Protein AF-A0A950Q347-F1 (afdb_monomer_lite)

Radius of gyration: 24.87 Å; chains: 1; bounding box: 64×51×67 Å

Foldseek 3Di:
DEDDAEAEFDQDDPQQKTDDFKYKYFDFFHKYKDFAQAQWKWWFWKAEQQAAWKWKAWPPDDIDIFTSHDPHIDGRHTRDIPFGHDDDGGIMMIGGHDHPDPDPTHMTMTGIMGRGNQWDKDFQEFDFLVVQQEFFFAEAWDDDPQKTKGKHQAGHDAPPDDRFFIFIKIAHPNNDIDTLEGPPPDAQLAGGFNAYWDDDPQKIKGKHQFGHDDPVDPRFFIFIWITHPNNDIDTLEGFPPDAQTAGRANYYWDDDPQKTWGKHQAGGNVRFIFTKIAGPNRDIDGLDDFPPDQQTAGRFHEYWDDDPQKIWGKHQAGGPVRFIFTWIARRVVSDIDTLDDADPAQGAGRQNYGWDDDDQKTWGKHCAGHPQGFIFIWIAGPRNRIDTLEDPDPDQAAGRQQEYWDWDDDPWTKTWGKHQAGHDPGFIFIWIAGPNSDIHTSDDDPQQSAGRWRYYWDDDPQKTKGKHSGHHPYQDDDPRGHGRITIMIIRD

Secondary structure (DSSP, 8-state):
-B--SEEEEPB--TTSBBSSS-EEE-STT-EEEEE-SSS--EEEEEEBTTB-EEEEE-TTS--EEEE-B-SS-EEEEEEEE--S--S---EEEEEEPPPSTT-S--BEEEEEEE-PPP-EEEEEEE--GGGT--EEE-SPPEEETTEEEEEEEEBSS-SSSTT-B-EEEEE-TT--EEEEEES-SSTTS-B---SPPEEETTEEEEEESB-SS-SSSTT---EEEEE-TT--EEEEEES-SSTT-EE---SPPEEETTEEEEEESEESTTSS-EEEEEETTS-EEEEEETTSSTT-EE---SPPEEETTEEEEEESEETTTTS-EEEEEETTTTEEEEEEE--STTSEE---S--EEETTEEEEEESEESTTSB-EEEEEETT--EEEEEES-SSSSEE---SPPEEPPSSS-EEEEEESEESGGGS-EEEEEETTS-EEEEEE--BTTBEEE-SPPEEETTEEEEEEEE-SSS--EETTEESS-EEEEEE-

Sequence (492 aa):
MLFRGHWEYVKNRADGRYEGGSARSFHAGDSMTILIAGNRFKIYGVLGKNGGPGALIMPDRPETTISFYAPQKETHRLVFDSGTLAGNIQSASLVVMPPGNGRKNGYVNIDEIYVPANPQKRLFYSFNKAHGDGIAPSGDLIAFRGRFYGSTNSGGQSSACVGGCGTVFSLSPSGVERVLYSFGSYAGDGTRPIGGLSEAGGMLYGTTTYGGSSATCRLGCGTVFSVTQDGKEKVLYSFGTYEGDGAAPQAGLIVVGRALYGTTQLGGTHDHGTIFSVTTDGVEKTLYSFGSYKTDGAYPVAALIDVFGTVYGTTLKGGVNDRGTLFLFDLPNGKELTLHDFGAGIDGSYPDSGVALSGSKLYGTTRSGGKYGTGVIYVSSLSGAEKTLYDFGASKDGAQPDSSLTRTNGSLIAFYGVTAAGGENGRGTLYEINSAGVETVLNSFGGSDGAYPYGRPLSFNGKFYGTTLAGGSGSCSGPQGKGCGTAFELAP

Structure (mmCIF, N/CA/C/O backbone):
data_AF-A0A950Q347-F1
#
_entry.id   AF-A0A950Q347-F1
#
loop_
_atom_site.group_PDB
_atom_site.id
_atom_site.type_symbol
_atom_site.label_atom_id
_atom_site.label_alt_id
_atom_site.label_comp_id
_atom_site.label_asym_id
_atom_site.label_entity_id
_atom_site.label_seq_id
_atom_site.pdbx_PDB_ins_code
_atom_site.Cartn_x
_atom_site.Cartn_y
_atom_site.Cartn_z
_atom_site.occupancy
_atom_site.B_iso_or_equiv
_atom_site.auth_seq_id
_atom_site.auth_comp_id
_atom_site.auth_asym_id
_atom_site.auth_atom_id
_atom_site.pdbx_PDB_model_num
ATOM 1 N N . MET A 1 1 ? -39.557 9.652 22.433 1.00 54.41 1 MET A N 1
ATOM 2 C CA . MET A 1 1 ? -40.620 9.372 23.430 1.00 54.41 1 MET A CA 1
ATOM 3 C C . MET A 1 1 ? -40.034 9.598 24.830 1.00 54.41 1 MET A C 1
ATOM 5 O O . MET A 1 1 ? -38.814 9.549 24.958 1.00 54.41 1 MET A O 1
ATOM 9 N N . LEU A 1 2 ? -40.839 9.975 25.831 1.00 61.03 2 LEU A N 1
ATOM 10 C CA . LEU A 1 2 ? -40.373 10.235 27.206 1.00 61.03 2 LEU A CA 1
ATOM 11 C C . LEU A 1 2 ? -40.504 8.956 28.038 1.00 61.03 2 LEU A C 1
ATOM 13 O O . LEU A 1 2 ? -41.599 8.436 28.216 1.00 61.03 2 LEU A O 1
ATOM 17 N N . PHE A 1 3 ? -39.355 8.463 28.467 1.00 62.25 3 PHE A N 1
ATOM 18 C CA . PHE A 1 3 ? -39.109 7.276 29.269 1.00 62.25 3 PHE A CA 1
ATOM 19 C C . PHE A 1 3 ? -39.221 7.435 30.793 1.00 62.25 3 PHE A C 1
ATOM 21 O O . PHE A 1 3 ? -38.754 8.460 31.291 1.00 62.25 3 PHE A O 1
ATOM 28 N N . ARG A 1 4 ? -39.713 6.434 31.538 1.00 67.50 4 ARG A N 1
ATOM 29 C CA . ARG A 1 4 ? -39.479 6.259 32.990 1.00 67.50 4 ARG A CA 1
ATOM 30 C C . ARG A 1 4 ? -39.277 4.775 33.319 1.00 67.50 4 ARG A C 1
ATOM 32 O O . ARG A 1 4 ? -40.045 3.961 32.813 1.00 67.50 4 ARG A O 1
ATOM 39 N N . GLY A 1 5 ? -38.330 4.433 34.197 1.00 71.69 5 GLY A N 1
ATOM 40 C CA . GLY A 1 5 ? -38.132 3.066 34.710 1.00 71.69 5 GLY A CA 1
ATOM 41 C C . GLY A 1 5 ? -36.950 2.298 34.102 1.00 71.69 5 GLY A C 1
ATOM 42 O O . GLY A 1 5 ? -35.888 2.880 33.885 1.00 71.69 5 GLY A O 1
ATOM 43 N N . HIS A 1 6 ? -37.132 0.986 33.886 1.00 72.19 6 HIS A N 1
ATOM 44 C CA . HIS A 1 6 ? -36.182 0.089 33.210 1.00 72.19 6 HIS A CA 1
ATOM 45 C C . HIS A 1 6 ? -36.595 -0.130 31.747 1.00 72.19 6 HIS A C 1
ATOM 47 O O . HIS A 1 6 ? -37.780 -0.280 31.449 1.00 72.19 6 HIS A O 1
ATOM 53 N N . TRP A 1 7 ? -35.622 -0.147 30.838 1.00 70.19 7 TRP A N 1
ATOM 54 C CA . TRP A 1 7 ? -35.841 -0.070 29.398 1.00 70.19 7 TRP A CA 1
ATOM 55 C C . TRP A 1 7 ? -35.010 -1.180 28.779 1.00 70.19 7 TRP A C 1
ATOM 57 O O . TRP A 1 7 ? -33.778 -1.126 28.788 1.00 70.19 7 TRP A O 1
ATOM 67 N N . GLU A 1 8 ? -35.687 -2.204 28.277 1.00 59.66 8 GLU A N 1
ATOM 68 C CA . GLU A 1 8 ? -35.047 -3.305 27.567 1.00 59.66 8 GLU A CA 1
ATOM 69 C C . GLU A 1 8 ? -35.259 -3.114 26.081 1.00 59.66 8 GLU A C 1
ATOM 71 O O . GLU A 1 8 ? -36.391 -3.058 25.602 1.00 59.66 8 GLU A O 1
ATOM 76 N N . TYR A 1 9 ? -34.157 -3.031 25.350 1.00 61.28 9 TYR A N 1
ATOM 77 C CA . TYR A 1 9 ? -34.180 -3.163 23.908 1.00 61.28 9 TYR A CA 1
ATOM 78 C C . TYR A 1 9 ? -33.667 -4.558 23.564 1.00 61.28 9 TYR A C 1
ATOM 80 O O . TYR A 1 9 ? -32.582 -4.957 23.983 1.00 61.28 9 TYR A O 1
ATOM 88 N N . VAL A 1 10 ? -34.458 -5.312 22.802 1.00 52.31 10 VAL A N 1
ATOM 89 C CA . VAL A 1 10 ? -34.078 -6.631 22.285 1.00 52.31 10 VAL A CA 1
ATOM 90 C C . VAL A 1 10 ? -33.541 -6.438 20.866 1.00 52.31 10 VAL A C 1
ATOM 92 O O . VAL A 1 10 ? -34.174 -5.770 20.048 1.00 52.31 10 VAL A O 1
ATOM 95 N N . LYS A 1 11 ? -32.355 -6.986 20.569 1.00 54.03 11 LYS A N 1
ATOM 96 C CA . LYS A 1 11 ? -31.739 -6.952 19.230 1.00 54.03 11 LYS A CA 1
ATOM 97 C C . LYS A 1 11 ? -32.708 -7.584 18.229 1.00 54.03 11 LYS A C 1
ATOM 99 O O . LYS A 1 11 ? -32.977 -8.775 18.346 1.00 54.03 11 LYS A O 1
ATOM 104 N N . ASN A 1 12 ? -33.226 -6.818 17.265 1.00 47.75 12 ASN A N 1
ATOM 105 C CA . ASN A 1 12 ? -34.236 -7.351 16.337 1.00 47.75 12 ASN A CA 1
ATOM 106 C C . ASN A 1 12 ? -34.081 -6.919 14.872 1.00 47.75 12 ASN A C 1
ATOM 108 O O . ASN A 1 12 ? -35.025 -6.991 14.091 1.00 47.75 12 ASN A O 1
ATOM 112 N N . ARG A 1 13 ? -32.872 -6.519 14.462 1.00 53.00 13 ARG A N 1
ATOM 113 C CA . ARG A 1 13 ? -32.522 -6.408 13.044 1.00 53.00 13 ARG A CA 1
ATOM 114 C C . ARG A 1 13 ? -31.311 -7.254 12.693 1.00 53.00 13 ARG A C 1
ATOM 116 O O . ARG A 1 13 ? -30.369 -7.384 13.475 1.00 53.00 13 ARG A O 1
ATOM 123 N N . ALA A 1 14 ? -31.318 -7.761 11.462 1.00 53.06 14 ALA A N 1
ATOM 124 C CA . ALA A 1 14 ? -30.164 -8.410 10.847 1.00 53.06 14 ALA A CA 1
ATOM 125 C C . ALA A 1 14 ? -28.953 -7.461 10.690 1.00 53.06 14 ALA A C 1
ATOM 127 O O . ALA A 1 14 ? -27.840 -7.938 10.503 1.00 53.06 14 ALA A O 1
ATOM 128 N N . ASP A 1 15 ? -29.160 -6.140 10.797 1.00 54.84 15 ASP A N 1
ATOM 129 C CA . ASP A 1 15 ? -28.134 -5.092 10.675 1.00 54.84 15 ASP A CA 1
ATOM 130 C C . ASP A 1 15 ? -27.457 -4.699 12.010 1.00 54.84 15 ASP A C 1
ATOM 132 O O . ASP A 1 15 ? -26.605 -3.814 12.020 1.00 54.84 15 ASP A O 1
ATOM 136 N N . GLY A 1 16 ? -27.825 -5.323 13.139 1.00 58.94 16 GLY A N 1
ATOM 137 C CA . GLY A 1 16 ? -27.220 -5.047 14.451 1.00 58.94 16 GLY A CA 1
ATOM 138 C C . GLY A 1 16 ? -27.751 -3.809 15.191 1.00 58.94 16 GLY A C 1
ATOM 139 O O . GLY A 1 16 ? -27.224 -3.471 16.255 1.00 58.94 16 GLY A O 1
ATOM 140 N N . ARG A 1 17 ? -28.790 -3.133 14.681 1.00 63.78 17 ARG A N 1
ATOM 141 C CA . ARG A 1 17 ? -2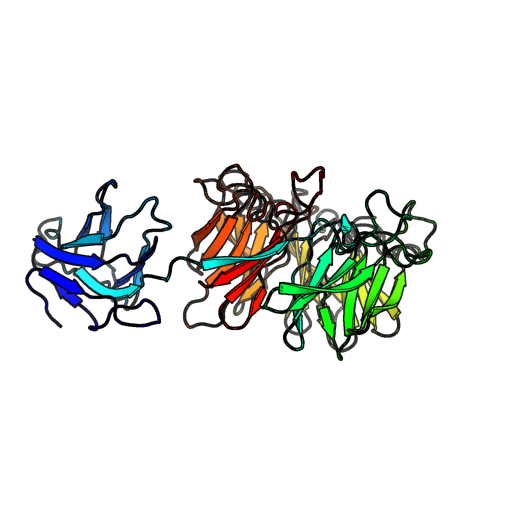9.429 -1.982 15.350 1.00 63.78 17 ARG A CA 1
ATOM 142 C C . ARG A 1 17 ? -30.604 -2.394 16.240 1.00 63.78 17 ARG A C 1
ATOM 144 O O . ARG A 1 17 ? -31.264 -3.409 16.014 1.00 63.78 17 ARG A O 1
ATOM 151 N N . TYR A 1 18 ? -30.888 -1.564 17.240 1.00 65.12 18 TYR A N 1
ATOM 152 C CA . TYR A 1 18 ? -32.056 -1.702 18.115 1.00 65.12 18 TYR A CA 1
ATOM 153 C C . TYR A 1 18 ? -33.251 -0.867 17.632 1.00 65.12 18 TYR A C 1
ATOM 155 O O . TYR A 1 18 ? -33.078 0.270 17.195 1.00 65.12 18 TYR A O 1
ATOM 163 N N . GLU A 1 19 ? -34.470 -1.415 17.720 1.00 53.34 19 GLU A N 1
ATOM 164 C CA . GLU A 1 19 ? -35.703 -0.733 17.293 1.00 53.34 19 GLU A CA 1
ATOM 165 C C . GLU A 1 19 ? -36.371 0.049 18.430 1.00 53.34 19 GLU A C 1
ATOM 167 O O . GLU A 1 19 ? -36.714 -0.544 19.446 1.00 53.34 19 GLU A O 1
ATOM 172 N N . GLY A 1 20 ? -36.635 1.351 18.229 1.00 52.59 20 GLY A N 1
ATOM 173 C CA . GLY A 1 20 ? -37.579 2.126 19.064 1.00 52.59 20 GLY A CA 1
ATOM 174 C C . GLY A 1 20 ? -37.447 3.658 19.055 1.00 52.59 20 GLY A C 1
ATOM 175 O O . GLY A 1 20 ? -38.121 4.333 19.832 1.00 52.59 20 GLY A O 1
ATOM 176 N N . GLY A 1 21 ? -36.649 4.235 18.149 1.00 62.03 21 GLY A N 1
ATOM 177 C CA . GLY A 1 21 ? -36.506 5.692 18.024 1.00 62.03 21 GLY A CA 1
ATOM 178 C C . GLY A 1 21 ? -35.855 6.346 19.250 1.00 62.03 21 GLY A C 1
ATOM 179 O O . GLY A 1 21 ? -35.425 5.670 20.178 1.00 62.03 21 GLY A O 1
ATOM 180 N N . SER A 1 22 ? -35.761 7.681 19.261 1.00 71.50 22 SER A N 1
ATOM 181 C CA . SER A 1 22 ? -35.055 8.379 20.341 1.00 71.50 22 SER A CA 1
ATOM 182 C C . SER A 1 22 ? -35.699 8.152 21.720 1.00 71.50 22 SER A C 1
ATOM 184 O O . SER A 1 22 ? -36.867 8.514 21.959 1.00 71.50 22 SER A O 1
ATOM 186 N N . ALA A 1 23 ? -34.899 7.629 22.645 1.00 78.75 23 ALA A N 1
ATOM 187 C CA . ALA A 1 23 ? -35.224 7.339 24.033 1.00 78.75 23 ALA A CA 1
ATOM 188 C C . ALA A 1 23 ? -34.624 8.396 24.964 1.00 78.75 23 ALA A C 1
ATOM 190 O O . ALA A 1 23 ? -33.408 8.535 25.044 1.00 78.75 23 ALA A O 1
ATOM 191 N N . ARG A 1 24 ? -35.474 9.148 25.682 1.00 86.94 24 ARG A N 1
ATOM 192 C CA . ARG A 1 24 ? -35.042 10.246 26.564 1.00 86.94 24 ARG A CA 1
ATOM 193 C C . ARG A 1 24 ? -35.627 10.137 27.967 1.00 86.94 24 ARG A C 1
ATOM 195 O O . ARG A 1 24 ? -36.845 10.004 28.098 1.00 86.94 24 ARG A O 1
ATOM 202 N N . SER A 1 25 ? -34.788 10.308 28.990 1.00 88.38 25 SER A N 1
ATOM 203 C CA . SER A 1 25 ? -35.211 10.485 30.389 1.00 88.38 25 SER A CA 1
ATOM 204 C C . SER A 1 25 ? -34.481 11.620 31.093 1.00 88.38 25 SER A C 1
ATOM 206 O O . SER A 1 25 ? -33.388 12.008 30.694 1.00 88.38 25 SER A O 1
ATOM 208 N N . PHE A 1 26 ? -35.141 12.154 32.121 1.00 88.25 26 PHE A N 1
ATOM 209 C CA . PHE A 1 26 ? -34.699 13.221 33.016 1.00 88.25 26 PHE A CA 1
ATOM 210 C C . PHE A 1 26 ? -34.583 12.755 34.477 1.00 88.25 26 PHE A C 1
ATOM 212 O O . PHE A 1 26 ? -34.283 13.568 35.351 1.00 88.25 26 PHE A O 1
ATOM 219 N N . HIS A 1 27 ? -34.895 11.491 34.771 1.00 87.00 27 HIS A N 1
ATOM 220 C CA . HIS A 1 27 ? -35.039 11.001 36.137 1.00 87.00 27 HIS A CA 1
ATOM 221 C C . HIS A 1 27 ? -33.830 10.174 36.544 1.00 87.00 27 HIS A C 1
ATOM 223 O O . HIS A 1 27 ? -33.533 9.156 35.929 1.00 87.00 27 HIS A O 1
ATOM 229 N N . ALA A 1 28 ? -33.146 10.620 37.597 1.00 88.44 28 ALA A N 1
ATOM 230 C CA . ALA A 1 28 ? -32.021 9.888 38.153 1.00 88.44 28 ALA A CA 1
ATOM 231 C C . ALA A 1 28 ? -32.456 8.482 38.596 1.00 88.44 28 ALA A C 1
ATOM 233 O O . ALA A 1 28 ? -33.494 8.329 39.241 1.00 88.44 28 ALA A O 1
ATOM 234 N N . GLY A 1 29 ? -31.653 7.478 38.254 1.00 85.81 29 GLY A N 1
ATOM 235 C CA . GLY A 1 29 ? -31.924 6.069 38.534 1.00 85.81 29 GLY A CA 1
ATOM 236 C C . GLY A 1 29 ? -32.669 5.324 37.425 1.00 85.81 29 GLY A C 1
ATOM 237 O O . GLY A 1 29 ? -32.615 4.097 37.416 1.00 85.81 29 GLY A O 1
ATOM 238 N N . ASP A 1 30 ? -33.294 6.021 36.466 1.00 89.12 30 ASP A N 1
ATOM 239 C CA . ASP A 1 30 ? -33.794 5.360 35.255 1.00 89.12 30 ASP A CA 1
ATOM 240 C C . ASP A 1 30 ? -32.626 4.681 34.534 1.00 89.12 30 ASP A C 1
ATOM 242 O O . ASP A 1 30 ? -31.547 5.266 34.411 1.00 89.12 30 ASP A O 1
ATOM 246 N N . SER A 1 31 ? -32.822 3.454 34.055 1.00 87.94 31 SER A N 1
ATOM 247 C CA . SER A 1 31 ? -31.720 2.651 33.530 1.00 87.94 31 SER A CA 1
ATOM 248 C C . SER A 1 31 ? -32.107 1.811 32.328 1.00 87.94 31 SER A C 1
ATOM 250 O O . SER A 1 31 ? -33.171 1.213 32.268 1.00 87.94 31 SER A O 1
ATOM 252 N N . MET A 1 32 ? -31.213 1.728 31.359 1.00 84.19 32 MET A N 1
ATOM 253 C CA . MET A 1 32 ? -31.403 0.924 30.164 1.00 84.19 32 MET A CA 1
ATOM 254 C C . MET A 1 32 ? -30.400 -0.217 30.147 1.00 84.19 32 MET A C 1
ATOM 256 O O . MET A 1 32 ? -29.210 0.023 30.349 1.00 84.19 32 MET A O 1
ATOM 260 N N . THR A 1 33 ? -30.868 -1.421 29.831 1.00 84.69 33 THR A N 1
ATOM 261 C CA . THR A 1 33 ? -30.004 -2.585 29.619 1.00 84.69 33 THR A CA 1
ATOM 262 C C . THR A 1 33 ? -29.793 -2.816 28.126 1.00 84.69 33 THR A C 1
ATOM 264 O O . THR A 1 33 ? -30.733 -2.837 27.334 1.00 84.69 33 THR A O 1
ATOM 267 N N . ILE A 1 34 ? -28.530 -2.975 27.747 1.00 81.31 34 ILE A N 1
ATOM 268 C CA . ILE A 1 34 ? -28.047 -3.189 26.386 1.00 81.31 34 ILE A CA 1
ATOM 269 C C . ILE A 1 34 ? -27.597 -4.643 26.289 1.00 81.31 34 ILE A C 1
ATOM 271 O O . ILE A 1 34 ? -26.673 -5.024 27.001 1.00 81.31 34 ILE A O 1
ATOM 275 N N . LEU A 1 35 ? -28.209 -5.443 25.415 1.00 77.31 35 LEU A N 1
ATOM 276 C CA . LEU A 1 35 ? -27.848 -6.849 25.194 1.00 77.31 35 LEU A CA 1
ATOM 277 C C . LEU A 1 35 ? -26.745 -6.996 24.131 1.00 77.31 35 LEU A C 1
ATOM 279 O O . LEU A 1 35 ? -26.927 -6.795 22.931 1.00 77.31 35 LEU A O 1
ATOM 283 N N . ILE A 1 36 ? -25.552 -7.383 24.540 1.00 75.62 36 ILE A N 1
ATOM 284 C CA . ILE A 1 36 ? -24.392 -7.390 23.654 1.00 75.62 36 ILE A CA 1
ATOM 285 C C . ILE A 1 36 ? -24.273 -8.775 23.013 1.00 75.62 36 ILE A C 1
ATOM 287 O O . ILE A 1 36 ? -23.681 -9.701 23.553 1.00 75.62 36 ILE A O 1
ATOM 291 N N . ALA A 1 37 ? -24.859 -8.922 21.825 1.00 65.88 37 ALA A N 1
ATOM 292 C CA . ALA A 1 37 ? -24.714 -10.110 20.984 1.00 65.88 37 ALA A CA 1
ATOM 293 C C . ALA A 1 37 ? -23.477 -9.989 20.071 1.00 65.88 37 ALA A C 1
ATOM 295 O O . ALA A 1 37 ? -23.603 -9.985 18.841 1.00 65.88 37 ALA A O 1
ATOM 296 N N . GLY A 1 38 ? -22.307 -9.822 20.694 1.00 67.88 38 GLY A N 1
ATOM 297 C CA . GLY A 1 38 ? -21.010 -9.568 20.066 1.00 67.88 38 GLY A CA 1
ATOM 298 C C . GLY A 1 38 ? -19.957 -9.189 21.114 1.00 67.88 38 GLY A C 1
ATOM 299 O O . GLY A 1 38 ? -20.109 -9.501 22.290 1.00 67.88 38 GLY A O 1
ATOM 300 N N . ASN A 1 39 ? -18.902 -8.501 20.696 1.00 72.69 39 ASN A N 1
ATOM 301 C CA . ASN A 1 39 ? -17.828 -8.006 21.553 1.00 72.69 39 ASN A CA 1
ATOM 302 C C . ASN A 1 39 ? -17.694 -6.481 21.468 1.00 72.69 39 ASN A C 1
ATOM 304 O O . ASN A 1 39 ? -16.684 -5.936 21.891 1.00 72.69 39 ASN A O 1
ATOM 308 N N . ARG A 1 40 ? -18.680 -5.773 20.909 1.00 78.69 40 ARG A N 1
ATOM 309 C CA . ARG A 1 40 ? -18.661 -4.312 20.795 1.00 78.69 40 ARG A CA 1
ATOM 310 C C . ARG A 1 40 ? -20.071 -3.745 20.726 1.00 78.69 40 ARG A C 1
ATOM 312 O O . ARG A 1 40 ? -20.983 -4.397 20.223 1.00 78.69 40 ARG A O 1
ATOM 319 N N . PHE A 1 41 ? -20.234 -2.511 21.188 1.00 82.00 41 PHE A N 1
ATOM 320 C CA . PHE A 1 41 ? -21.405 -1.690 20.923 1.00 82.00 41 PHE A CA 1
ATOM 321 C C . PHE A 1 41 ? -21.048 -0.198 20.900 1.00 82.00 41 PHE A C 1
ATOM 323 O O . PHE A 1 41 ? -20.103 0.253 21.548 1.00 82.00 41 PHE A O 1
ATOM 330 N N . LYS A 1 42 ? -21.829 0.578 20.152 1.00 86.31 42 LYS A N 1
ATOM 331 C CA . LYS A 1 42 ? -21.766 2.042 20.094 1.00 86.31 42 LYS A CA 1
ATOM 332 C C . LYS A 1 42 ? -23.093 2.619 20.571 1.00 86.31 42 LYS A C 1
ATOM 334 O O . LYS A 1 42 ? -24.152 2.077 20.252 1.00 86.31 42 LYS A O 1
ATOM 339 N N . ILE A 1 43 ? -23.035 3.731 21.298 1.00 89.19 43 ILE A N 1
ATOM 340 C CA . ILE A 1 43 ? -24.209 4.509 21.703 1.00 89.19 43 ILE A CA 1
ATOM 341 C C . ILE A 1 43 ? -24.166 5.845 20.967 1.00 89.19 43 ILE A C 1
ATOM 343 O O . ILE A 1 43 ? -23.202 6.607 21.089 1.00 89.19 43 ILE A O 1
ATOM 347 N N . TYR A 1 44 ? -25.233 6.142 20.236 1.00 88.50 44 TYR A N 1
ATOM 348 C CA . TYR A 1 44 ? -25.481 7.433 19.614 1.00 88.50 44 TYR A CA 1
ATOM 349 C C . TYR A 1 44 ? -26.614 8.139 20.346 1.00 88.50 44 TYR A C 1
ATOM 351 O O . TYR A 1 44 ? -27.624 7.527 20.691 1.00 88.50 44 TYR A O 1
ATOM 359 N N . GLY A 1 45 ? -26.466 9.438 20.569 1.00 89.69 45 GLY A N 1
ATOM 360 C CA . GLY A 1 45 ? -27.432 10.229 21.315 1.00 89.69 45 GLY A CA 1
ATOM 361 C C . GLY A 1 45 ? -27.648 11.625 20.760 1.00 89.69 45 GLY A C 1
ATOM 362 O O . GLY A 1 45 ? -26.924 12.094 19.878 1.00 89.69 45 GLY A O 1
ATOM 363 N N . VAL A 1 46 ? -28.635 12.307 21.341 1.00 90.62 46 VAL A N 1
ATOM 364 C CA . VAL A 1 46 ? -28.808 13.752 21.160 1.00 90.62 46 VAL A CA 1
ATOM 365 C C . VAL A 1 46 ? -28.134 14.455 22.320 1.00 90.62 46 VAL A C 1
ATOM 367 O O . VAL A 1 46 ? -28.503 14.214 23.471 1.00 90.62 46 VAL A O 1
ATOM 370 N N . LEU A 1 47 ? -27.224 15.372 22.020 1.00 92.81 47 LEU A N 1
ATOM 371 C CA . LEU A 1 47 ? -26.622 16.240 23.020 1.00 92.81 47 LEU A CA 1
ATOM 372 C C . LEU A 1 47 ? -27.285 17.615 23.001 1.00 92.81 47 LEU A C 1
ATOM 374 O O . LEU A 1 47 ? -27.848 18.059 21.996 1.00 92.81 47 LEU A O 1
ATOM 378 N N . GLY A 1 48 ? -27.205 18.323 24.122 1.00 92.12 48 GLY A N 1
ATOM 379 C CA . GLY A 1 48 ? -27.615 19.720 24.185 1.00 92.12 48 GLY A CA 1
ATOM 380 C C . GLY A 1 48 ? -27.426 20.344 25.560 1.00 92.12 48 GLY A C 1
ATOM 381 O O . GLY A 1 48 ? -26.940 19.707 26.490 1.00 92.12 48 GLY A O 1
ATOM 382 N N . LYS A 1 49 ? -27.851 21.603 25.703 1.00 90.75 49 LYS A N 1
ATOM 383 C CA . LYS A 1 49 ? -27.563 22.434 26.889 1.00 90.75 49 LYS A CA 1
ATOM 384 C C . LYS A 1 49 ? -28.069 21.840 28.211 1.00 90.75 49 LYS A C 1
ATOM 386 O O . LYS A 1 49 ? -27.476 22.078 29.258 1.00 90.75 49 LYS A O 1
ATOM 391 N N . ASN A 1 50 ? -29.142 21.051 28.139 1.00 90.06 50 ASN A N 1
ATOM 392 C CA . ASN A 1 50 ? -29.760 20.369 29.280 1.00 90.06 50 ASN A CA 1
ATOM 393 C C . ASN A 1 50 ? -29.399 18.875 29.352 1.00 90.06 50 ASN A C 1
ATOM 395 O O . ASN A 1 50 ? -30.042 18.132 30.090 1.00 90.06 50 ASN A O 1
ATOM 399 N N . GLY A 1 51 ? -28.428 18.416 28.561 1.00 90.94 51 GLY A N 1
ATOM 400 C CA . GLY A 1 51 ? -27.916 17.058 28.660 1.00 90.94 51 GLY A CA 1
ATOM 401 C C . GLY A 1 51 ? -27.217 16.849 30.000 1.00 90.94 51 GLY A C 1
ATOM 402 O O . GLY A 1 51 ? -26.455 17.705 30.457 1.00 90.94 51 GLY A O 1
ATOM 403 N N . GLY A 1 52 ? -27.548 15.741 30.649 1.00 91.69 52 GLY A N 1
ATOM 404 C CA . GLY A 1 52 ? -27.012 15.316 31.931 1.00 91.69 52 GLY A CA 1
ATOM 405 C C . GLY A 1 52 ? -25.999 14.180 31.781 1.00 91.69 52 GLY A C 1
ATOM 406 O O . GLY A 1 52 ? -25.751 13.702 30.670 1.00 91.69 52 GLY A O 1
ATOM 407 N N . PRO A 1 53 ? -25.389 13.765 32.896 1.00 93.44 53 PRO A N 1
ATOM 408 C CA . PRO A 1 53 ? -24.491 12.625 32.913 1.00 93.44 53 PRO A CA 1
ATOM 409 C C . PRO A 1 53 ? -25.277 11.300 32.952 1.00 93.44 53 PRO A C 1
ATOM 411 O O . PRO A 1 53 ? -26.335 11.205 33.576 1.00 93.44 53 PRO A O 1
ATOM 414 N N . GLY A 1 54 ? -24.753 10.271 32.290 1.00 93.75 54 GLY A N 1
ATOM 415 C CA . GLY A 1 54 ? -25.210 8.884 32.407 1.00 93.75 54 GLY A CA 1
ATOM 416 C C . GLY A 1 54 ? -24.062 7.976 32.847 1.00 93.75 54 GLY A C 1
ATOM 417 O O . GLY A 1 54 ? -22.956 8.104 32.329 1.00 93.75 54 GLY A O 1
ATOM 418 N N . ALA A 1 55 ? -24.308 7.089 33.806 1.00 94.50 55 ALA A N 1
ATOM 419 C CA . ALA A 1 55 ? -23.358 6.088 34.281 1.00 94.50 55 ALA A CA 1
ATOM 420 C C . ALA A 1 55 ? -23.503 4.811 33.455 1.00 94.50 55 ALA A C 1
ATOM 422 O O . ALA A 1 55 ? -24.545 4.160 33.490 1.00 94.50 55 ALA A O 1
ATOM 423 N N . LEU A 1 56 ? -22.473 4.460 32.695 1.00 94.50 56 LEU A N 1
ATOM 424 C CA . LEU A 1 56 ? -22.391 3.198 31.982 1.00 94.50 56 LEU A CA 1
ATOM 425 C C . LEU A 1 56 ? -21.684 2.164 32.859 1.00 94.50 56 LEU A C 1
ATOM 427 O O . LEU A 1 56 ? -20.505 2.307 33.190 1.00 94.50 56 LEU A O 1
ATOM 431 N N . ILE A 1 57 ? -22.414 1.108 33.185 1.00 92.69 57 ILE A N 1
ATOM 432 C CA . ILE A 1 57 ? -21.991 0.001 34.030 1.00 92.69 57 ILE A CA 1
ATOM 433 C C . ILE A 1 57 ? -21.829 -1.233 33.142 1.00 92.69 57 ILE A C 1
ATOM 435 O O . ILE A 1 57 ? -22.740 -1.611 32.403 1.00 92.69 57 ILE A O 1
ATOM 439 N N . MET A 1 58 ? -20.661 -1.865 33.212 1.00 88.44 58 MET A N 1
ATOM 440 C CA . MET A 1 58 ? -20.340 -3.099 32.496 1.00 88.44 58 MET A CA 1
ATOM 441 C C . MET A 1 58 ? -19.723 -4.108 33.475 1.00 88.44 58 MET A C 1
ATOM 443 O O . MET A 1 58 ? -18.959 -3.691 34.348 1.00 88.44 58 MET A O 1
ATOM 447 N N . PRO A 1 59 ? -20.008 -5.415 33.336 1.00 83.12 59 PRO A N 1
ATOM 448 C CA . PRO A 1 59 ? -19.325 -6.458 34.097 1.00 83.12 59 PRO A CA 1
ATOM 449 C C . PRO A 1 59 ? -17.801 -6.341 33.978 1.00 83.12 59 PRO A C 1
ATOM 451 O O . PRO A 1 59 ? -17.280 -6.087 32.890 1.00 83.12 59 PRO A O 1
ATOM 454 N N . ASP A 1 60 ? -17.099 -6.517 35.100 1.00 77.25 60 ASP A N 1
ATOM 455 C CA . ASP A 1 60 ? -15.631 -6.554 35.190 1.00 77.25 60 ASP A CA 1
ATOM 456 C C . ASP A 1 60 ? -14.901 -5.319 34.621 1.00 77.25 60 ASP A C 1
ATOM 458 O O . ASP A 1 60 ? -13.727 -5.377 34.243 1.00 77.25 60 ASP A O 1
ATOM 462 N N . ARG A 1 61 ? -15.585 -4.170 34.558 1.00 80.31 61 ARG A N 1
ATOM 463 C CA . ARG A 1 61 ? -15.037 -2.891 34.089 1.00 80.31 61 ARG A CA 1
ATOM 464 C C . ARG A 1 61 ? -15.363 -1.768 35.078 1.00 80.31 61 ARG A C 1
ATOM 466 O O . ARG A 1 61 ? -16.417 -1.800 35.711 1.00 80.31 61 ARG A O 1
ATOM 473 N N . PRO A 1 62 ? -14.503 -0.741 35.184 1.00 86.19 62 PRO A N 1
ATOM 474 C CA . PRO A 1 62 ? -14.849 0.478 35.904 1.00 86.19 62 PRO A CA 1
ATOM 475 C C . PRO A 1 62 ? -16.076 1.162 35.288 1.00 86.19 62 PRO A C 1
ATOM 477 O O . PRO A 1 62 ? -16.220 1.212 34.063 1.00 86.19 62 PRO A O 1
ATOM 480 N N . GLU A 1 63 ? -16.928 1.730 36.139 1.00 92.25 63 GLU A N 1
ATOM 481 C CA . GLU A 1 63 ? -18.044 2.569 35.702 1.00 92.25 63 GLU A CA 1
ATOM 482 C C . GLU A 1 63 ? -17.533 3.755 34.872 1.00 92.25 63 GLU A C 1
ATOM 484 O O . GLU A 1 63 ? -16.557 4.417 35.233 1.00 92.25 63 GLU A O 1
ATOM 489 N N . THR A 1 64 ? -18.194 4.029 33.748 1.00 92.88 64 THR A N 1
ATOM 490 C CA . THR A 1 64 ? -17.833 5.128 32.846 1.00 92.88 64 THR A CA 1
ATOM 491 C C . THR A 1 64 ? -18.944 6.166 32.793 1.00 92.88 64 THR A C 1
ATOM 493 O O . THR A 1 64 ? -20.082 5.854 32.460 1.00 92.88 64 THR A O 1
ATOM 496 N N . THR A 1 65 ? -18.620 7.431 33.061 1.00 94.00 65 THR A N 1
ATOM 497 C CA . THR A 1 65 ? -19.574 8.537 32.906 1.00 94.00 65 THR A CA 1
ATOM 498 C C . THR A 1 65 ? -19.602 9.043 31.464 1.00 94.00 65 THR A C 1
ATOM 500 O O . THR A 1 65 ? -18.584 9.485 30.935 1.00 94.00 65 THR A O 1
ATOM 503 N N . ILE A 1 66 ? -20.783 9.052 30.849 1.00 93.75 66 ILE A N 1
ATOM 504 C CA . ILE A 1 66 ? -21.050 9.620 29.523 1.00 93.75 66 ILE A CA 1
ATOM 505 C C . ILE A 1 66 ? -21.760 10.966 29.694 1.00 93.75 66 ILE A C 1
ATOM 507 O O . ILE A 1 66 ? -22.788 11.058 30.365 1.00 93.75 66 ILE A O 1
ATOM 511 N N . SER A 1 67 ? -21.233 12.020 29.067 1.00 92.00 67 SER A N 1
ATOM 512 C CA . SER A 1 67 ? -21.865 13.343 29.060 1.00 92.00 67 SER A CA 1
ATOM 513 C C . SER A 1 67 ? -22.753 13.522 27.831 1.00 92.00 67 SER A C 1
ATOM 515 O O . SER A 1 67 ? -22.277 13.413 26.703 1.00 92.00 67 SER A O 1
ATOM 517 N N . PHE A 1 68 ? -24.021 13.883 28.042 1.00 92.94 68 PHE A N 1
ATOM 518 C CA . PHE A 1 68 ? -24.935 14.284 26.965 1.00 92.94 68 PHE A CA 1
ATOM 519 C C . PHE A 1 68 ? -24.992 15.811 26.775 1.00 92.94 68 PHE A C 1
ATOM 521 O O . PHE A 1 68 ? -25.849 16.336 26.061 1.00 92.94 68 PHE A O 1
ATOM 528 N N . TYR A 1 69 ? -24.107 16.564 27.431 1.00 92.19 69 TYR A N 1
ATOM 529 C CA . TYR A 1 69 ? -24.072 18.019 27.318 1.00 92.19 69 TYR A CA 1
ATOM 530 C C . TYR A 1 69 ? -23.380 18.476 26.029 1.00 92.19 69 TYR A C 1
ATOM 532 O O . TYR A 1 69 ? -22.259 18.067 25.741 1.00 92.19 69 TYR A O 1
ATOM 540 N N . ALA A 1 70 ? -24.008 19.414 25.321 1.00 90.19 70 ALA A N 1
ATOM 541 C CA . ALA A 1 70 ? -23.376 20.191 24.256 1.00 90.19 70 ALA A CA 1
ATOM 542 C C . ALA A 1 70 ? -23.911 21.636 24.250 1.00 90.19 70 ALA A C 1
ATOM 544 O O . ALA A 1 70 ? -25.077 21.868 24.591 1.00 90.19 70 ALA A O 1
ATOM 545 N N . PRO A 1 71 ? -23.095 22.635 23.861 1.00 88.38 71 PRO A N 1
ATOM 546 C CA . PRO A 1 71 ? -23.526 24.034 23.802 1.00 88.38 71 PRO A CA 1
ATOM 547 C C . PRO A 1 71 ? -24.612 24.273 22.744 1.00 88.38 71 PRO A C 1
ATOM 549 O O . PRO A 1 71 ? -25.406 25.203 22.881 1.00 88.38 71 PRO A O 1
ATOM 552 N N . GLN A 1 72 ? -24.679 23.431 21.714 1.00 91.25 72 GLN A N 1
ATOM 553 C CA . GLN A 1 72 ? -25.729 23.417 20.699 1.00 91.25 72 GLN A CA 1
ATOM 554 C C . GLN A 1 72 ? -26.352 22.026 20.620 1.00 91.25 72 GLN A C 1
ATOM 556 O O . GLN A 1 72 ? -25.778 21.053 21.102 1.00 91.25 72 GLN A O 1
ATOM 561 N N . LYS A 1 73 ? -27.565 21.938 20.066 1.00 91.25 73 LYS A N 1
ATOM 562 C CA . LYS A 1 73 ? -28.225 20.645 19.886 1.00 91.25 73 LYS A CA 1
ATOM 563 C C . LYS A 1 73 ? -27.509 19.870 18.780 1.00 91.25 73 LYS A C 1
ATOM 565 O O . LYS A 1 73 ? -27.477 20.331 17.644 1.00 91.25 73 LYS A O 1
ATOM 570 N N . GLU A 1 74 ? -27.021 18.684 19.106 1.00 88.69 74 GLU A N 1
ATOM 571 C CA . GLU A 1 74 ? -26.425 17.743 18.156 1.00 88.69 74 GLU A CA 1
ATOM 572 C C . GLU A 1 74 ? -27.262 16.467 18.168 1.00 88.69 74 GLU A C 1
ATOM 574 O O . GLU A 1 74 ? -27.587 15.969 19.241 1.00 88.69 74 GLU A O 1
ATOM 579 N N . THR A 1 75 ? -27.657 15.957 17.005 1.00 87.00 75 THR A N 1
ATOM 580 C CA . THR A 1 75 ? -28.448 14.721 16.875 1.00 87.00 75 THR A CA 1
ATOM 581 C C . THR A 1 75 ? -27.594 13.600 16.313 1.00 87.00 75 THR A C 1
ATOM 583 O O . THR A 1 75 ? -26.727 13.867 15.482 1.00 87.00 75 THR A O 1
ATOM 586 N N . HIS A 1 76 ? -27.877 12.358 16.708 1.00 84.31 76 HIS A N 1
ATOM 587 C CA . HIS A 1 76 ? -27.185 11.163 16.229 1.00 84.31 76 HIS A CA 1
ATOM 588 C C . HIS A 1 76 ? -25.655 11.253 16.382 1.00 84.31 76 HIS A C 1
ATOM 590 O O . HIS A 1 76 ? -24.877 10.896 15.497 1.00 84.31 76 HIS A O 1
ATOM 596 N N . ARG A 1 77 ? -25.204 11.778 17.521 1.00 88.69 77 ARG A N 1
ATOM 597 C CA . ARG A 1 77 ? -23.785 11.930 17.846 1.00 88.69 77 ARG A CA 1
ATOM 598 C C . ARG A 1 77 ? -23.296 10.685 18.574 1.00 88.69 77 ARG A C 1
ATOM 600 O O . ARG A 1 77 ? -23.944 10.253 19.521 1.00 88.69 77 ARG A O 1
ATOM 607 N N . LEU A 1 78 ? -22.147 10.138 18.174 1.00 87.38 78 LEU A N 1
ATOM 608 C CA . LEU A 1 78 ? -21.480 9.071 18.927 1.00 87.38 78 LEU A CA 1
ATOM 609 C C . LEU A 1 78 ? -21.096 9.610 20.312 1.00 87.38 78 LEU A C 1
ATOM 611 O O . LEU A 1 78 ? -20.255 10.504 20.408 1.00 87.38 78 LEU A O 1
ATOM 615 N N . VAL A 1 79 ? -21.733 9.089 21.360 1.00 91.00 79 VAL A N 1
ATOM 616 C CA . VAL A 1 79 ? -21.474 9.482 22.756 1.00 91.00 79 VAL A CA 1
ATOM 617 C C . VAL A 1 79 ? -20.608 8.469 23.488 1.00 91.00 79 VAL A C 1
ATOM 619 O O . VAL A 1 79 ? -19.949 8.824 24.461 1.00 91.00 79 VAL A O 1
ATOM 622 N N . PHE A 1 80 ? -20.596 7.219 23.024 1.00 90.25 80 PHE A N 1
ATOM 623 C CA . PHE A 1 80 ? -19.768 6.170 23.596 1.00 90.25 80 PHE A CA 1
ATOM 624 C C . PHE A 1 80 ? -19.484 5.062 22.583 1.00 90.25 80 PHE A C 1
ATOM 626 O O . PHE A 1 80 ? -20.365 4.664 21.820 1.00 90.25 80 PHE A O 1
ATOM 633 N N . ASP A 1 81 ? -18.264 4.542 22.629 1.00 86.12 81 ASP A N 1
ATOM 634 C CA . ASP A 1 81 ? -17.820 3.358 21.906 1.00 86.12 81 ASP A CA 1
ATOM 635 C C . ASP A 1 81 ? -17.155 2.427 22.913 1.00 86.12 81 ASP A C 1
ATOM 637 O O . ASP A 1 81 ? -16.224 2.838 23.607 1.00 86.12 81 ASP A O 1
ATOM 641 N N . SER A 1 82 ? -17.634 1.188 23.019 1.00 82.81 82 SER A N 1
ATOM 642 C CA . SER A 1 82 ? -17.052 0.226 23.956 1.00 82.81 82 SER A CA 1
ATOM 643 C C . SER A 1 82 ? -15.632 -0.194 23.577 1.00 82.81 82 SER A C 1
ATOM 645 O O . SER A 1 82 ? -14.947 -0.817 24.389 1.00 82.81 82 SER A O 1
ATOM 647 N N . GLY A 1 83 ? -15.219 0.064 22.329 1.00 73.25 83 GLY A N 1
ATOM 648 C CA . GLY A 1 83 ? -14.120 -0.657 21.703 1.00 73.25 83 GLY A CA 1
ATOM 649 C C . GLY A 1 83 ? -14.404 -2.161 21.684 1.00 73.25 83 GLY A C 1
ATOM 650 O O . GLY A 1 83 ? -15.553 -2.598 21.813 1.00 73.25 83 GLY A O 1
ATOM 651 N N . THR A 1 84 ? -13.351 -2.960 21.557 1.00 72.31 84 THR A N 1
ATOM 652 C CA . THR A 1 84 ? -13.449 -4.419 21.647 1.00 72.31 84 THR A CA 1
ATOM 653 C C . THR A 1 84 ? -13.466 -4.858 23.113 1.00 72.31 84 THR A C 1
ATOM 655 O O . THR A 1 84 ? -12.502 -4.695 23.865 1.00 72.31 84 THR A O 1
ATOM 658 N N . LEU A 1 85 ? -14.591 -5.421 23.532 1.00 73.88 85 LEU A N 1
ATOM 659 C CA . LEU A 1 85 ? -14.811 -6.024 24.836 1.00 73.88 85 LEU A CA 1
ATOM 660 C C . LEU A 1 85 ? -14.083 -7.372 24.898 1.00 73.88 85 LEU A C 1
ATOM 662 O O . LEU A 1 85 ? -14.259 -8.240 24.046 1.00 73.88 85 LEU A O 1
ATOM 666 N N . ALA A 1 86 ? -13.252 -7.542 25.924 1.00 60.47 86 ALA A N 1
ATOM 667 C CA . ALA A 1 86 ? -12.636 -8.822 26.251 1.00 60.47 86 ALA A CA 1
ATOM 668 C C . ALA A 1 86 ? -13.604 -9.659 27.103 1.00 60.47 86 ALA A C 1
ATOM 670 O O . ALA A 1 86 ? -14.186 -9.135 28.052 1.00 60.47 86 ALA A O 1
ATOM 671 N N . GLY A 1 87 ? -13.736 -10.950 26.787 1.00 61.47 87 GLY A N 1
ATOM 672 C CA . GLY A 1 87 ? -14.629 -11.874 27.494 1.00 61.47 87 GLY A CA 1
ATOM 673 C C . GLY A 1 87 ? -16.073 -11.873 26.979 1.00 61.47 87 GLY A C 1
ATOM 674 O O . GLY A 1 87 ? -16.426 -11.158 26.045 1.00 61.47 87 GLY A O 1
ATOM 675 N N . ASN A 1 88 ? -16.918 -12.700 27.597 1.00 63.16 88 ASN A N 1
ATOM 676 C CA . ASN A 1 88 ? -18.326 -12.868 27.225 1.00 63.16 88 ASN A CA 1
ATOM 677 C C . ASN A 1 88 ? -19.218 -11.849 27.952 1.00 63.16 88 ASN A C 1
ATOM 679 O O . ASN A 1 88 ? -20.118 -12.233 28.698 1.00 63.16 88 ASN A O 1
ATOM 683 N N . ILE A 1 89 ? -18.962 -10.550 27.777 1.00 72.62 89 ILE A N 1
ATOM 684 C CA . ILE A 1 89 ? -19.857 -9.519 28.315 1.00 72.62 89 ILE A CA 1
ATOM 685 C C . ILE A 1 89 ? -21.145 -9.535 27.491 1.00 72.62 89 ILE A C 1
ATOM 687 O O . ILE A 1 89 ? -21.163 -9.089 26.348 1.00 72.62 89 ILE A O 1
ATOM 691 N N . GLN A 1 90 ? -22.219 -10.058 28.080 1.00 78.50 90 GLN A N 1
ATOM 692 C CA . GLN A 1 90 ? -23.514 -10.197 27.408 1.00 78.50 90 GLN A CA 1
ATOM 693 C C . GLN A 1 90 ? -24.425 -8.982 27.599 1.00 78.50 90 GLN A C 1
ATOM 695 O O . GLN A 1 90 ? -25.434 -8.864 26.905 1.00 78.50 90 GLN A O 1
ATOM 700 N N . SER A 1 91 ? -24.086 -8.068 28.513 1.00 85.06 91 SER A N 1
ATOM 701 C CA . SER A 1 91 ? -24.894 -6.877 28.758 1.00 85.06 91 SER A CA 1
ATOM 702 C C . SER A 1 91 ? -24.120 -5.701 29.351 1.00 85.06 91 SER A C 1
ATOM 704 O O . SER A 1 91 ? -23.144 -5.888 30.077 1.00 85.06 91 SER A O 1
ATOM 706 N N . ALA A 1 92 ? -24.610 -4.489 29.094 1.00 88.56 92 ALA A N 1
ATOM 707 C CA . ALA A 1 92 ? -24.214 -3.252 29.768 1.00 88.56 92 ALA A CA 1
ATOM 708 C C . ALA A 1 92 ? -25.461 -2.487 30.230 1.00 88.56 92 ALA A C 1
ATOM 710 O O . ALA A 1 92 ? -26.510 -2.595 29.596 1.00 88.56 92 ALA A O 1
ATOM 711 N N . SER A 1 93 ? -25.351 -1.684 31.286 1.00 91.00 93 SER A N 1
ATOM 712 C CA . SER A 1 93 ? -26.455 -0.862 31.788 1.00 91.00 93 SER A CA 1
ATOM 713 C C . SER A 1 93 ? -26.079 0.615 31.771 1.00 91.00 93 SER A C 1
ATOM 715 O O . SER A 1 93 ? -25.060 0.998 32.335 1.00 91.00 93 SER A O 1
ATOM 717 N N . LEU A 1 94 ? -26.895 1.460 31.142 1.00 91.38 94 LEU A N 1
ATOM 718 C CA . LEU A 1 94 ? -26.748 2.915 31.195 1.00 91.38 94 LEU A CA 1
ATOM 719 C C . LEU A 1 94 ? -27.782 3.496 32.157 1.00 91.38 94 LEU A C 1
ATOM 721 O O . LEU A 1 94 ? -28.978 3.406 31.897 1.00 91.38 94 LEU A O 1
ATOM 725 N N . VAL A 1 95 ? -27.321 4.115 33.238 1.00 92.38 95 VAL A N 1
ATOM 726 C CA . VAL A 1 95 ? -28.149 4.694 34.300 1.00 92.38 95 VAL A CA 1
ATOM 727 C C . VAL A 1 95 ? -28.109 6.216 34.220 1.00 92.38 95 VAL A C 1
ATOM 729 O O . VAL A 1 95 ? -27.041 6.820 34.149 1.00 92.38 95 VAL A O 1
ATOM 732 N N . VAL A 1 96 ? -29.266 6.871 34.246 1.00 91.75 96 VAL A N 1
ATOM 733 C CA . VAL A 1 96 ? -29.360 8.332 34.317 1.00 91.75 96 VAL A CA 1
ATOM 734 C C . VAL A 1 96 ? -28.864 8.791 35.683 1.00 91.75 96 VAL A C 1
ATOM 736 O O . VAL A 1 96 ? -29.402 8.389 36.716 1.00 91.75 96 VAL A O 1
ATOM 739 N N . MET A 1 97 ? -27.850 9.653 35.701 1.00 90.75 97 MET A N 1
ATOM 740 C CA . MET A 1 97 ? -27.312 10.198 36.942 1.00 90.75 97 MET A CA 1
ATOM 741 C C . MET A 1 97 ? -27.984 11.523 37.321 1.00 90.75 97 MET A C 1
ATOM 743 O O . MET A 1 97 ? -28.508 12.234 36.455 1.00 90.75 97 MET A O 1
ATOM 747 N N . PRO A 1 98 ? -27.946 11.906 38.611 1.00 87.31 98 PRO A N 1
ATOM 748 C CA . PRO A 1 98 ? -28.357 13.233 39.030 1.00 87.31 98 PRO A CA 1
ATOM 749 C C . PRO A 1 98 ? -27.570 14.311 38.267 1.00 87.31 98 PRO A C 1
ATOM 751 O O . PRO A 1 98 ? -26.351 14.196 38.108 1.00 87.31 98 PRO A O 1
ATOM 754 N N . PRO A 1 99 ? -28.224 15.383 37.800 1.00 78.69 99 PRO A N 1
ATOM 755 C CA . PRO A 1 99 ? -27.517 16.498 37.190 1.00 78.69 99 PRO A CA 1
ATOM 756 C C . PRO A 1 99 ? -26.559 17.152 38.202 1.00 78.69 99 PRO A C 1
ATOM 758 O O . PRO A 1 99 ? -26.967 17.583 39.279 1.00 78.69 99 PRO A O 1
ATOM 761 N N . GLY A 1 100 ? -25.273 17.242 37.852 1.00 70.44 100 GLY A N 1
ATOM 762 C CA . GLY A 1 100 ? -24.263 17.903 38.684 1.00 70.44 100 GLY A CA 1
ATOM 763 C C . GLY A 1 100 ? -24.505 19.412 38.857 1.00 70.44 100 GLY A C 1
ATOM 764 O O . GLY A 1 100 ? -25.214 20.044 38.067 1.00 70.44 100 GLY A O 1
ATOM 765 N N . ASN A 1 101 ? -23.871 20.008 39.874 1.00 63.12 101 ASN A N 1
ATOM 766 C CA . ASN A 1 101 ? -23.842 21.458 40.137 1.00 63.12 101 ASN A CA 1
ATOM 767 C C . ASN A 1 101 ? -25.221 22.132 40.308 1.00 63.12 101 ASN A C 1
ATOM 769 O O . ASN A 1 101 ? -25.452 23.218 39.779 1.00 63.12 101 ASN A O 1
ATOM 773 N N . GLY A 1 102 ? -26.160 21.499 41.022 1.00 60.22 102 GLY A N 1
ATOM 774 C CA . GLY A 1 102 ? -27.441 22.127 41.393 1.00 60.22 102 GLY A CA 1
ATOM 775 C C . GLY A 1 102 ? -28.392 22.414 40.222 1.00 60.22 102 GLY A C 1
ATOM 776 O O . GLY A 1 102 ? -29.367 23.152 40.374 1.00 60.22 102 GLY A O 1
ATOM 777 N N . ARG A 1 103 ? -28.129 21.847 39.038 1.00 66.31 103 ARG A N 1
ATOM 778 C CA . ARG A 1 103 ? -29.034 21.934 37.887 1.00 66.31 103 ARG A CA 1
ATOM 779 C C . ARG A 1 103 ? -30.322 21.164 38.186 1.00 66.31 103 ARG A C 1
ATOM 781 O O . ARG A 1 103 ? -30.277 20.042 38.666 1.00 66.31 103 ARG A O 1
ATOM 788 N N . LYS A 1 104 ? -31.479 21.753 37.858 1.00 65.25 104 LYS A N 1
ATOM 789 C CA . LYS A 1 104 ? -32.790 21.129 38.127 1.00 65.25 104 LYS A CA 1
ATOM 790 C C . LYS A 1 104 ? -33.110 19.950 37.203 1.00 65.25 104 LYS A C 1
ATOM 792 O O . LYS A 1 104 ? -33.802 19.043 37.636 1.00 65.25 104 LYS A O 1
ATOM 797 N N . ASN A 1 105 ? -32.604 19.962 35.964 1.00 69.75 105 ASN A N 1
ATOM 798 C CA . ASN A 1 105 ? -32.909 18.963 34.936 1.00 69.75 105 ASN A CA 1
ATOM 799 C C . ASN A 1 105 ? -31.640 18.591 34.151 1.00 69.75 105 ASN A C 1
ATOM 801 O O . ASN A 1 105 ? -30.955 19.479 33.640 1.00 69.75 105 ASN A O 1
ATOM 805 N N . GLY A 1 106 ? -31.364 17.294 34.015 1.00 83.19 106 GLY A N 1
ATOM 806 C CA . GLY A 1 106 ? -30.338 16.746 33.128 1.00 83.19 106 GLY A CA 1
ATOM 807 C C . GLY A 1 106 ? -30.898 15.518 32.429 1.00 83.19 106 GLY A C 1
ATOM 808 O O . GLY A 1 106 ? -31.386 14.623 33.110 1.00 83.19 106 GLY A O 1
ATOM 809 N N . TYR A 1 107 ? -30.881 15.496 31.096 1.00 89.38 107 TYR A N 1
ATOM 810 C CA . TYR A 1 107 ? -31.391 14.348 30.349 1.00 89.38 107 TYR A CA 1
ATOM 811 C C . TYR A 1 107 ? -30.287 13.456 29.796 1.00 89.38 107 TYR A C 1
ATOM 813 O O . TYR A 1 107 ? -29.246 13.939 29.356 1.00 89.38 107 TYR A O 1
ATOM 821 N N . VAL A 1 108 ? -30.584 12.167 29.707 1.00 90.88 108 VAL A N 1
ATOM 822 C CA . VAL A 1 108 ? -29.890 11.217 28.834 1.00 90.88 108 VAL A CA 1
ATOM 823 C C . VAL A 1 108 ? -30.812 10.952 27.650 1.00 90.88 108 VAL A C 1
ATOM 825 O O . VAL A 1 108 ? -32.011 10.731 27.841 1.00 90.88 108 VAL A O 1
ATOM 828 N N . ASN A 1 109 ? -30.293 11.060 26.424 1.00 90.00 109 ASN A N 1
ATOM 829 C CA . ASN A 1 109 ? -31.072 10.816 25.210 1.00 90.00 109 ASN A CA 1
ATOM 830 C C . ASN A 1 109 ? -30.285 9.989 24.202 1.00 90.00 109 ASN A C 1
ATOM 832 O O . ASN A 1 109 ? -29.253 10.443 23.713 1.00 90.00 109 ASN A O 1
ATOM 836 N N . ILE A 1 110 ? -30.820 8.828 23.857 1.00 88.44 110 ILE A N 1
ATOM 837 C CA . ILE A 1 110 ? -30.206 7.848 22.970 1.00 88.44 110 ILE A CA 1
ATOM 838 C C . ILE A 1 110 ? -31.034 7.787 21.697 1.00 88.44 110 ILE A C 1
ATOM 840 O O . ILE A 1 110 ? -32.238 7.567 21.757 1.00 88.44 110 ILE A O 1
ATOM 844 N N . ASP A 1 111 ? -30.387 7.999 20.560 1.00 84.44 111 ASP A N 1
ATOM 845 C CA . ASP A 1 111 ? -31.001 7.897 19.238 1.00 84.44 111 ASP A CA 1
ATOM 846 C C . ASP A 1 111 ? -30.856 6.492 18.661 1.00 84.44 111 ASP A C 1
ATOM 848 O O . ASP A 1 111 ? -31.775 5.987 18.025 1.00 84.44 111 ASP A O 1
ATOM 852 N N . GLU A 1 112 ? -29.693 5.874 18.868 1.00 83.12 112 GLU A N 1
ATOM 853 C CA . GLU A 1 112 ? -29.371 4.562 18.326 1.00 83.12 112 GLU A CA 1
ATOM 854 C C . GLU A 1 112 ? -28.361 3.852 19.222 1.00 83.12 112 GLU A C 1
ATOM 856 O O . GLU A 1 112 ? -27.419 4.455 19.739 1.00 83.12 112 GLU A O 1
ATOM 861 N N . ILE A 1 113 ? -28.540 2.544 19.352 1.00 83.81 113 ILE A N 1
ATOM 862 C CA . ILE A 1 113 ? -27.498 1.647 19.828 1.00 83.81 113 ILE A CA 1
ATOM 863 C C . ILE A 1 113 ? -27.161 0.726 18.666 1.00 83.81 113 ILE A C 1
ATOM 865 O O . ILE A 1 113 ? -28.050 0.127 18.056 1.00 83.81 113 ILE A O 1
ATOM 869 N N . TYR A 1 114 ? -25.875 0.632 18.366 1.00 78.00 114 TYR A N 1
ATOM 870 C CA . TYR A 1 114 ? -25.354 -0.227 17.319 1.00 78.00 114 TYR A CA 1
ATOM 871 C C . TYR A 1 114 ? -24.510 -1.319 17.966 1.00 78.00 114 TYR A C 1
ATOM 873 O O . TYR A 1 114 ? -23.466 -1.026 18.546 1.00 78.00 114 TYR A O 1
ATOM 881 N N . VAL A 1 115 ? -24.969 -2.568 17.896 1.00 73.19 115 VAL A N 1
ATOM 882 C CA . VAL A 1 115 ? -24.193 -3.751 18.290 1.00 73.19 115 VAL A CA 1
ATOM 883 C C . VAL A 1 115 ? -23.782 -4.440 16.995 1.00 73.19 115 VAL A C 1
ATOM 885 O O . VAL A 1 115 ? -24.578 -5.224 16.461 1.00 73.19 115 VAL A O 1
ATOM 888 N N . PRO A 1 116 ? -22.583 -4.138 16.454 1.00 64.38 116 PRO A N 1
ATOM 889 C CA . PRO A 1 116 ? -22.099 -4.844 15.280 1.00 64.38 116 PRO A CA 1
ATOM 890 C C . PRO A 1 116 ? -22.105 -6.346 15.561 1.00 64.38 116 PRO A C 1
ATOM 892 O O . PRO A 1 116 ? -21.891 -6.791 16.697 1.00 64.38 116 PRO A O 1
ATOM 895 N N . ALA A 1 117 ? -22.363 -7.143 14.526 1.00 57.66 117 ALA A N 1
ATOM 896 C CA . ALA A 1 117 ? -22.026 -8.553 14.616 1.00 57.66 117 ALA A CA 1
ATOM 897 C C . ALA A 1 117 ? -20.538 -8.661 14.989 1.00 57.66 117 ALA A C 1
ATOM 899 O O . ALA A 1 117 ? -19.737 -7.826 14.572 1.00 57.66 117 ALA A O 1
ATOM 900 N N . ASN A 1 118 ? -20.161 -9.665 15.790 1.00 55.41 118 ASN A N 1
ATOM 901 C CA . ASN A 1 118 ? -18.740 -9.952 15.992 1.00 55.41 118 ASN A CA 1
ATOM 902 C C . ASN A 1 118 ? -18.083 -10.034 14.618 1.00 55.41 118 ASN A C 1
ATOM 904 O O . ASN A 1 118 ? -18.565 -10.864 13.837 1.00 55.41 118 ASN A O 1
ATOM 908 N N . PRO A 1 119 ? -17.031 -9.242 14.334 1.00 59.97 119 PRO A N 1
ATOM 909 C CA . PRO A 1 119 ? -16.374 -9.306 13.049 1.00 59.97 119 PRO A CA 1
ATOM 910 C C . PRO A 1 119 ? -15.977 -10.754 12.787 1.00 59.97 119 PRO A C 1
ATOM 912 O O . PRO A 1 119 ? -15.140 -11.325 13.491 1.00 59.97 119 PRO A O 1
ATOM 915 N N . GLN A 1 120 ? -16.648 -11.399 11.835 1.00 66.94 120 GLN A N 1
ATOM 916 C CA . GLN A 1 120 ? -16.382 -12.801 11.544 1.00 66.94 120 GLN A CA 1
ATOM 917 C C . GLN A 1 120 ? -15.171 -12.822 10.631 1.00 66.94 120 GLN A C 1
ATOM 919 O O . GLN A 1 120 ? -15.293 -12.721 9.408 1.00 66.94 120 GLN A O 1
ATOM 924 N N . LYS A 1 121 ? -13.987 -12.898 11.242 1.00 80.75 121 LYS A N 1
ATOM 925 C CA . LYS A 1 121 ? -12.769 -13.151 10.489 1.00 80.75 121 LYS A CA 1
ATOM 926 C C . LYS A 1 121 ? -12.792 -14.590 10.002 1.00 80.75 121 LYS A C 1
ATOM 928 O O . LYS A 1 121 ? -12.837 -15.530 10.795 1.00 80.75 121 LYS A O 1
ATOM 933 N N . ARG A 1 122 ? -12.681 -14.758 8.692 1.00 85.31 122 ARG A N 1
ATOM 934 C CA . ARG A 1 122 ? -12.517 -16.053 8.046 1.00 85.31 122 ARG A CA 1
ATOM 935 C C . ARG A 1 122 ? -11.216 -16.050 7.266 1.00 85.31 122 ARG A C 1
ATOM 937 O O . ARG A 1 122 ? -11.069 -15.283 6.319 1.00 85.31 122 ARG A O 1
ATOM 944 N N . LEU A 1 123 ? -10.299 -16.950 7.612 1.00 87.56 123 LEU A N 1
ATOM 945 C CA . LEU A 1 123 ? -9.269 -17.339 6.657 1.00 87.56 123 LEU A CA 1
ATOM 946 C C . LEU A 1 123 ? -9.930 -18.165 5.565 1.00 87.56 123 LEU A C 1
ATOM 948 O O . LEU A 1 123 ? -10.518 -19.208 5.844 1.00 87.56 123 LEU A O 1
ATOM 952 N N . PHE A 1 124 ? -9.862 -17.676 4.336 1.00 88.44 124 PHE A N 1
ATOM 953 C CA . PHE A 1 124 ? -10.436 -18.371 3.188 1.00 88.44 124 PHE A CA 1
ATOM 954 C C . PHE A 1 124 ? -9.352 -18.930 2.260 1.00 88.44 124 PHE A C 1
ATOM 956 O O . PHE A 1 124 ? -9.672 -19.716 1.374 1.00 88.44 124 PHE A O 1
ATOM 963 N N . TYR A 1 125 ? -8.079 -18.579 2.492 1.00 92.12 125 TYR A N 1
ATOM 964 C CA . TYR A 1 125 ? -6.939 -19.198 1.824 1.00 92.12 125 TYR A CA 1
ATOM 965 C C . TYR A 1 125 ? -5.664 -19.168 2.685 1.00 92.12 125 TYR A C 1
ATOM 967 O O . TYR A 1 125 ? -5.426 -18.218 3.432 1.00 92.12 125 TYR A O 1
ATOM 975 N N . SER A 1 126 ? -4.831 -20.204 2.567 1.00 92.19 126 SER A N 1
ATOM 976 C CA . SER A 1 126 ? -3.477 -20.268 3.135 1.00 92.19 126 SER A CA 1
ATOM 977 C C . SER A 1 126 ? -2.504 -20.642 2.028 1.00 92.19 126 SER A C 1
ATOM 979 O O . SER A 1 126 ? -2.668 -21.692 1.411 1.00 92.19 126 SER A O 1
ATOM 981 N N . PHE A 1 127 ? -1.501 -19.795 1.806 1.00 92.00 127 PHE A N 1
ATOM 982 C CA . PHE A 1 127 ? -0.478 -20.037 0.795 1.00 92.00 127 PHE A CA 1
ATOM 983 C C . PHE A 1 127 ? 0.415 -21.205 1.214 1.00 92.00 127 PHE A C 1
ATOM 985 O O . PHE A 1 127 ? 0.656 -21.429 2.407 1.00 92.00 127 PHE A O 1
ATOM 992 N N . ASN A 1 128 ? 0.922 -21.951 0.240 1.00 87.88 128 ASN A N 1
ATOM 993 C CA . ASN A 1 128 ? 1.781 -23.099 0.452 1.00 87.88 128 ASN A CA 1
ATOM 994 C C . ASN A 1 128 ? 2.820 -23.251 -0.665 1.00 87.88 128 ASN A C 1
ATOM 996 O O . ASN A 1 128 ? 2.525 -23.718 -1.766 1.00 87.88 128 ASN A O 1
ATOM 1000 N N . LYS A 1 129 ? 4.094 -23.039 -0.314 1.00 82.06 129 LYS A N 1
ATOM 1001 C CA . LYS A 1 129 ? 5.233 -23.255 -1.218 1.00 82.06 129 LYS A CA 1
ATOM 1002 C C . LYS A 1 129 ? 5.198 -24.608 -1.938 1.00 82.06 129 LYS A C 1
ATOM 1004 O O . LYS A 1 129 ? 5.589 -24.668 -3.098 1.00 82.06 129 LYS A O 1
ATOM 1009 N N . ALA A 1 130 ? 4.735 -25.678 -1.287 1.00 82.31 130 ALA A N 1
ATOM 1010 C CA . ALA A 1 130 ? 4.653 -27.004 -1.904 1.00 82.31 130 ALA A CA 1
ATOM 1011 C C . ALA A 1 130 ? 3.686 -27.058 -3.102 1.00 82.31 130 ALA A C 1
ATOM 1013 O O . ALA A 1 130 ? 3.871 -27.881 -3.993 1.00 82.31 130 ALA A O 1
ATOM 1014 N N . HIS A 1 131 ? 2.680 -26.182 -3.141 1.00 83.81 131 HIS A N 1
ATOM 1015 C CA . HIS A 1 131 ? 1.739 -26.056 -4.255 1.00 83.81 131 HIS A CA 1
ATOM 1016 C C . HIS A 1 131 ? 2.232 -25.087 -5.342 1.00 83.81 131 HIS A C 1
ATOM 1018 O O . HIS A 1 131 ? 1.638 -25.020 -6.413 1.00 83.81 131 HIS A O 1
ATOM 1024 N N . GLY A 1 132 ? 3.322 -24.351 -5.092 1.00 86.19 132 GLY A N 1
ATOM 1025 C CA . GLY A 1 132 ? 3.847 -23.350 -6.021 1.00 86.19 132 GLY A CA 1
ATOM 1026 C C . GLY A 1 132 ? 2.992 -22.082 -6.123 1.00 86.19 132 GLY A C 1
ATOM 1027 O O . GLY A 1 132 ? 3.164 -21.332 -7.077 1.00 86.19 132 GLY A O 1
ATOM 1028 N N . ASP A 1 133 ? 2.104 -21.828 -5.158 1.00 88.75 133 ASP A N 1
ATOM 1029 C CA . ASP A 1 133 ? 1.177 -20.681 -5.139 1.00 88.75 133 ASP A CA 1
ATOM 1030 C C . ASP A 1 133 ? 1.789 -19.375 -4.602 1.00 88.75 133 ASP A C 1
ATOM 1032 O O . ASP A 1 133 ? 1.169 -18.317 -4.656 1.00 88.75 133 ASP A O 1
ATOM 1036 N N . GLY A 1 134 ? 3.023 -19.443 -4.100 1.00 90.81 134 GLY A N 1
ATOM 1037 C CA . GLY A 1 134 ? 3.777 -18.284 -3.645 1.00 90.81 134 GLY A CA 1
ATOM 1038 C C . GLY A 1 134 ? 3.995 -18.228 -2.132 1.00 90.81 134 GLY A C 1
ATOM 1039 O O . GLY A 1 134 ? 3.606 -19.106 -1.365 1.00 90.81 134 GLY A O 1
ATOM 1040 N N . ILE A 1 135 ? 4.725 -17.202 -1.702 1.00 91.44 135 ILE A N 1
ATOM 1041 C CA . ILE A 1 135 ? 5.081 -16.934 -0.306 1.00 91.44 135 ILE A CA 1
ATOM 1042 C C . ILE A 1 135 ? 5.083 -15.421 -0.089 1.00 91.44 135 ILE A C 1
ATOM 1044 O O . ILE A 1 135 ? 5.623 -14.678 -0.916 1.00 91.44 135 ILE A O 1
ATOM 1048 N N . ALA A 1 136 ? 4.564 -14.992 1.061 1.00 91.75 136 ALA A N 1
ATOM 1049 C CA . ALA A 1 136 ? 4.457 -13.600 1.479 1.00 91.75 136 ALA A CA 1
ATOM 1050 C C . ALA A 1 136 ? 3.644 -12.759 0.476 1.00 91.75 136 ALA A C 1
ATOM 1052 O O . ALA A 1 136 ? 4.221 -11.952 -0.260 1.00 91.75 136 ALA A O 1
ATOM 1053 N N . PRO A 1 137 ? 2.314 -12.971 0.416 1.00 93.31 137 PRO A N 1
ATOM 1054 C CA . PRO A 1 137 ? 1.404 -12.138 -0.364 1.00 93.31 137 PRO A CA 1
ATOM 1055 C C . PRO A 1 137 ? 1.386 -10.708 0.194 1.00 93.31 137 PRO A C 1
ATOM 1057 O O . PRO A 1 137 ? 0.874 -10.463 1.288 1.00 93.31 137 PRO A O 1
ATOM 1060 N N . SER A 1 138 ? 1.978 -9.775 -0.544 1.00 84.88 138 SER A N 1
ATOM 1061 C CA . SER A 1 138 ? 2.343 -8.434 -0.068 1.00 84.88 138 SER A CA 1
ATOM 1062 C C . SER A 1 138 ? 1.558 -7.309 -0.730 1.00 84.88 138 SER A C 1
ATOM 1064 O O . SER A 1 138 ? 1.229 -6.336 -0.056 1.00 84.88 138 SER A O 1
ATOM 1066 N N . GLY A 1 139 ? 1.245 -7.446 -2.018 1.00 81.38 139 GLY A N 1
ATOM 1067 C CA . GLY A 1 139 ? 0.526 -6.429 -2.772 1.00 81.38 139 GLY A CA 1
ATOM 1068 C C . GLY A 1 139 ? -0.941 -6.306 -2.360 1.00 81.38 139 GLY A C 1
ATOM 1069 O O . GLY A 1 139 ? -1.574 -7.276 -1.936 1.00 81.38 139 GLY A O 1
ATOM 1070 N N . ASP A 1 140 ? -1.494 -5.105 -2.544 1.00 89.75 140 ASP A N 1
ATOM 1071 C CA . ASP A 1 140 ? -2.935 -4.858 -2.469 1.00 89.75 140 ASP A CA 1
ATOM 1072 C C . ASP A 1 140 ? -3.706 -5.861 -3.340 1.00 89.75 140 ASP A C 1
ATOM 1074 O O . ASP A 1 140 ? -3.347 -6.111 -4.497 1.00 89.75 140 ASP A O 1
ATOM 1078 N N . LEU A 1 141 ? -4.815 -6.381 -2.809 1.00 94.38 141 LEU A N 1
ATOM 1079 C CA . LEU A 1 141 ? -5.768 -7.131 -3.619 1.00 94.38 141 LEU A CA 1
ATOM 1080 C C . LEU A 1 141 ? -6.622 -6.170 -4.448 1.00 94.38 141 LEU A C 1
ATOM 1082 O O . LEU A 1 141 ? -7.172 -5.203 -3.919 1.00 94.38 141 LEU A O 1
ATOM 1086 N N . ILE A 1 142 ? -6.845 -6.505 -5.717 1.00 95.12 142 ILE A N 1
ATOM 1087 C CA . ILE A 1 142 ? -7.870 -5.858 -6.547 1.00 95.12 142 ILE A CA 1
ATOM 1088 C C . ILE A 1 142 ? -8.994 -6.826 -6.894 1.00 95.12 142 ILE A C 1
ATOM 1090 O O . ILE A 1 142 ? -8.758 -8.008 -7.143 1.00 95.12 142 ILE A O 1
ATOM 1094 N N . ALA A 1 143 ? -10.229 -6.325 -6.928 1.00 94.88 143 ALA A N 1
ATOM 1095 C CA . ALA A 1 143 ? -11.377 -7.079 -7.416 1.00 94.88 143 ALA A CA 1
ATOM 1096 C C . ALA A 1 143 ? -11.584 -6.826 -8.910 1.00 94.88 143 ALA A C 1
ATOM 1098 O O . ALA A 1 143 ? -11.791 -5.690 -9.330 1.00 94.88 143 ALA A O 1
ATOM 1099 N N . PHE A 1 144 ? -11.621 -7.892 -9.704 1.00 94.81 144 PHE A N 1
ATOM 1100 C CA . PHE A 1 144 ? -11.955 -7.819 -11.122 1.00 94.81 144 PHE A CA 1
ATOM 1101 C C . PHE A 1 144 ? -12.753 -9.058 -11.541 1.00 94.81 144 PHE A C 1
ATOM 1103 O O . PHE A 1 144 ? -12.422 -10.181 -11.171 1.00 94.81 144 PHE A O 1
ATOM 1110 N N . ARG A 1 145 ? -13.860 -8.876 -12.275 1.00 92.38 145 ARG A N 1
ATOM 1111 C CA . ARG A 1 145 ? -14.725 -9.979 -12.760 1.00 92.38 145 ARG A CA 1
ATOM 1112 C C . ARG A 1 145 ? -15.057 -11.047 -11.692 1.00 92.38 145 ARG A C 1
ATOM 1114 O O . ARG A 1 145 ? -15.065 -12.242 -11.974 1.00 92.38 145 ARG A O 1
ATOM 1121 N N . GLY A 1 146 ? -15.321 -10.613 -10.457 1.00 90.50 146 GLY A N 1
ATOM 1122 C CA . GLY A 1 146 ? -15.729 -11.491 -9.351 1.00 90.50 146 GLY A CA 1
ATOM 1123 C C . GLY A 1 146 ? -14.608 -12.316 -8.705 1.00 90.50 146 GLY A C 1
ATOM 1124 O O . GLY A 1 146 ? -14.902 -13.216 -7.918 1.00 90.50 146 GLY A O 1
ATOM 1125 N N . ARG A 1 147 ? -13.339 -12.030 -9.012 1.00 95.62 147 ARG A N 1
ATOM 1126 C CA . ARG A 1 147 ? -12.164 -12.617 -8.354 1.00 95.62 147 ARG A CA 1
ATOM 1127 C C . ARG A 1 147 ? -11.283 -11.521 -7.763 1.00 95.62 147 ARG A C 1
ATOM 1129 O O . ARG A 1 147 ? -11.349 -10.369 -8.191 1.00 95.62 147 ARG A O 1
ATOM 1136 N N . PHE A 1 148 ? -10.458 -11.903 -6.800 1.00 96.88 148 PHE A N 1
ATOM 1137 C CA . PHE A 1 148 ? -9.393 -11.080 -6.245 1.00 96.88 148 PHE A CA 1
ATOM 1138 C C . PHE A 1 148 ? -8.078 -11.442 -6.913 1.00 96.88 148 PHE A C 1
ATOM 1140 O O . PHE A 1 148 ? -7.823 -12.622 -7.141 1.00 96.88 148 PHE A O 1
ATOM 1147 N N . TYR A 1 149 ? -7.253 -10.450 -7.206 1.00 97.38 149 TYR A N 1
ATOM 1148 C CA . TYR A 1 149 ? -5.933 -10.636 -7.796 1.00 97.38 149 TYR A CA 1
ATOM 1149 C C . TYR A 1 149 ? -4.895 -9.952 -6.931 1.00 97.38 149 TYR A C 1
ATOM 1151 O O . TYR A 1 149 ? -5.151 -8.871 -6.404 1.00 97.38 149 TYR A O 1
ATOM 1159 N N . GLY A 1 150 ? -3.739 -10.587 -6.807 1.00 96.00 150 GLY A N 1
ATOM 1160 C CA . GLY A 1 150 ? -2.610 -10.072 -6.051 1.00 96.00 150 GLY A CA 1
ATOM 1161 C C . GLY A 1 150 ? -1.323 -10.774 -6.452 1.00 96.00 150 GLY A C 1
ATOM 1162 O O . GLY A 1 150 ? -1.304 -11.603 -7.370 1.00 96.00 150 GLY A O 1
ATOM 1163 N N . SER A 1 151 ? -0.250 -10.433 -5.752 1.00 95.62 151 SER A N 1
ATOM 1164 C CA . SER A 1 151 ? 1.084 -10.962 -5.999 1.00 95.62 151 SER A CA 1
ATOM 1165 C C . SER A 1 151 ? 1.753 -11.458 -4.720 1.00 95.62 151 SER A C 1
ATOM 1167 O O . SER A 1 151 ? 1.391 -11.075 -3.604 1.00 95.62 151 SER A O 1
ATOM 1169 N N . THR A 1 152 ? 2.740 -12.335 -4.886 1.00 94.38 152 THR A N 1
ATOM 1170 C CA . THR A 1 152 ? 3.583 -12.826 -3.791 1.00 94.38 152 THR A CA 1
ATOM 1171 C C . THR A 1 152 ? 5.033 -12.414 -3.990 1.00 94.38 152 THR A C 1
ATOM 1173 O O . THR A 1 152 ? 5.570 -12.523 -5.091 1.00 94.38 152 THR A O 1
ATOM 1176 N N . ASN A 1 153 ? 5.712 -12.025 -2.908 1.00 91.62 153 ASN A N 1
ATOM 1177 C CA . ASN A 1 153 ? 7.124 -11.627 -2.950 1.00 91.62 153 ASN A CA 1
ATOM 1178 C C . ASN A 1 153 ? 8.046 -12.738 -3.463 1.00 91.62 153 ASN A C 1
ATOM 1180 O O . ASN A 1 153 ? 9.065 -12.475 -4.093 1.00 91.62 153 ASN A O 1
ATOM 1184 N N . SER A 1 154 ? 7.735 -13.981 -3.111 1.00 91.38 154 SER A N 1
ATOM 1185 C CA . SER A 1 154 ? 8.555 -15.150 -3.429 1.00 91.38 154 SER A CA 1
ATOM 1186 C C . SER A 1 154 ? 7.671 -16.380 -3.632 1.00 91.38 154 SER A C 1
ATOM 1188 O O . SER A 1 154 ? 6.444 -16.262 -3.723 1.00 91.38 154 SER A O 1
ATOM 1190 N N . GLY A 1 155 ? 8.278 -17.559 -3.747 1.00 90.00 155 GLY A N 1
ATOM 1191 C CA . GLY A 1 155 ? 7.599 -18.783 -4.159 1.00 90.00 155 GLY A CA 1
ATOM 1192 C C . GLY A 1 155 ? 7.354 -18.825 -5.668 1.00 90.00 155 GLY A C 1
ATOM 1193 O O . GLY A 1 155 ? 8.067 -18.177 -6.436 1.00 90.00 155 GLY A O 1
ATOM 1194 N N . GLY A 1 156 ? 6.377 -19.617 -6.097 1.00 89.88 156 GLY A N 1
ATOM 1195 C CA . GLY A 1 156 ? 6.249 -20.003 -7.501 1.00 89.88 156 GLY A CA 1
ATOM 1196 C C . GLY A 1 156 ? 7.141 -21.192 -7.856 1.00 89.88 156 GLY A C 1
ATOM 1197 O O . GLY A 1 156 ? 7.824 -21.765 -7.003 1.00 89.88 156 GLY A O 1
ATOM 1198 N N . GLN A 1 157 ? 7.116 -21.574 -9.131 1.00 87.50 157 GLN A N 1
ATOM 1199 C CA . GLN A 1 157 ? 7.786 -22.785 -9.620 1.00 87.50 157 GLN A CA 1
ATOM 1200 C C . GLN A 1 157 ? 9.235 -22.562 -10.084 1.00 87.50 157 GLN A C 1
ATOM 1202 O O . GLN A 1 157 ? 9.956 -23.532 -10.312 1.00 87.50 157 GLN A O 1
ATOM 1207 N N . SER A 1 158 ? 9.681 -21.309 -10.222 1.00 87.31 158 SER A N 1
ATOM 1208 C CA . SER A 1 158 ? 11.027 -21.014 -10.720 1.00 87.31 158 SER A CA 1
ATOM 1209 C C . SER A 1 158 ? 12.120 -21.313 -9.691 1.00 87.31 158 SER A C 1
ATOM 1211 O O . SER A 1 158 ? 12.029 -20.932 -8.521 1.00 87.31 158 SER A O 1
ATOM 1213 N N . SER A 1 159 ? 13.204 -21.931 -10.162 1.00 88.00 159 SER A N 1
ATOM 1214 C CA . SER A 1 159 ? 14.449 -22.134 -9.417 1.00 88.00 159 SER A CA 1
ATOM 1215 C C . SER A 1 159 ? 15.473 -21.010 -9.615 1.00 88.00 159 SER A C 1
ATOM 1217 O O . SER A 1 159 ? 16.569 -21.097 -9.064 1.00 88.00 159 SER A O 1
ATOM 1219 N N . ALA A 1 160 ? 15.156 -19.970 -10.396 1.00 87.62 160 ALA A N 1
ATOM 1220 C CA . ALA A 1 160 ? 16.068 -18.851 -10.653 1.00 87.62 160 ALA A CA 1
ATOM 1221 C C . ALA A 1 160 ? 16.331 -18.004 -9.394 1.00 87.62 160 ALA A C 1
ATOM 1223 O O . ALA A 1 160 ? 17.382 -17.378 -9.271 1.00 87.62 160 ALA A O 1
ATOM 1224 N N . CYS A 1 161 ? 15.401 -18.023 -8.434 1.00 88.31 161 CYS A N 1
ATOM 1225 C CA . CYS A 1 161 ? 15.519 -17.332 -7.156 1.00 88.31 161 CYS A CA 1
ATOM 1226 C C . CYS A 1 161 ? 15.521 -18.335 -6.004 1.00 88.31 161 CYS A C 1
ATOM 1228 O O . CYS A 1 161 ? 14.706 -19.261 -5.958 1.00 88.31 161 CYS A O 1
ATOM 1230 N N . VAL A 1 162 ? 16.385 -18.115 -5.012 1.00 84.12 162 VAL A N 1
ATOM 1231 C CA . VAL A 1 162 ? 16.356 -18.898 -3.771 1.00 84.12 162 VAL A CA 1
ATOM 1232 C C . VAL A 1 162 ? 15.013 -18.666 -3.075 1.00 84.12 162 VAL A C 1
ATOM 1234 O O . VAL A 1 162 ? 14.718 -17.562 -2.631 1.00 84.12 162 VAL A O 1
ATOM 1237 N N . GLY A 1 163 ? 14.193 -19.716 -2.986 1.00 80.00 163 GLY A N 1
ATOM 1238 C CA . GLY A 1 163 ? 12.848 -19.632 -2.407 1.00 80.00 163 GLY A CA 1
ATOM 1239 C C . GLY A 1 163 ? 11.729 -19.285 -3.395 1.00 80.00 163 GLY A C 1
ATOM 1240 O O . GLY A 1 163 ? 10.580 -19.249 -2.963 1.00 80.00 163 GLY A O 1
ATOM 1241 N N . GLY A 1 164 ? 12.038 -19.122 -4.685 1.00 88.56 164 GLY A N 1
ATOM 1242 C CA . GLY A 1 164 ? 11.094 -18.782 -5.754 1.00 88.56 164 GLY A CA 1
ATOM 1243 C C . GLY A 1 164 ? 10.975 -17.272 -5.993 1.00 88.56 164 GLY A C 1
ATOM 1244 O O . GLY A 1 164 ? 11.173 -16.475 -5.076 1.00 88.56 164 GLY A O 1
ATOM 1245 N N . CYS A 1 165 ? 10.699 -16.877 -7.236 1.00 93.25 165 CYS A N 1
ATOM 1246 C CA . CYS A 1 165 ? 10.764 -15.482 -7.691 1.00 93.25 165 CYS A CA 1
ATOM 1247 C C . CYS A 1 165 ? 9.470 -14.675 -7.494 1.00 93.25 165 CYS A C 1
ATOM 1249 O O . CYS A 1 165 ? 9.461 -13.479 -7.787 1.00 93.25 165 CYS A O 1
ATOM 1251 N N . GLY A 1 166 ? 8.402 -15.301 -6.995 1.00 94.69 166 GLY A N 1
ATOM 1252 C CA . GLY A 1 166 ? 7.097 -14.671 -6.804 1.00 94.69 166 GLY A CA 1
ATOM 1253 C C . GLY A 1 166 ? 6.076 -15.076 -7.860 1.00 94.69 166 GLY A C 1
ATOM 1254 O O . GLY A 1 166 ? 6.410 -15.650 -8.899 1.00 94.69 166 GLY A O 1
ATOM 1255 N N . THR A 1 167 ? 4.810 -14.785 -7.578 1.00 95.88 167 THR A N 1
ATOM 1256 C CA . THR A 1 167 ? 3.681 -15.152 -8.439 1.00 95.88 167 THR A CA 1
ATOM 1257 C C . THR A 1 167 ? 2.699 -14.000 -8.600 1.00 95.88 167 THR A C 1
ATOM 1259 O O . THR A 1 167 ? 2.648 -13.095 -7.766 1.00 95.88 167 THR A O 1
ATOM 1262 N N . VAL A 1 168 ? 1.898 -14.066 -9.663 1.00 97.25 168 VAL A N 1
ATOM 1263 C CA . VAL A 1 168 ? 0.595 -13.400 -9.758 1.00 97.25 168 VAL A CA 1
ATOM 1264 C C . VAL A 1 168 ? -0.470 -14.471 -9.573 1.00 97.25 168 VAL A C 1
ATOM 1266 O O . VAL A 1 168 ? -0.479 -15.461 -10.309 1.00 97.25 168 VAL A O 1
ATOM 1269 N N . PHE A 1 169 ? -1.385 -14.272 -8.631 1.00 96.44 169 PHE A N 1
ATOM 1270 C CA . PHE A 1 169 ? -2.442 -15.230 -8.321 1.00 96.44 169 PHE A CA 1
ATOM 1271 C C . PHE A 1 169 ? -3.830 -14.610 -8.470 1.00 96.44 169 PHE A C 1
ATOM 1273 O O . PHE A 1 169 ? -4.010 -13.391 -8.532 1.00 96.44 169 PHE A O 1
ATOM 1280 N N . SER A 1 170 ? -4.840 -15.477 -8.493 1.00 97.06 170 SER A N 1
ATOM 1281 C CA . SER A 1 170 ? -6.234 -15.082 -8.340 1.00 97.06 170 SER A CA 1
ATOM 1282 C C . SER A 1 170 ? -6.952 -15.939 -7.307 1.00 97.06 170 SER A C 1
ATOM 1284 O O . SER A 1 170 ? -6.778 -17.153 -7.276 1.00 97.06 170 SER A O 1
ATOM 1286 N N . LEU A 1 171 ? -7.843 -15.336 -6.530 1.00 95.88 171 LEU A N 1
ATOM 1287 C CA . LEU A 1 171 ? -8.684 -16.007 -5.545 1.00 95.88 171 LEU A CA 1
ATOM 1288 C C . LEU A 1 171 ? -10.157 -15.728 -5.837 1.00 95.88 171 LEU A C 1
ATOM 1290 O O . LEU A 1 171 ? -10.557 -14.594 -6.086 1.00 95.88 171 LEU A O 1
ATOM 1294 N N . SER A 1 172 ? -11.003 -16.752 -5.775 1.00 93.88 172 SER A N 1
ATOM 1295 C CA . SER A 1 172 ? -12.449 -16.522 -5.637 1.00 93.88 172 SER A CA 1
ATOM 1296 C C . SER A 1 172 ? -12.794 -16.111 -4.196 1.00 93.88 172 SER A C 1
ATOM 1298 O O . SER A 1 172 ? -12.090 -16.541 -3.278 1.00 93.88 172 SER A O 1
ATOM 1300 N N . PRO A 1 173 ? -13.935 -15.440 -3.953 1.00 87.75 173 PRO A N 1
ATOM 1301 C CA . PRO A 1 173 ? -14.447 -15.206 -2.597 1.00 87.75 173 PRO A CA 1
ATOM 1302 C C . PRO A 1 173 ? -14.687 -16.484 -1.768 1.00 87.75 173 PRO A C 1
ATOM 1304 O O . PRO A 1 173 ? -14.816 -16.427 -0.546 1.00 87.75 173 PRO A O 1
ATOM 1307 N N . SER A 1 174 ? -14.760 -17.656 -2.409 1.00 87.00 174 SER A N 1
ATOM 1308 C CA . SER A 1 174 ? -14.872 -18.958 -1.742 1.00 87.00 174 SER A CA 1
ATOM 1309 C C . SER A 1 174 ? -13.528 -19.657 -1.495 1.00 87.00 174 SER A C 1
ATOM 1311 O O . SER A 1 174 ? -13.538 -20.783 -1.015 1.00 87.00 174 SER A O 1
ATOM 1313 N N . GLY A 1 175 ? -12.388 -19.035 -1.819 1.00 88.69 175 GLY A N 1
ATOM 1314 C CA . GLY A 1 175 ? -11.055 -19.601 -1.551 1.00 88.69 175 GLY A CA 1
ATOM 1315 C C . GLY A 1 175 ? -10.455 -20.478 -2.646 1.00 88.69 175 GLY A C 1
A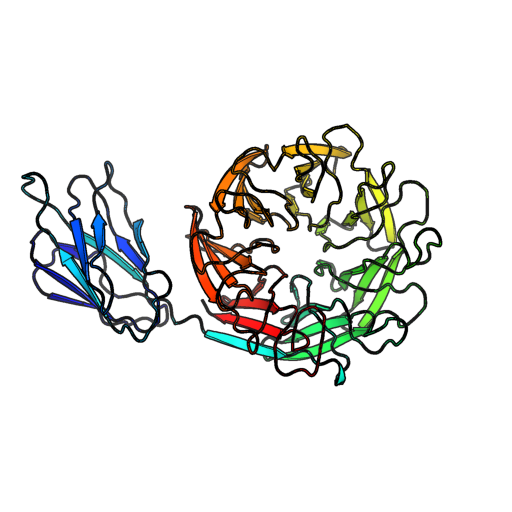TOM 1316 O O . GLY A 1 175 ? -9.398 -21.060 -2.440 1.00 88.69 175 GLY A O 1
ATOM 1317 N N . VAL A 1 176 ? -11.076 -20.560 -3.825 1.00 92.38 176 VAL A N 1
ATOM 1318 C CA . VAL A 1 176 ? -10.468 -21.223 -4.989 1.00 92.38 176 VAL A CA 1
ATOM 1319 C C . VAL A 1 176 ? -9.358 -20.352 -5.573 1.00 92.38 176 VAL A C 1
ATOM 1321 O O . VAL A 1 176 ? -9.638 -19.315 -6.192 1.00 92.38 176 VAL A O 1
ATOM 1324 N N . GLU A 1 177 ? -8.122 -20.796 -5.384 1.00 94.00 177 GLU A N 1
ATOM 1325 C CA . GLU A 1 177 ? -6.902 -20.183 -5.905 1.00 94.00 177 GLU A CA 1
ATOM 1326 C C . GLU A 1 177 ? -6.592 -20.628 -7.334 1.00 94.00 177 GLU A C 1
ATOM 1328 O O . GLU A 1 177 ? -7.020 -21.690 -7.792 1.00 94.00 177 GLU A O 1
ATOM 1333 N N . ARG A 1 178 ? -5.901 -19.748 -8.059 1.00 95.44 178 ARG A N 1
ATOM 1334 C CA . ARG A 1 178 ? -5.204 -20.084 -9.291 1.00 95.44 178 ARG A CA 1
ATOM 1335 C C . ARG A 1 178 ? -3.995 -19.172 -9.476 1.00 95.44 178 ARG A C 1
ATOM 1337 O O . ARG A 1 178 ? -4.185 -17.963 -9.659 1.00 95.44 178 ARG A O 1
ATOM 1344 N N . VAL A 1 179 ? -2.816 -19.774 -9.601 1.00 96.12 179 VAL A N 1
ATOM 1345 C CA . VAL A 1 179 ? -1.604 -19.103 -10.078 1.00 96.12 179 VAL A CA 1
ATOM 1346 C C . VAL A 1 179 ? -1.798 -18.740 -11.545 1.00 96.12 179 VAL A C 1
ATOM 1348 O O . VAL A 1 179 ? -2.061 -19.601 -12.388 1.00 96.12 179 VAL A O 1
ATOM 1351 N N . LEU A 1 180 ? -1.706 -17.451 -11.854 1.00 96.38 180 LEU A N 1
ATOM 1352 C CA . LEU A 1 180 ? -1.748 -16.955 -13.227 1.00 96.38 180 LEU A CA 1
ATOM 1353 C C . LEU A 1 180 ? -0.358 -16.959 -13.845 1.00 96.38 180 LEU A C 1
ATOM 1355 O O . LEU A 1 180 ? -0.219 -17.304 -15.011 1.00 96.38 180 LEU A O 1
ATOM 1359 N N . TYR A 1 181 ? 0.652 -16.577 -13.066 1.00 96.56 181 TYR A N 1
ATOM 1360 C CA . TYR A 1 181 ? 2.021 -16.479 -13.547 1.00 96.56 181 TYR A CA 1
ATOM 1361 C C . TYR A 1 181 ? 3.034 -16.723 -12.427 1.00 96.56 181 TYR A C 1
ATOM 1363 O O . TYR A 1 181 ? 2.820 -16.295 -11.293 1.00 96.56 181 TYR A O 1
ATOM 1371 N N . SER A 1 182 ? 4.138 -17.398 -12.754 1.00 95.94 182 SER A N 1
ATOM 1372 C CA . SER A 1 182 ? 5.313 -17.556 -11.889 1.00 95.94 182 SER A CA 1
ATOM 1373 C C . SER A 1 182 ? 6.497 -16.850 -12.535 1.00 95.94 182 SER A C 1
ATOM 1375 O O . SER A 1 182 ? 6.908 -17.223 -13.631 1.00 95.94 182 SER A O 1
ATOM 1377 N N . PHE A 1 183 ? 7.049 -15.864 -11.835 1.00 96.25 183 PHE A N 1
ATOM 1378 C CA . PHE A 1 183 ? 8.215 -15.107 -12.281 1.00 96.25 183 PHE A CA 1
ATOM 1379 C C . PHE A 1 183 ? 9.489 -15.958 -12.297 1.00 96.25 183 PHE A C 1
ATOM 1381 O O . PHE A 1 183 ? 9.560 -17.004 -11.641 1.00 96.25 183 PHE A O 1
ATOM 1388 N N . GLY A 1 184 ? 10.514 -15.502 -13.015 1.00 93.62 184 GLY A N 1
ATOM 1389 C CA . GLY A 1 184 ? 11.759 -16.235 -13.228 1.00 93.62 184 GLY A CA 1
ATOM 1390 C C . GLY A 1 184 ? 11.601 -17.410 -14.191 1.00 93.62 184 GLY A C 1
ATOM 1391 O O . GLY A 1 184 ? 12.360 -18.377 -14.092 1.00 93.62 184 GLY A O 1
ATOM 1392 N N . SER A 1 185 ? 10.591 -17.385 -15.060 1.00 90.12 185 SER A N 1
ATOM 1393 C CA . SER A 1 185 ? 10.352 -18.438 -16.051 1.00 90.12 185 SER A CA 1
ATOM 1394 C C . SER A 1 185 ? 11.294 -18.320 -17.253 1.00 90.12 185 SER A C 1
ATOM 1396 O O . SER A 1 185 ? 11.643 -19.326 -17.871 1.00 90.12 185 SER A O 1
ATOM 1398 N N . TYR A 1 186 ? 11.771 -17.105 -17.534 1.00 91.62 186 TYR A N 1
ATOM 1399 C CA . TYR A 1 186 ? 12.831 -16.814 -18.494 1.00 91.62 186 TYR A CA 1
ATOM 1400 C C . TYR A 1 186 ? 13.703 -15.647 -18.010 1.00 91.62 186 TYR A C 1
ATOM 1402 O O . TYR A 1 186 ? 13.361 -14.924 -17.079 1.00 91.62 186 TYR A O 1
ATOM 1410 N N . ALA A 1 187 ? 14.879 -15.473 -18.617 1.00 89.25 187 ALA A N 1
ATOM 1411 C CA . ALA A 1 187 ? 15.794 -14.406 -18.224 1.00 89.25 187 ALA A CA 1
ATOM 1412 C C . ALA A 1 187 ? 15.176 -13.023 -18.492 1.00 89.25 187 ALA A C 1
ATOM 1414 O O . ALA A 1 187 ? 14.814 -12.714 -19.625 1.00 89.25 187 ALA A O 1
ATOM 1415 N N . GLY A 1 188 ? 15.106 -12.186 -17.455 1.00 88.62 188 GLY A N 1
ATOM 1416 C CA . GLY A 1 188 ? 14.644 -10.801 -17.563 1.00 88.62 188 GLY A CA 1
ATOM 1417 C C . GLY A 1 188 ? 13.147 -10.582 -17.324 1.00 88.62 188 GLY A C 1
ATOM 1418 O O . GLY A 1 188 ? 12.743 -9.426 -17.284 1.00 88.62 188 GLY A O 1
ATOM 1419 N N . ASP A 1 189 ? 12.348 -11.627 -17.077 1.00 93.50 189 ASP A N 1
ATOM 1420 C CA . ASP A 1 189 ? 10.886 -11.533 -16.877 1.00 93.50 189 ASP A CA 1
ATOM 1421 C C . ASP A 1 189 ? 10.445 -10.917 -15.537 1.00 93.50 189 ASP A C 1
ATOM 1423 O O . ASP A 1 189 ? 9.256 -10.789 -15.266 1.00 93.50 189 ASP A O 1
ATOM 1427 N N . GLY A 1 190 ? 11.403 -10.512 -14.704 1.00 95.19 190 GLY A N 1
ATOM 1428 C CA . GLY A 1 190 ? 11.147 -9.865 -13.424 1.00 95.19 190 GLY A CA 1
ATOM 1429 C C . GLY A 1 190 ? 11.191 -10.830 -12.240 1.00 95.19 190 GLY A C 1
ATOM 1430 O O . GLY A 1 190 ? 11.006 -12.032 -12.377 1.00 95.19 190 GLY A O 1
ATOM 1431 N N . THR A 1 191 ? 11.466 -10.316 -11.039 1.00 95.25 191 THR A N 1
ATOM 1432 C CA . THR A 1 191 ? 11.348 -11.077 -9.784 1.00 95.25 191 THR A CA 1
ATOM 1433 C C . THR A 1 191 ? 10.905 -10.167 -8.637 1.00 95.25 191 THR A C 1
ATOM 1435 O O . THR A 1 191 ? 11.153 -8.956 -8.655 1.00 95.25 191 THR A O 1
ATOM 1438 N N . ARG A 1 192 ? 10.282 -10.758 -7.613 1.00 94.56 192 ARG A N 1
ATOM 1439 C CA . ARG A 1 192 ? 9.784 -10.075 -6.412 1.00 94.56 192 ARG A CA 1
ATOM 1440 C C . ARG A 1 192 ? 8.719 -9.006 -6.735 1.00 94.56 192 ARG A C 1
ATOM 1442 O O . ARG A 1 192 ? 8.986 -7.813 -6.585 1.00 94.56 192 ARG A O 1
ATOM 1449 N N . PRO A 1 193 ? 7.519 -9.410 -7.197 1.00 95.12 193 PRO A N 1
ATOM 1450 C CA . PRO A 1 193 ? 6.395 -8.503 -7.439 1.00 95.12 193 PRO A CA 1
ATOM 1451 C C . PRO A 1 193 ? 5.750 -8.061 -6.111 1.00 95.12 193 PRO A C 1
ATOM 1453 O O . PRO A 1 193 ? 4.803 -8.684 -5.634 1.00 95.12 193 PRO A O 1
ATOM 1456 N N . ILE A 1 194 ? 6.290 -7.013 -5.482 1.00 89.94 194 ILE A N 1
ATOM 1457 C CA . ILE A 1 194 ? 5.803 -6.514 -4.177 1.00 89.94 194 ILE A CA 1
ATOM 1458 C C . ILE A 1 194 ? 4.547 -5.644 -4.330 1.00 89.94 194 ILE A C 1
ATOM 1460 O O . ILE A 1 194 ? 3.659 -5.679 -3.480 1.00 89.94 194 ILE A O 1
ATOM 1464 N N . GLY A 1 195 ? 4.480 -4.852 -5.401 1.00 87.44 195 GLY A N 1
ATOM 1465 C CA . GLY A 1 195 ? 3.417 -3.874 -5.604 1.00 87.44 195 GLY A CA 1
ATOM 1466 C C . GLY A 1 195 ? 2.054 -4.509 -5.872 1.00 87.44 195 GLY A C 1
ATOM 1467 O O . GLY A 1 195 ? 1.957 -5.598 -6.438 1.00 87.44 195 GLY A O 1
ATOM 1468 N N . GLY A 1 196 ? 0.988 -3.793 -5.502 1.00 91.25 196 GLY A N 1
ATOM 1469 C CA . GLY A 1 196 ? -0.374 -4.142 -5.906 1.00 91.25 196 GLY A CA 1
ATOM 1470 C C . GLY A 1 196 ? -0.552 -4.115 -7.427 1.00 91.25 196 GLY A C 1
ATOM 1471 O O . GLY A 1 196 ? 0.202 -3.463 -8.152 1.00 91.25 196 GLY A O 1
ATOM 1472 N N . LEU A 1 197 ? -1.575 -4.817 -7.910 1.00 96.12 197 LEU A N 1
ATOM 1473 C CA . LEU A 1 197 ? -1.914 -4.845 -9.331 1.00 96.12 197 LEU A CA 1
ATOM 1474 C C . LEU A 1 197 ? -2.907 -3.738 -9.684 1.00 96.12 197 LEU A C 1
ATOM 1476 O O . LEU A 1 197 ? -3.721 -3.327 -8.860 1.00 96.12 197 LEU A O 1
ATOM 1480 N N . SER A 1 198 ? -2.900 -3.332 -10.946 1.00 95.62 198 SER A N 1
ATOM 1481 C CA . SER A 1 198 ? -3.875 -2.405 -11.524 1.00 95.62 198 SER A CA 1
ATOM 1482 C C . SER A 1 198 ? -4.583 -3.094 -12.676 1.00 95.62 198 SER A C 1
ATOM 1484 O O . SER A 1 198 ? -3.970 -3.874 -13.401 1.00 95.62 198 SER A O 1
ATOM 1486 N N . GLU A 1 199 ? -5.866 -2.817 -12.872 1.00 95.56 199 GLU A N 1
ATOM 1487 C CA . GLU A 1 199 ? -6.615 -3.361 -14.004 1.00 95.56 199 GLU A CA 1
ATOM 1488 C C . GLU A 1 199 ? -6.930 -2.261 -15.013 1.00 95.56 199 GLU A C 1
ATOM 1490 O O . GLU A 1 199 ? -7.385 -1.179 -14.639 1.00 95.56 199 GLU A O 1
ATOM 1495 N N . ALA A 1 200 ? -6.684 -2.547 -16.292 1.00 94.25 200 ALA A N 1
ATOM 1496 C CA . ALA A 1 200 ? -7.173 -1.735 -17.396 1.00 94.25 200 ALA A CA 1
ATOM 1497 C C . ALA A 1 200 ? -7.439 -2.597 -18.631 1.00 94.25 200 ALA A C 1
ATOM 1499 O O . ALA A 1 200 ? -6.608 -3.408 -19.044 1.00 94.25 200 ALA A O 1
ATOM 1500 N N . GLY A 1 201 ? -8.597 -2.403 -19.262 1.00 90.88 201 GLY A N 1
ATOM 1501 C CA . GLY A 1 201 ? -8.917 -3.060 -20.532 1.00 90.88 201 GLY A CA 1
ATOM 1502 C C . GLY A 1 201 ? -8.943 -4.593 -20.465 1.00 90.88 201 GLY A C 1
ATOM 1503 O O . GLY A 1 201 ? -8.768 -5.250 -21.489 1.00 90.88 201 GLY A O 1
ATOM 1504 N N . GLY A 1 202 ? -9.157 -5.179 -19.286 1.00 91.62 202 GLY A N 1
ATOM 1505 C CA . GLY A 1 202 ? -9.161 -6.621 -19.060 1.00 91.62 202 GLY A CA 1
ATOM 1506 C C . GLY A 1 202 ? -7.793 -7.253 -18.816 1.00 91.62 202 GLY A C 1
ATOM 1507 O O . GLY A 1 202 ? -7.711 -8.483 -18.761 1.00 91.62 202 GLY A O 1
ATOM 1508 N N . MET A 1 203 ? -6.744 -6.446 -18.659 1.00 95.06 203 MET A N 1
ATOM 1509 C CA . MET A 1 203 ? -5.394 -6.897 -18.342 1.00 95.06 203 MET A CA 1
ATOM 1510 C C . MET A 1 203 ? -4.961 -6.382 -16.969 1.00 95.06 203 MET A C 1
ATOM 1512 O O . MET A 1 203 ? -5.353 -5.292 -16.549 1.00 95.06 203 MET A O 1
ATOM 1516 N N . LEU A 1 204 ? -4.171 -7.191 -16.265 1.00 97.44 204 LEU A N 1
ATOM 1517 C CA . LEU A 1 204 ? -3.571 -6.830 -14.986 1.00 97.44 204 LEU A CA 1
ATOM 1518 C C . LEU A 1 204 ? -2.175 -6.280 -15.247 1.00 97.44 204 LEU A C 1
ATOM 1520 O O . LEU A 1 204 ? -1.434 -6.853 -16.041 1.00 97.44 204 LEU A O 1
ATOM 1524 N N . TYR A 1 205 ? -1.811 -5.208 -14.564 1.00 97.81 205 TYR A N 1
ATOM 1525 C CA . TYR A 1 205 ? -0.514 -4.555 -14.670 1.00 97.81 205 TYR A CA 1
ATOM 1526 C C . TYR A 1 205 ? 0.135 -4.488 -13.300 1.00 97.81 205 TYR A C 1
ATOM 1528 O O . TYR A 1 205 ? -0.552 -4.327 -12.291 1.00 97.81 205 TYR A O 1
ATOM 1536 N N . GLY A 1 206 ? 1.454 -4.595 -13.266 1.00 97.38 206 GLY A N 1
ATOM 1537 C CA . GLY A 1 206 ? 2.208 -4.540 -12.025 1.00 97.38 206 GLY A CA 1
ATOM 1538 C C . GLY A 1 206 ? 3.682 -4.277 -12.266 1.00 97.38 206 GLY A C 1
ATOM 1539 O O . GLY A 1 206 ? 4.121 -4.044 -13.396 1.00 97.38 206 GLY A O 1
ATOM 1540 N N . THR A 1 207 ? 4.441 -4.314 -11.178 1.00 97.56 207 THR A N 1
ATOM 1541 C CA . THR A 1 207 ? 5.882 -4.079 -11.185 1.00 97.56 207 THR A CA 1
ATOM 1542 C C . THR A 1 207 ? 6.626 -5.225 -10.513 1.00 97.56 207 THR A C 1
ATOM 1544 O O . THR A 1 207 ? 6.113 -5.878 -9.601 1.00 97.56 207 THR A O 1
ATOM 1547 N N . THR A 1 208 ? 7.856 -5.476 -10.955 1.00 97.19 208 THR A N 1
ATOM 1548 C CA . THR A 1 208 ? 8.803 -6.341 -10.242 1.00 97.19 208 THR A CA 1
ATOM 1549 C C . THR A 1 208 ? 9.982 -5.515 -9.762 1.00 97.19 208 THR A C 1
ATOM 1551 O O . THR A 1 208 ? 10.529 -4.722 -10.527 1.00 97.19 208 THR A O 1
ATOM 1554 N N . THR A 1 209 ? 10.420 -5.714 -8.516 1.00 96.12 209 THR A N 1
ATOM 1555 C CA . THR A 1 209 ? 11.534 -4.920 -7.971 1.00 96.12 209 THR A CA 1
ATOM 1556 C C . THR A 1 209 ? 12.863 -5.224 -8.655 1.00 96.12 209 THR A C 1
ATOM 1558 O O . THR A 1 209 ? 13.713 -4.346 -8.763 1.00 96.12 209 THR A O 1
ATOM 1561 N N . TYR A 1 210 ? 13.049 -6.459 -9.116 1.00 95.62 210 TYR A N 1
ATOM 1562 C CA . TYR A 1 210 ? 14.258 -6.895 -9.811 1.00 95.62 210 TYR A CA 1
ATOM 1563 C C . TYR A 1 210 ? 13.914 -7.589 -11.132 1.00 95.62 210 TYR A C 1
ATOM 1565 O O . TYR A 1 210 ? 12.738 -7.755 -11.467 1.00 95.62 210 TYR A O 1
ATOM 1573 N N . GLY A 1 211 ? 14.942 -8.014 -11.867 1.00 94.56 211 GLY A N 1
ATOM 1574 C CA . GLY A 1 211 ? 14.845 -8.520 -13.238 1.00 94.56 211 GLY A CA 1
ATOM 1575 C C . GLY A 1 211 ? 14.920 -7.405 -14.285 1.00 94.56 211 GLY A C 1
ATOM 1576 O O . GLY A 1 211 ? 15.411 -6.312 -13.999 1.00 94.56 211 GLY A O 1
ATOM 1577 N N . GLY A 1 212 ? 14.462 -7.686 -15.503 1.00 93.75 212 GLY A N 1
ATOM 1578 C CA . GLY A 1 212 ? 14.720 -6.853 -16.676 1.00 93.75 212 GLY A CA 1
ATOM 1579 C C . GLY A 1 212 ? 16.074 -7.141 -17.333 1.00 93.75 212 GLY A C 1
ATOM 1580 O O . GLY A 1 212 ? 16.836 -8.002 -16.891 1.00 93.75 212 GLY A O 1
ATOM 1581 N N . SER A 1 213 ? 16.363 -6.427 -18.419 1.00 89.94 213 SER A N 1
ATOM 1582 C CA . SER A 1 213 ? 17.540 -6.652 -19.273 1.00 89.94 213 SER A CA 1
ATOM 1583 C C . SER A 1 213 ? 18.766 -5.799 -18.926 1.00 89.94 213 SER A C 1
ATOM 1585 O O . SER A 1 213 ? 19.797 -5.930 -19.585 1.00 89.94 213 SER A O 1
ATOM 1587 N N . SER A 1 214 ? 18.668 -4.896 -17.946 1.00 88.56 214 SER A N 1
ATOM 1588 C CA . SER A 1 214 ? 19.763 -3.976 -17.630 1.00 88.56 214 SER A CA 1
ATOM 1589 C C . SER A 1 214 ? 20.936 -4.667 -16.930 1.00 88.56 214 SER A C 1
ATOM 1591 O O . SER A 1 214 ? 20.756 -5.426 -15.978 1.00 88.56 214 SER A O 1
ATOM 1593 N N . ALA A 1 215 ? 22.150 -4.339 -17.377 1.00 85.06 215 ALA A N 1
ATOM 1594 C CA . ALA A 1 215 ? 23.402 -4.786 -16.774 1.00 85.06 215 ALA A CA 1
ATOM 1595 C C . ALA A 1 215 ? 23.909 -3.864 -15.647 1.00 85.06 215 ALA A C 1
ATOM 1597 O O . ALA A 1 215 ? 24.878 -4.213 -14.974 1.00 85.06 215 ALA A O 1
ATOM 1598 N N . THR A 1 216 ? 23.293 -2.693 -15.432 1.00 86.94 216 THR A N 1
ATOM 1599 C CA . THR A 1 216 ? 23.741 -1.732 -14.405 1.00 86.94 216 THR A CA 1
ATOM 1600 C C . THR A 1 216 ? 23.365 -2.186 -12.994 1.00 86.94 216 THR A C 1
ATOM 1602 O O . THR A 1 216 ? 24.106 -1.943 -12.042 1.00 86.94 216 THR A O 1
ATOM 1605 N N . CYS A 1 217 ? 22.258 -2.918 -12.856 1.00 90.00 217 CYS A N 1
ATOM 1606 C CA . CYS A 1 217 ? 21.811 -3.495 -11.595 1.00 90.00 217 CYS A CA 1
ATOM 1607 C C . CYS A 1 217 ? 22.158 -4.985 -11.519 1.00 90.00 217 CYS A C 1
ATOM 1609 O O . CYS A 1 217 ? 21.720 -5.780 -12.345 1.00 90.00 217 CYS A O 1
ATOM 1611 N N . ARG A 1 218 ? 22.861 -5.405 -10.458 1.00 88.44 218 ARG A N 1
ATOM 1612 C CA . ARG A 1 218 ? 23.306 -6.803 -10.270 1.00 88.44 218 ARG A CA 1
ATOM 1613 C C . ARG A 1 218 ? 22.182 -7.849 -10.334 1.00 88.44 218 ARG A C 1
ATOM 1615 O O . ARG A 1 218 ? 22.430 -8.966 -10.772 1.00 88.44 218 ARG A O 1
ATOM 1622 N N . LEU A 1 219 ? 20.987 -7.518 -9.845 1.00 88.69 219 LEU A N 1
ATOM 1623 C CA . LEU A 1 219 ? 19.808 -8.400 -9.871 1.00 88.69 219 LEU A CA 1
ATOM 1624 C C . LEU A 1 219 ? 18.796 -7.992 -10.960 1.00 88.69 219 LEU A C 1
ATOM 1626 O O . LEU A 1 219 ? 17.686 -8.516 -10.993 1.00 88.69 219 LEU A O 1
ATOM 1630 N N . GLY A 1 220 ? 19.164 -7.053 -11.837 1.00 93.81 220 GLY A N 1
ATOM 1631 C CA . GLY A 1 220 ? 18.249 -6.339 -12.722 1.00 93.81 220 GLY A CA 1
ATOM 1632 C C . GLY A 1 220 ? 17.521 -5.193 -12.005 1.00 93.81 220 GLY A C 1
ATOM 1633 O O . GLY A 1 220 ? 17.311 -5.238 -10.791 1.00 93.81 220 GLY A O 1
ATOM 1634 N N . CYS A 1 221 ? 17.189 -4.135 -12.746 1.00 96.44 221 CYS A N 1
ATOM 1635 C CA . CYS A 1 221 ? 16.630 -2.899 -12.187 1.00 96.44 221 CYS A CA 1
ATOM 1636 C C . CYS A 1 221 ? 15.100 -2.930 -12.025 1.00 96.44 221 CYS A C 1
ATOM 1638 O O . CYS A 1 221 ? 14.519 -1.941 -11.584 1.00 96.44 221 CYS A O 1
ATOM 1640 N N . GLY A 1 222 ? 14.447 -4.047 -12.355 1.00 97.25 222 GLY A N 1
ATOM 1641 C CA . GLY A 1 222 ? 13.000 -4.212 -12.249 1.00 97.25 222 GLY A CA 1
ATOM 1642 C C . GLY A 1 222 ? 12.267 -4.028 -13.573 1.00 97.25 222 GLY A C 1
ATOM 1643 O O . GLY A 1 222 ? 12.844 -3.610 -14.580 1.00 97.25 222 GLY A O 1
ATOM 1644 N N . THR A 1 223 ? 10.980 -4.368 -13.573 1.00 97.88 223 THR A N 1
ATOM 1645 C CA . THR A 1 223 ? 10.131 -4.320 -14.772 1.00 97.88 223 THR A CA 1
ATOM 1646 C C . THR A 1 223 ? 8.764 -3.711 -14.485 1.00 97.88 223 THR A C 1
ATOM 1648 O O . THR A 1 223 ? 8.283 -3.743 -13.349 1.00 97.88 223 THR A O 1
ATOM 1651 N N . VAL A 1 224 ? 8.127 -3.193 -15.536 1.00 98.31 224 VAL A N 1
ATOM 1652 C CA . VAL A 1 224 ? 6.669 -3.060 -15.628 1.00 98.31 224 VAL A CA 1
ATOM 1653 C C . VAL A 1 224 ? 6.169 -4.208 -16.488 1.00 98.31 224 VAL A C 1
ATOM 1655 O O . VAL A 1 224 ? 6.641 -4.385 -17.613 1.00 98.31 224 VAL A O 1
ATOM 1658 N N . PHE A 1 225 ? 5.199 -4.964 -15.989 1.00 98.12 225 PHE A N 1
ATOM 1659 C CA . PHE A 1 225 ? 4.652 -6.120 -16.686 1.00 98.12 225 PHE A CA 1
ATOM 1660 C C . PHE A 1 225 ? 3.138 -6.018 -16.840 1.00 98.12 225 PHE A C 1
ATOM 1662 O O . PHE A 1 225 ? 2.452 -5.236 -16.175 1.00 98.12 225 PHE A O 1
ATOM 1669 N N . SER A 1 226 ? 2.617 -6.870 -17.712 1.00 97.75 226 SER A N 1
ATOM 1670 C CA . SER A 1 226 ? 1.196 -7.144 -17.837 1.00 97.75 226 SER A CA 1
ATOM 1671 C C . SER A 1 226 ? 0.930 -8.643 -17.811 1.00 97.75 226 SER A C 1
ATOM 1673 O O . SER A 1 226 ? 1.748 -9.415 -18.299 1.00 97.75 226 SER A O 1
ATOM 1675 N N . VAL A 1 227 ? -0.195 -9.061 -17.232 1.00 97.56 227 VAL A N 1
ATOM 1676 C CA . VAL A 1 227 ? -0.635 -10.459 -17.178 1.00 97.56 227 VAL A CA 1
ATOM 1677 C C . VAL A 1 227 ? -2.122 -10.540 -17.502 1.00 97.56 227 VAL A C 1
ATOM 1679 O O . VAL A 1 227 ? -2.955 -9.820 -16.945 1.00 97.56 227 VAL A O 1
ATOM 1682 N N . THR A 1 228 ? -2.478 -11.449 -18.399 1.00 96.88 228 THR A N 1
ATOM 1683 C CA . THR A 1 228 ? -3.873 -11.770 -18.704 1.00 96.88 228 THR A CA 1
ATOM 1684 C C . THR A 1 228 ? -4.466 -12.768 -17.703 1.00 96.88 228 THR A C 1
ATOM 1686 O O . THR A 1 228 ? -3.762 -13.508 -17.017 1.00 96.88 228 THR A O 1
ATOM 1689 N N . GLN A 1 229 ? -5.797 -12.873 -17.654 1.00 94.12 229 GLN A N 1
ATOM 1690 C CA . GLN A 1 229 ? -6.477 -13.851 -16.789 1.00 94.12 229 GLN A CA 1
ATOM 1691 C C . GLN A 1 229 ? -6.210 -15.319 -17.188 1.00 94.12 229 GLN A C 1
ATOM 1693 O O . GLN A 1 229 ? -6.474 -16.229 -16.398 1.00 94.12 229 GLN A O 1
ATOM 1698 N N . ASP A 1 230 ? -5.721 -15.580 -18.406 1.00 94.38 230 ASP A N 1
ATOM 1699 C CA . ASP A 1 230 ? -5.253 -16.897 -18.852 1.00 94.38 230 ASP A CA 1
ATOM 1700 C C . ASP A 1 230 ? -3.763 -17.150 -18.563 1.00 94.38 230 ASP A C 1
ATOM 1702 O O . ASP A 1 230 ? -3.308 -18.267 -18.785 1.00 94.38 230 ASP A O 1
ATOM 1706 N N . GLY A 1 231 ? -3.051 -16.184 -17.972 1.00 94.62 231 GLY A N 1
ATOM 1707 C CA . GLY A 1 231 ? -1.671 -16.348 -17.507 1.00 94.62 231 GLY A CA 1
ATOM 1708 C C . GLY A 1 231 ? -0.601 -15.987 -18.536 1.00 94.62 231 GLY A C 1
ATOM 1709 O O . GLY A 1 231 ? 0.539 -16.427 -18.414 1.00 94.62 231 GLY A O 1
ATOM 1710 N N . LYS A 1 232 ? -0.949 -15.209 -19.567 1.00 96.00 232 LYS A N 1
ATOM 1711 C CA . LYS A 1 232 ? 0.029 -14.696 -20.531 1.00 96.00 232 LYS A CA 1
ATOM 1712 C C . LYS A 1 232 ? 0.639 -13.424 -19.978 1.00 96.00 232 LYS A C 1
ATOM 1714 O O . LYS A 1 232 ? -0.050 -12.413 -19.848 1.00 96.00 232 LYS A O 1
ATOM 1719 N N . GLU A 1 233 ? 1.916 -13.510 -19.649 1.00 96.88 233 GLU A N 1
ATOM 1720 C CA . GLU A 1 233 ? 2.721 -12.381 -19.213 1.00 96.88 233 GLU A CA 1
ATOM 1721 C C . GLU A 1 233 ? 3.355 -11.668 -20.409 1.00 96.88 233 GLU A C 1
ATOM 1723 O O . GLU A 1 233 ? 3.620 -12.272 -21.455 1.00 96.88 233 GLU A O 1
ATOM 1728 N N . LYS A 1 234 ? 3.560 -10.363 -20.253 1.00 96.69 234 LYS A N 1
ATOM 1729 C CA . LYS A 1 234 ? 4.400 -9.559 -21.127 1.00 96.69 234 LYS A CA 1
ATOM 1730 C C . LYS A 1 234 ? 5.084 -8.462 -20.318 1.00 96.69 234 LYS A C 1
ATOM 1732 O O . LYS A 1 234 ? 4.397 -7.569 -19.806 1.00 96.69 234 LYS A O 1
ATOM 1737 N N . VAL A 1 235 ? 6.415 -8.452 -20.350 1.00 97.75 235 VAL A N 1
ATOM 1738 C CA . VAL A 1 235 ? 7.225 -7.315 -19.909 1.00 97.75 235 VAL A CA 1
ATOM 1739 C C . VAL A 1 235 ? 6.962 -6.145 -20.855 1.00 97.75 235 VAL A C 1
ATOM 1741 O O . VAL A 1 235 ? 7.208 -6.225 -22.060 1.00 97.75 235 VAL A O 1
ATOM 1744 N N . LEU A 1 236 ? 6.416 -5.060 -20.314 1.00 97.44 236 LEU A N 1
ATOM 1745 C CA . LEU A 1 236 ? 6.163 -3.822 -21.047 1.00 97.44 236 LEU A CA 1
ATOM 1746 C C . LEU A 1 236 ? 7.394 -2.925 -21.050 1.00 97.44 236 LEU A C 1
ATOM 1748 O O . LEU A 1 236 ? 7.667 -2.277 -22.053 1.00 97.44 236 LEU A O 1
ATOM 1752 N N . TYR A 1 237 ? 8.124 -2.899 -19.935 1.00 97.81 237 TYR A N 1
ATOM 1753 C CA . TYR A 1 237 ? 9.317 -2.080 -19.785 1.00 97.81 237 TYR A CA 1
ATOM 1754 C C . TYR A 1 237 ? 10.320 -2.717 -18.821 1.00 97.81 237 TYR A C 1
ATOM 1756 O O . TYR A 1 237 ? 9.928 -3.314 -17.818 1.00 97.81 237 TYR A O 1
ATOM 1764 N N . SER A 1 238 ? 11.611 -2.570 -19.121 1.00 97.56 238 SER A N 1
ATOM 1765 C CA . SER A 1 238 ? 12.723 -2.918 -18.231 1.00 97.56 238 SER A CA 1
ATOM 1766 C C . SER A 1 238 ? 13.451 -1.646 -17.832 1.00 97.56 238 SER A C 1
ATOM 1768 O O . SER A 1 238 ? 13.881 -0.895 -18.700 1.00 97.56 238 SER A O 1
ATOM 1770 N N . PHE A 1 239 ? 13.612 -1.439 -16.532 1.00 97.75 239 PHE A N 1
ATOM 1771 C CA . PHE A 1 239 ? 14.295 -0.276 -15.977 1.00 97.75 239 PHE A CA 1
ATOM 1772 C C . PHE A 1 239 ? 15.822 -0.367 -16.111 1.00 97.75 239 PHE A C 1
ATOM 1774 O O . PHE A 1 239 ? 16.390 -1.446 -16.317 1.00 97.75 239 PHE A O 1
ATOM 1781 N N . GLY A 1 240 ? 16.490 0.772 -15.938 1.00 95.50 240 GLY A N 1
ATOM 1782 C CA . GLY A 1 240 ? 17.938 0.940 -16.010 1.00 95.50 240 GLY A CA 1
ATOM 1783 C C . GLY A 1 240 ? 18.508 0.813 -17.420 1.00 95.50 240 GLY A C 1
ATOM 1784 O O . GLY A 1 240 ? 19.646 0.363 -17.565 1.00 95.50 240 GLY A O 1
ATOM 1785 N N . THR A 1 241 ? 17.731 1.131 -18.458 1.00 92.44 241 THR A N 1
ATOM 1786 C CA . THR A 1 241 ? 18.172 0.985 -19.860 1.00 92.44 241 THR A CA 1
ATOM 1787 C C . THR A 1 241 ? 18.944 2.192 -20.388 1.00 92.44 241 THR A C 1
ATOM 1789 O O . THR A 1 241 ? 19.644 2.072 -21.394 1.00 92.44 241 THR A O 1
ATOM 1792 N N . TYR A 1 242 ? 18.877 3.328 -19.692 1.00 93.62 242 TYR A N 1
ATOM 1793 C CA . TYR A 1 242 ? 19.621 4.548 -20.001 1.00 93.62 242 TYR A CA 1
ATOM 1794 C C . TYR A 1 242 ? 19.936 5.356 -18.725 1.00 93.62 242 TYR A C 1
ATOM 1796 O O . TYR A 1 242 ? 19.453 5.053 -17.634 1.00 93.62 242 TYR A O 1
ATOM 1804 N N . GLU A 1 243 ? 20.788 6.376 -18.846 1.00 92.00 243 GLU A N 1
ATOM 1805 C CA . GLU A 1 243 ? 21.162 7.261 -17.735 1.00 92.00 243 GLU A CA 1
ATOM 1806 C C . GLU A 1 243 ? 19.983 8.144 -17.291 1.00 92.00 243 GLU A C 1
ATOM 1808 O O . GLU A 1 243 ? 19.377 8.836 -18.104 1.00 92.00 243 GLU A O 1
ATOM 1813 N N . GLY A 1 244 ? 19.667 8.149 -15.994 1.00 91.56 244 GLY A N 1
ATOM 1814 C CA . GLY A 1 244 ? 18.508 8.874 -15.457 1.00 91.56 244 GLY A CA 1
ATOM 1815 C C . GLY A 1 244 ? 17.184 8.101 -15.530 1.00 91.56 244 GLY A C 1
ATOM 1816 O O . GLY A 1 244 ? 16.143 8.636 -15.145 1.00 91.56 244 GLY A O 1
ATOM 1817 N N . ASP A 1 245 ? 17.211 6.847 -15.983 1.00 97.06 245 ASP A N 1
ATOM 1818 C CA . ASP A 1 245 ? 16.096 5.910 -15.839 1.00 97.06 245 ASP A CA 1
ATOM 1819 C C . ASP A 1 245 ? 15.891 5.523 -14.360 1.00 97.06 245 ASP A C 1
ATOM 1821 O O . ASP A 1 245 ? 16.811 5.600 -13.537 1.00 97.06 245 ASP A O 1
ATOM 1825 N N . GLY A 1 246 ? 14.673 5.118 -14.009 1.00 97.50 246 GLY A N 1
ATOM 1826 C CA . GLY A 1 246 ? 14.346 4.617 -12.678 1.00 97.50 246 GLY A CA 1
ATOM 1827 C C . GLY A 1 246 ? 14.921 3.221 -12.410 1.00 97.50 246 GLY A C 1
ATOM 1828 O O . GLY A 1 246 ? 15.394 2.537 -13.315 1.00 97.50 246 GLY A O 1
ATOM 1829 N N . ALA A 1 247 ? 14.877 2.778 -11.153 1.00 97.75 247 ALA A N 1
ATOM 1830 C CA . ALA A 1 247 ? 15.238 1.425 -10.732 1.00 97.75 247 ALA A CA 1
ATOM 1831 C C . ALA A 1 247 ? 14.495 0.987 -9.456 1.00 97.75 247 ALA A C 1
ATOM 1833 O O . ALA A 1 247 ? 14.180 1.787 -8.575 1.00 97.75 247 ALA A O 1
ATOM 1834 N N . ALA A 1 248 ? 14.261 -0.317 -9.322 1.00 97.00 248 ALA A N 1
ATOM 1835 C CA . ALA A 1 248 ? 13.588 -0.942 -8.186 1.00 97.00 248 ALA A CA 1
ATOM 1836 C C . ALA A 1 248 ? 12.176 -0.377 -7.909 1.00 97.00 248 ALA A C 1
ATOM 1838 O O . ALA A 1 248 ? 11.928 0.159 -6.823 1.00 97.00 248 ALA A O 1
ATOM 1839 N N . PRO A 1 249 ? 11.219 -0.494 -8.852 1.00 97.25 249 PRO A N 1
ATOM 1840 C CA . PRO A 1 249 ? 9.820 -0.195 -8.561 1.00 97.25 249 PRO A CA 1
ATOM 1841 C C . PRO A 1 249 ? 9.277 -1.176 -7.507 1.00 97.25 249 PRO A C 1
ATOM 1843 O O . PRO A 1 249 ? 9.471 -2.392 -7.597 1.00 97.25 249 PRO A O 1
ATOM 1846 N N . GLN A 1 250 ? 8.621 -0.648 -6.473 1.00 93.88 250 GLN A N 1
ATOM 1847 C CA . GLN A 1 250 ? 8.041 -1.457 -5.385 1.00 93.88 250 GLN A CA 1
ATOM 1848 C C . GLN A 1 250 ? 6.533 -1.265 -5.221 1.00 93.88 250 GLN A C 1
ATOM 1850 O O . GLN A 1 250 ? 5.872 -2.120 -4.638 1.00 93.88 250 GLN A O 1
ATOM 1855 N N . ALA A 1 251 ? 5.991 -0.168 -5.749 1.00 92.31 251 ALA A N 1
ATOM 1856 C CA . ALA A 1 251 ? 4.584 0.171 -5.645 1.00 92.31 251 ALA A CA 1
ATOM 1857 C C . ALA A 1 251 ? 3.752 -0.403 -6.800 1.00 92.31 251 ALA A C 1
ATOM 1859 O O . ALA A 1 251 ? 4.267 -0.725 -7.876 1.00 92.31 251 ALA A O 1
ATOM 1860 N N . GLY A 1 252 ? 2.438 -0.480 -6.572 1.00 93.19 252 GLY A N 1
ATOM 1861 C CA . GLY A 1 252 ? 1.467 -0.666 -7.646 1.00 93.19 252 GLY A CA 1
ATOM 1862 C C . GLY A 1 252 ? 1.349 0.574 -8.535 1.00 93.19 252 GLY A C 1
ATOM 1863 O O . GLY A 1 252 ? 1.808 1.662 -8.182 1.00 93.19 252 GLY A O 1
ATOM 1864 N N . LEU A 1 253 ? 0.719 0.401 -9.694 1.00 96.62 253 LEU A N 1
ATOM 1865 C CA . LEU A 1 253 ? 0.553 1.456 -10.694 1.00 96.62 253 LEU A CA 1
ATOM 1866 C C . LEU A 1 253 ? -0.824 2.118 -10.558 1.00 96.62 253 LEU A C 1
ATOM 1868 O O . LEU A 1 253 ? -1.784 1.518 -10.069 1.00 96.62 253 LEU A O 1
ATOM 1872 N N . ILE A 1 254 ? -0.968 3.334 -11.066 1.00 96.44 254 ILE A N 1
ATOM 1873 C CA . ILE A 1 254 ? -2.284 3.903 -11.370 1.00 96.44 254 ILE A CA 1
ATOM 1874 C C . ILE A 1 254 ? -2.464 4.026 -12.872 1.00 96.44 254 ILE A C 1
ATOM 1876 O O . ILE A 1 254 ? -1.510 4.254 -13.612 1.00 96.44 254 ILE A O 1
ATOM 1880 N N . VAL A 1 255 ? -3.702 3.872 -13.323 1.00 95.31 255 VAL A N 1
ATOM 1881 C CA . VAL A 1 255 ? -4.059 3.992 -14.735 1.00 95.31 255 VAL A CA 1
ATOM 1882 C C . VAL A 1 255 ? -4.683 5.366 -14.938 1.00 95.31 255 VAL A C 1
ATOM 1884 O O . VAL A 1 255 ? -5.746 5.642 -14.385 1.00 95.31 255 VAL A O 1
ATOM 1887 N N . VAL A 1 256 ? -4.050 6.212 -15.750 1.00 94.44 256 VAL A N 1
ATOM 1888 C CA . VAL A 1 256 ? -4.614 7.505 -16.166 1.00 94.44 256 VAL A CA 1
ATOM 1889 C C . VAL A 1 256 ? -4.657 7.529 -17.691 1.00 94.44 256 VAL A C 1
ATOM 1891 O O . VAL A 1 256 ? -3.634 7.538 -18.379 1.00 94.44 256 VAL A O 1
ATOM 1894 N N . GLY A 1 257 ? -5.867 7.464 -18.247 1.00 89.50 257 GLY A N 1
ATOM 1895 C CA . GLY A 1 257 ? -6.059 7.306 -19.688 1.00 89.50 257 GLY A CA 1
ATOM 1896 C C . GLY A 1 257 ? -5.488 5.979 -20.204 1.00 89.50 257 GLY A C 1
ATOM 1897 O O . GLY A 1 257 ? -6.003 4.914 -19.878 1.00 89.50 257 GLY A O 1
ATOM 1898 N N . ARG A 1 258 ? -4.447 6.044 -21.046 1.00 88.94 258 ARG A N 1
ATOM 1899 C CA . ARG A 1 258 ? -3.773 4.875 -21.659 1.00 88.94 258 ARG A CA 1
ATOM 1900 C C . ARG A 1 258 ? -2.359 4.632 -21.121 1.00 88.94 258 ARG A C 1
ATOM 1902 O O . ARG A 1 258 ? -1.612 3.843 -21.702 1.00 88.94 258 ARG A O 1
ATOM 1909 N N . ALA A 1 259 ? -1.987 5.333 -20.056 1.00 95.69 259 ALA A N 1
ATOM 1910 C CA . ALA A 1 259 ? -0.681 5.224 -19.434 1.00 95.69 259 ALA A CA 1
ATOM 1911 C C . ALA A 1 259 ? -0.809 4.736 -17.989 1.00 95.69 259 ALA A C 1
ATOM 1913 O O . ALA A 1 259 ? -1.775 5.030 -17.278 1.00 95.69 259 ALA A O 1
ATOM 1914 N N . LEU A 1 260 ? 0.185 3.954 -17.597 1.00 97.88 260 LEU A N 1
ATOM 1915 C CA . LEU A 1 260 ? 0.429 3.476 -16.251 1.00 97.88 260 LEU A CA 1
ATOM 1916 C C . LEU A 1 260 ? 1.413 4.441 -15.605 1.00 97.88 260 LEU A C 1
ATOM 1918 O O . LEU A 1 260 ? 2.442 4.733 -16.205 1.00 97.88 260 LEU A O 1
ATOM 1922 N N . TYR A 1 261 ? 1.124 4.911 -14.402 1.00 98.31 261 TYR A N 1
ATOM 1923 C CA . TYR A 1 261 ? 2.003 5.802 -13.654 1.00 98.31 261 TYR A CA 1
ATOM 1924 C C . TYR A 1 261 ? 2.428 5.127 -12.364 1.00 98.31 261 TYR A C 1
ATOM 1926 O O . TYR A 1 261 ? 1.634 4.432 -11.724 1.00 98.31 261 TYR A O 1
ATOM 1934 N N . GLY A 1 262 ? 3.677 5.341 -11.982 1.00 97.81 262 GLY A N 1
ATOM 1935 C CA . GLY A 1 262 ? 4.248 4.750 -10.785 1.00 97.81 262 GLY A CA 1
ATOM 1936 C C . GLY A 1 262 ? 5.523 5.450 -10.362 1.00 97.81 262 GLY A C 1
ATOM 1937 O O . GLY A 1 262 ? 5.906 6.484 -10.915 1.00 97.81 262 GLY A O 1
ATOM 1938 N N . THR A 1 263 ? 6.172 4.860 -9.366 1.00 97.94 263 THR A N 1
ATOM 1939 C CA . THR A 1 263 ? 7.427 5.359 -8.818 1.00 97.94 263 THR A CA 1
ATOM 1940 C C . THR A 1 263 ? 8.492 4.274 -8.780 1.00 97.94 263 THR A C 1
ATOM 1942 O O . THR A 1 263 ? 8.194 3.084 -8.623 1.00 97.94 263 THR A O 1
ATOM 1945 N N . THR A 1 264 ? 9.750 4.684 -8.899 1.00 97.94 264 THR A N 1
ATOM 1946 C CA . THR A 1 264 ? 10.903 3.815 -8.651 1.00 97.94 264 THR A CA 1
ATOM 1947 C C . THR A 1 264 ? 11.624 4.261 -7.392 1.00 97.94 264 THR A C 1
ATOM 1949 O O . THR A 1 264 ? 11.799 5.456 -7.173 1.00 97.94 264 THR A O 1
ATOM 1952 N N . GLN A 1 265 ? 12.061 3.317 -6.558 1.00 97.50 265 GLN A N 1
ATOM 1953 C CA . GLN A 1 265 ? 12.755 3.657 -5.316 1.00 97.50 265 GLN A CA 1
ATOM 1954 C C . GLN A 1 265 ? 14.129 4.288 -5.582 1.00 97.50 265 GLN A C 1
ATOM 1956 O O . GLN A 1 265 ? 14.549 5.173 -4.846 1.00 97.50 265 GLN A O 1
ATOM 1961 N N . LEU A 1 266 ? 14.832 3.795 -6.599 1.00 97.25 266 LEU A N 1
ATOM 1962 C CA . LEU A 1 266 ? 16.196 4.169 -6.965 1.00 97.25 266 LEU A CA 1
ATOM 1963 C C . LEU A 1 266 ? 16.235 4.662 -8.415 1.00 97.25 266 LEU A C 1
ATOM 1965 O O . LEU A 1 266 ? 15.204 4.691 -9.103 1.00 97.25 266 LEU A O 1
ATOM 1969 N N . GLY A 1 267 ? 17.425 5.029 -8.886 1.00 96.25 267 GLY A N 1
ATOM 1970 C CA . GLY A 1 267 ? 17.620 5.612 -10.207 1.00 96.25 267 GLY A CA 1
ATOM 1971 C C . GLY A 1 267 ? 17.181 7.075 -10.269 1.00 96.25 267 GLY A C 1
ATOM 1972 O O . GLY A 1 267 ? 17.058 7.762 -9.250 1.00 96.25 267 GLY A O 1
ATOM 1973 N N . GLY A 1 268 ? 16.967 7.570 -11.484 1.00 96.44 268 GLY A N 1
ATOM 1974 C CA . GLY A 1 268 ? 16.898 9.004 -11.745 1.00 96.44 268 GLY A CA 1
ATOM 1975 C C . GLY A 1 268 ? 18.280 9.656 -11.689 1.00 96.44 268 GLY A C 1
ATOM 1976 O O . GLY A 1 268 ? 19.296 9.014 -11.424 1.00 96.44 268 GLY A O 1
ATOM 1977 N N . THR A 1 269 ? 18.333 10.963 -11.928 1.00 96.94 269 THR A N 1
ATOM 1978 C CA . THR A 1 269 ? 19.600 11.715 -12.016 1.00 96.94 269 THR A CA 1
ATOM 1979 C C . THR A 1 269 ? 20.375 11.814 -10.695 1.00 96.94 269 THR A C 1
ATOM 1981 O O . THR A 1 269 ? 21.549 12.170 -10.711 1.00 96.94 269 THR A O 1
ATOM 1984 N N . HIS A 1 270 ? 19.737 11.509 -9.559 1.00 96.06 270 HIS A N 1
ATOM 1985 C CA . HIS A 1 270 ? 20.329 11.598 -8.214 1.00 96.06 270 HIS A CA 1
ATOM 1986 C C . HIS A 1 270 ? 20.269 10.276 -7.433 1.00 96.06 270 HIS A C 1
ATOM 1988 O O . HIS A 1 270 ? 20.550 10.268 -6.239 1.00 96.06 270 HIS A O 1
ATOM 1994 N N . ASP A 1 271 ? 19.865 9.176 -8.078 1.00 96.38 271 ASP A N 1
ATOM 1995 C CA . ASP A 1 271 ? 19.649 7.861 -7.445 1.00 96.38 271 ASP A CA 1
ATOM 1996 C C . ASP A 1 271 ? 18.644 7.866 -6.269 1.00 96.38 271 ASP A C 1
ATOM 1998 O O . ASP A 1 271 ? 18.651 7.003 -5.393 1.00 96.38 271 ASP A O 1
ATOM 2002 N N . HIS A 1 272 ? 17.753 8.861 -6.237 1.00 97.75 272 HIS A N 1
ATOM 2003 C CA . HIS A 1 272 ? 16.725 9.037 -5.206 1.00 97.75 272 HIS A CA 1
ATOM 2004 C C . HIS A 1 272 ? 15.324 8.621 -5.682 1.00 97.75 272 HIS A C 1
ATOM 2006 O O . HIS A 1 272 ? 14.343 8.837 -4.965 1.00 97.75 272 HIS A O 1
ATOM 2012 N N . GLY A 1 273 ? 15.227 8.011 -6.866 1.00 98.12 273 GLY A N 1
ATOM 2013 C CA . GLY A 1 273 ? 13.981 7.513 -7.431 1.00 98.12 273 GLY A CA 1
ATOM 2014 C C . GLY A 1 273 ? 13.322 8.460 -8.427 1.00 98.12 273 GLY A C 1
ATOM 2015 O O . GLY A 1 273 ? 13.705 9.625 -8.572 1.00 98.12 273 GLY A O 1
ATOM 2016 N N . THR A 1 274 ? 12.302 7.955 -9.120 1.00 98.38 274 THR A N 1
ATOM 2017 C CA . THR A 1 274 ? 11.568 8.709 -10.142 1.00 98.38 274 THR A CA 1
ATOM 2018 C C . THR A 1 274 ? 10.056 8.600 -9.982 1.00 98.38 274 THR A C 1
ATOM 2020 O O . THR A 1 274 ? 9.541 7.669 -9.360 1.00 98.38 274 THR A O 1
ATOM 2023 N N . ILE A 1 275 ? 9.342 9.558 -10.578 1.00 98.50 275 ILE A N 1
ATOM 2024 C CA . ILE A 1 275 ? 7.970 9.367 -11.061 1.00 98.50 275 ILE A CA 1
ATOM 2025 C C . ILE A 1 275 ? 8.087 9.040 -12.546 1.00 98.50 275 ILE A C 1
ATOM 2027 O O . ILE A 1 275 ? 8.765 9.766 -13.279 1.00 98.50 275 ILE A O 1
ATOM 2031 N N . PHE A 1 276 ? 7.418 7.988 -13.001 1.00 98.44 276 PHE A N 1
ATOM 2032 C CA . PHE A 1 276 ? 7.459 7.562 -14.397 1.00 98.44 276 PHE A CA 1
ATOM 2033 C C . PHE A 1 276 ? 6.059 7.306 -14.955 1.00 98.44 276 PHE A C 1
ATOM 2035 O O . PHE A 1 276 ? 5.090 7.119 -14.212 1.00 98.44 276 PHE A O 1
ATOM 2042 N N . SER A 1 277 ? 5.971 7.256 -16.282 1.00 98.25 277 SER A N 1
ATOM 2043 C CA . SER A 1 277 ? 4.821 6.703 -16.994 1.00 98.25 277 SER A CA 1
ATOM 2044 C C . SER A 1 277 ? 5.251 5.631 -17.983 1.00 98.25 277 SER A C 1
ATOM 2046 O O . SER A 1 277 ? 6.269 5.803 -18.639 1.00 98.25 277 SER A O 1
ATOM 2048 N N . VAL A 1 278 ? 4.457 4.576 -18.143 1.00 98.31 278 VAL A N 1
ATOM 2049 C CA . VAL A 1 278 ? 4.611 3.565 -19.195 1.00 98.31 278 VAL A CA 1
ATOM 2050 C C . VAL A 1 278 ? 3.283 3.410 -19.921 1.00 98.31 278 VAL A C 1
ATOM 2052 O O . VAL A 1 278 ? 2.248 3.143 -19.308 1.00 98.31 278 VAL A O 1
ATOM 2055 N N . THR A 1 279 ? 3.275 3.575 -21.236 1.00 96.88 279 THR A N 1
ATOM 2056 C CA . THR A 1 279 ? 2.088 3.291 -22.046 1.00 96.88 279 THR A CA 1
ATOM 2057 C C . THR A 1 279 ? 1.839 1.783 -22.132 1.00 96.88 279 THR A C 1
ATOM 2059 O O . THR A 1 279 ? 2.748 0.968 -21.981 1.00 96.88 279 THR A O 1
ATOM 2062 N N . THR A 1 280 ? 0.605 1.362 -22.418 1.00 91.12 280 THR A N 1
ATOM 2063 C CA . THR A 1 280 ? 0.272 -0.077 -22.514 1.00 91.12 280 THR A CA 1
ATOM 2064 C C . THR A 1 280 ? 1.011 -0.831 -23.633 1.00 91.12 280 THR A C 1
ATOM 2066 O O . THR A 1 280 ? 0.996 -2.060 -23.664 1.00 91.12 280 THR A O 1
ATOM 2069 N N . ASP A 1 281 ? 1.627 -0.115 -24.572 1.00 90.12 281 ASP A N 1
ATOM 2070 C CA . ASP A 1 281 ? 2.505 -0.632 -25.626 1.00 90.12 281 ASP A CA 1
ATOM 2071 C C . ASP A 1 281 ? 4.002 -0.615 -25.260 1.00 90.12 281 ASP A C 1
ATOM 2073 O O . ASP A 1 281 ? 4.798 -1.157 -26.023 1.00 90.12 281 ASP A O 1
ATOM 2077 N N . GLY A 1 282 ? 4.370 -0.116 -24.075 1.00 94.25 282 GLY A N 1
ATOM 2078 C CA . GLY A 1 282 ? 5.724 -0.215 -23.517 1.00 94.25 282 GLY A CA 1
ATOM 2079 C C . GLY A 1 282 ? 6.608 1.015 -23.719 1.00 94.25 282 GLY A C 1
ATOM 2080 O O . GLY A 1 282 ? 7.825 0.909 -23.603 1.00 94.25 282 GLY A O 1
ATOM 2081 N N . VAL A 1 283 ? 6.031 2.180 -24.030 1.00 96.50 283 VAL A N 1
ATOM 2082 C CA . VAL A 1 283 ? 6.788 3.435 -24.118 1.00 96.50 283 VAL A CA 1
ATOM 2083 C C . VAL A 1 283 ? 6.876 4.054 -22.732 1.00 96.50 283 VAL A C 1
ATOM 2085 O O . VAL A 1 283 ? 5.861 4.470 -22.170 1.00 96.50 283 VAL A O 1
ATOM 2088 N N . GLU A 1 284 ? 8.086 4.105 -22.186 1.00 97.38 284 GLU A N 1
ATOM 2089 C CA . GLU A 1 284 ? 8.367 4.739 -20.901 1.00 97.38 284 GLU A CA 1
ATOM 2090 C C . GLU A 1 284 ? 8.691 6.228 -21.062 1.00 97.38 284 GLU A C 1
ATOM 2092 O O . GLU A 1 284 ? 9.166 6.683 -22.109 1.00 97.38 284 GLU A O 1
ATOM 2097 N N . LYS A 1 285 ? 8.385 6.990 -20.012 1.00 97.12 285 LYS A N 1
ATOM 2098 C CA . LYS A 1 285 ? 8.927 8.322 -19.792 1.00 97.12 285 LYS A CA 1
ATOM 2099 C C . LYS A 1 285 ? 9.184 8.568 -18.304 1.00 97.12 285 LYS A C 1
ATOM 2101 O O . LYS A 1 285 ? 8.222 8.622 -17.530 1.00 97.12 285 LYS A O 1
ATOM 2106 N N . THR A 1 286 ? 10.429 8.889 -17.950 1.00 97.88 286 THR A N 1
ATOM 2107 C CA . THR A 1 286 ? 10.754 9.543 -16.675 1.00 97.88 286 THR A CA 1
ATOM 2108 C C . THR A 1 286 ? 10.098 10.927 -16.634 1.00 97.88 286 THR A C 1
ATOM 2110 O O . THR A 1 286 ? 10.379 11.795 -17.465 1.00 97.88 286 THR A O 1
ATOM 2113 N N . LEU A 1 287 ? 9.211 11.154 -15.667 1.00 97.75 287 LEU A N 1
ATOM 2114 C CA . LEU A 1 287 ? 8.473 12.411 -15.496 1.00 97.75 287 LEU A CA 1
ATOM 2115 C C . LEU A 1 287 ? 9.137 13.344 -14.484 1.00 97.75 287 LEU A C 1
ATOM 2117 O O . LEU A 1 287 ? 9.106 14.559 -14.660 1.00 97.75 287 LEU A O 1
ATOM 2121 N N . TYR A 1 288 ? 9.730 12.774 -13.437 1.00 98.06 288 TYR A N 1
ATOM 2122 C CA . TYR A 1 288 ? 10.416 13.515 -12.385 1.00 98.06 288 TYR A CA 1
ATOM 2123 C C . TYR A 1 288 ? 11.533 12.666 -11.779 1.00 98.06 288 TYR A C 1
ATOM 2125 O O . TYR A 1 288 ? 11.344 11.466 -11.592 1.00 98.06 288 TYR A O 1
ATOM 2133 N N . SER A 1 289 ? 12.672 13.281 -11.458 1.00 98.00 289 SER A N 1
ATOM 2134 C CA . SER A 1 289 ? 13.744 12.665 -10.666 1.00 98.00 289 SER A CA 1
ATOM 2135 C C . SER A 1 289 ? 13.817 13.351 -9.309 1.00 98.00 289 SER A C 1
ATOM 2137 O O . SER A 1 289 ? 14.061 14.556 -9.232 1.00 98.00 289 SER A O 1
ATOM 2139 N N . PHE A 1 290 ? 13.629 12.571 -8.252 1.00 98.25 290 PHE A N 1
ATOM 2140 C CA . PHE A 1 290 ? 13.758 13.039 -6.879 1.00 98.25 290 PHE A CA 1
ATOM 2141 C C . PHE A 1 290 ? 15.211 13.414 -6.548 1.00 98.25 290 PHE A C 1
ATOM 2143 O O . PHE A 1 290 ? 16.152 13.040 -7.255 1.00 98.25 290 PHE A O 1
ATOM 2150 N N . GLY A 1 291 ? 15.399 14.180 -5.474 1.00 96.56 291 GLY A N 1
ATOM 2151 C CA . GLY A 1 291 ? 16.696 14.730 -5.077 1.00 96.56 291 GLY A CA 1
ATOM 2152 C C . GLY A 1 291 ? 17.153 15.935 -5.904 1.00 96.56 291 GLY A C 1
ATOM 2153 O O . GLY A 1 291 ? 18.320 16.311 -5.820 1.00 96.56 291 GLY A O 1
ATOM 2154 N N . SER A 1 292 ? 16.262 16.556 -6.685 1.00 91.94 292 SER A N 1
ATOM 2155 C CA . SER A 1 292 ? 16.606 17.685 -7.568 1.00 91.94 292 SER A CA 1
ATOM 2156 C C . SER A 1 292 ? 16.952 18.973 -6.814 1.00 91.94 292 SER A C 1
ATOM 2158 O O . SER A 1 292 ? 17.554 19.892 -7.369 1.00 91.94 292 SER A O 1
ATOM 2160 N N . TYR A 1 293 ? 16.594 19.048 -5.535 1.00 92.75 293 TYR A N 1
ATOM 2161 C CA . TYR A 1 293 ? 16.959 20.124 -4.624 1.00 92.75 293 TYR A CA 1
ATOM 2162 C C . TYR A 1 293 ? 17.143 19.578 -3.203 1.00 92.75 293 TYR A C 1
ATOM 2164 O O . TYR A 1 293 ? 16.751 18.459 -2.884 1.00 92.75 293 TYR A O 1
ATOM 2172 N N . LYS A 1 294 ? 17.768 20.376 -2.327 1.00 90.56 294 LYS A N 1
ATOM 2173 C CA . LYS A 1 294 ? 18.249 19.938 -1.002 1.00 90.56 294 LYS A CA 1
ATOM 2174 C C . LYS A 1 294 ? 17.178 19.291 -0.110 1.00 90.56 294 LYS A C 1
ATOM 2176 O O . LYS A 1 294 ? 17.515 18.437 0.700 1.00 90.56 294 LYS A O 1
ATOM 2181 N N . THR A 1 295 ? 15.935 19.747 -0.214 1.00 93.38 295 THR A N 1
ATOM 2182 C CA . THR A 1 295 ? 14.803 19.300 0.613 1.00 93.38 295 THR A CA 1
ATOM 2183 C C . THR A 1 295 ? 13.755 18.561 -0.213 1.00 93.38 295 THR A C 1
ATOM 2185 O O . THR A 1 295 ? 12.601 18.504 0.187 1.00 93.38 295 THR A O 1
ATOM 2188 N N . ASP A 1 296 ? 14.130 18.050 -1.383 1.00 97.56 296 ASP A N 1
ATOM 2189 C CA . ASP A 1 296 ? 13.247 17.215 -2.190 1.00 97.56 296 ASP A CA 1
ATOM 2190 C C . ASP A 1 296 ? 12.998 15.870 -1.485 1.00 97.56 296 ASP A C 1
ATOM 2192 O O . ASP A 1 296 ? 13.770 15.448 -0.612 1.00 97.56 296 ASP A O 1
ATOM 2196 N N . GLY A 1 297 ? 11.924 15.186 -1.866 1.00 97.88 297 GLY A N 1
ATOM 2197 C CA . GLY A 1 297 ? 11.674 13.815 -1.442 1.00 97.88 297 GLY A CA 1
ATOM 2198 C C . GLY A 1 297 ? 12.750 12.849 -1.957 1.00 97.88 297 GLY A C 1
ATOM 2199 O O . GLY A 1 297 ? 13.517 13.168 -2.864 1.00 97.88 297 GLY A O 1
ATOM 2200 N N . ALA A 1 298 ? 12.825 11.656 -1.366 1.00 98.19 298 ALA A N 1
ATOM 2201 C CA . ALA A 1 298 ? 13.710 10.577 -1.803 1.00 98.19 298 ALA A CA 1
ATOM 2202 C C . ALA A 1 298 ? 13.139 9.186 -1.482 1.00 98.19 298 ALA A C 1
ATOM 2204 O O . ALA A 1 298 ? 12.510 8.970 -0.441 1.00 98.19 298 ALA A O 1
ATOM 2205 N N . TYR A 1 299 ? 13.427 8.216 -2.348 1.00 97.88 299 TYR A N 1
ATOM 2206 C CA . TYR A 1 299 ? 13.011 6.817 -2.235 1.00 97.88 299 TYR A CA 1
ATOM 2207 C C . TYR A 1 299 ? 11.480 6.642 -2.170 1.00 97.88 299 TYR A C 1
ATOM 2209 O O . TYR A 1 299 ? 10.951 6.165 -1.160 1.00 97.88 299 TYR A O 1
ATOM 2217 N N . PRO A 1 300 ? 10.731 7.033 -3.218 1.00 97.44 300 PRO A N 1
ATOM 2218 C CA . PRO A 1 300 ? 9.292 6.794 -3.287 1.00 97.44 300 PRO A CA 1
ATOM 2219 C C . PRO A 1 300 ? 8.992 5.291 -3.425 1.00 97.44 300 PRO A C 1
ATOM 2221 O O . PRO A 1 300 ? 9.342 4.651 -4.418 1.00 97.44 300 PRO A O 1
ATOM 2224 N N . VAL A 1 301 ? 8.321 4.719 -2.424 1.00 93.25 301 VAL A N 1
ATOM 2225 C CA . VAL A 1 301 ? 7.967 3.281 -2.367 1.00 93.25 301 VAL A CA 1
ATOM 2226 C C . VAL A 1 301 ? 6.458 3.023 -2.365 1.00 93.25 301 VAL A C 1
ATOM 2228 O O . VAL A 1 301 ? 6.033 1.873 -2.437 1.00 93.25 301 VAL A O 1
ATOM 2231 N N . ALA A 1 302 ? 5.655 4.084 -2.299 1.00 91.81 302 ALA A N 1
ATOM 2232 C CA . ALA A 1 302 ? 4.209 4.032 -2.154 1.00 91.81 302 ALA A CA 1
ATOM 2233 C C . ALA A 1 302 ? 3.474 4.180 -3.495 1.00 91.81 302 ALA A C 1
ATOM 2235 O O . ALA A 1 302 ? 3.946 4.850 -4.412 1.00 91.81 302 ALA A O 1
ATOM 2236 N N . ALA A 1 303 ? 2.280 3.586 -3.595 1.00 92.50 303 ALA A N 1
ATOM 2237 C CA . ALA A 1 303 ? 1.407 3.783 -4.749 1.00 92.50 303 ALA A CA 1
ATOM 2238 C C . ALA A 1 303 ? 0.872 5.223 -4.801 1.00 92.50 303 ALA A C 1
ATOM 2240 O O . ALA A 1 303 ? 0.533 5.815 -3.773 1.00 92.50 303 ALA A O 1
ATOM 2241 N N . LEU A 1 304 ? 0.769 5.756 -6.018 1.00 96.50 304 LEU A N 1
ATOM 2242 C CA . LEU A 1 304 ? 0.191 7.069 -6.290 1.00 96.50 304 LEU A CA 1
ATOM 2243 C C . LEU A 1 304 ? -1.344 7.016 -6.245 1.00 96.50 304 LEU A C 1
ATOM 2245 O O . LEU A 1 304 ? -1.949 5.950 -6.361 1.00 96.50 304 LEU A O 1
ATOM 2249 N N . ILE A 1 305 ? -1.980 8.182 -6.166 1.00 96.12 305 ILE A N 1
ATOM 2250 C CA . ILE A 1 305 ? -3.379 8.368 -6.574 1.00 96.12 305 ILE A CA 1
ATOM 2251 C C . ILE A 1 305 ? -3.480 9.512 -7.572 1.00 96.12 305 ILE A C 1
ATOM 2253 O O . ILE A 1 305 ? -2.733 10.477 -7.455 1.00 96.12 305 ILE A O 1
ATOM 2257 N N . ASP A 1 306 ? -4.419 9.431 -8.513 1.00 96.38 306 ASP A N 1
ATOM 2258 C CA . ASP A 1 306 ? -4.769 10.551 -9.390 1.00 96.38 306 ASP A CA 1
ATOM 2259 C C . ASP A 1 306 ? -5.986 11.305 -8.848 1.00 96.38 306 ASP A C 1
ATOM 2261 O O . ASP A 1 306 ? -6.993 10.708 -8.457 1.00 96.38 306 ASP A O 1
ATOM 2265 N N . VAL A 1 307 ? -5.893 12.632 -8.856 1.00 95.94 307 VAL A N 1
ATOM 2266 C CA . VAL A 1 307 ? -6.986 13.552 -8.559 1.00 95.94 307 VAL A CA 1
ATOM 2267 C C . VAL A 1 307 ? -7.061 14.563 -9.697 1.00 95.94 307 VAL A C 1
ATOM 2269 O O . VAL A 1 307 ? -6.467 15.638 -9.647 1.00 95.94 307 VAL A O 1
ATOM 2272 N N . PHE A 1 308 ? -7.804 14.197 -10.742 1.00 92.88 308 PHE A N 1
ATOM 2273 C CA . PHE A 1 308 ? -8.068 15.045 -11.909 1.00 92.88 308 PHE A CA 1
ATOM 2274 C C . PHE A 1 308 ? -6.794 15.514 -12.635 1.00 92.88 308 PHE A C 1
ATOM 2276 O O . PHE A 1 308 ? -6.677 16.683 -12.999 1.00 92.88 308 PHE A O 1
ATOM 2283 N N . GLY A 1 309 ? -5.837 14.611 -12.860 1.00 93.75 309 GLY A N 1
ATOM 2284 C CA . GLY A 1 309 ? -4.580 14.913 -13.550 1.00 93.75 309 GLY A CA 1
ATOM 2285 C C . GLY A 1 309 ? -3.471 15.443 -12.640 1.00 93.75 309 GLY A C 1
ATOM 2286 O O . GLY A 1 309 ? -2.378 15.731 -13.120 1.00 93.75 309 GLY A O 1
ATOM 2287 N N . THR A 1 310 ? -3.721 15.570 -11.337 1.00 97.12 310 THR A N 1
ATOM 2288 C CA . THR A 1 310 ? -2.672 15.781 -10.333 1.00 97.12 310 THR A CA 1
ATOM 2289 C C . THR A 1 310 ? -2.493 14.495 -9.551 1.00 97.12 310 THR A C 1
ATOM 2291 O O . THR A 1 310 ? -3.444 14.019 -8.927 1.00 97.12 310 THR A O 1
ATOM 2294 N N . VAL A 1 311 ? -1.285 13.937 -9.560 1.00 97.56 311 VAL A N 1
ATOM 2295 C CA . VAL A 1 311 ? -0.988 12.726 -8.795 1.00 97.56 311 VAL A CA 1
ATOM 2296 C C . VAL A 1 311 ? -0.391 13.075 -7.444 1.00 97.56 311 VAL A C 1
ATOM 2298 O O . VAL A 1 311 ? 0.407 13.999 -7.335 1.00 97.56 311 VAL A O 1
ATOM 2301 N N . TYR A 1 312 ? -0.781 12.335 -6.416 1.00 98.25 312 TYR A N 1
ATOM 2302 C CA . TYR A 1 312 ? -0.300 12.507 -5.049 1.00 98.25 312 TYR A CA 1
ATOM 2303 C C . TYR A 1 312 ? 0.394 11.235 -4.590 1.00 98.25 312 TYR A C 1
ATOM 2305 O O . TYR A 1 312 ? -0.045 10.128 -4.914 1.00 98.25 312 TYR A O 1
ATOM 2313 N N . GLY A 1 313 ? 1.457 11.396 -3.813 1.00 97.38 313 GLY A N 1
ATOM 2314 C CA . GLY A 1 313 ? 2.245 10.288 -3.297 1.00 97.38 313 GLY A CA 1
ATOM 2315 C C . GLY A 1 313 ? 3.134 10.713 -2.142 1.00 97.38 313 GLY A C 1
ATOM 2316 O O . GLY A 1 313 ? 3.121 11.868 -1.715 1.00 97.38 313 GLY A O 1
ATOM 2317 N N . THR A 1 314 ? 3.906 9.760 -1.634 1.00 97.56 314 THR A N 1
ATOM 2318 C CA . THR A 1 314 ? 4.843 9.989 -0.537 1.00 97.56 314 THR A CA 1
ATOM 2319 C C . THR A 1 314 ? 6.229 9.461 -0.871 1.00 97.56 314 THR A C 1
ATOM 2321 O O . THR A 1 314 ? 6.393 8.531 -1.668 1.00 97.56 314 THR A O 1
ATOM 2324 N N . THR A 1 315 ? 7.243 10.051 -0.246 1.00 97.81 315 THR A N 1
ATOM 2325 C CA . THR A 1 315 ? 8.617 9.547 -0.289 1.00 97.81 315 THR A CA 1
ATOM 2326 C C . THR A 1 315 ? 9.037 9.036 1.080 1.00 97.81 315 THR A C 1
ATOM 2328 O O . THR A 1 315 ? 8.719 9.644 2.101 1.00 97.81 315 THR A O 1
ATOM 2331 N N . LEU A 1 316 ? 9.775 7.925 1.125 1.00 97.00 316 LEU A N 1
ATOM 2332 C CA . LEU A 1 316 ? 10.196 7.324 2.392 1.00 97.00 316 LEU A CA 1
ATOM 2333 C C . LEU A 1 316 ? 11.167 8.231 3.161 1.00 97.00 316 LEU A C 1
ATOM 2335 O O . LEU A 1 316 ? 11.123 8.280 4.388 1.00 97.00 316 LEU A O 1
ATOM 2339 N N . LYS A 1 317 ? 12.057 8.923 2.444 1.00 97.38 317 LYS A N 1
ATOM 2340 C CA . LYS A 1 317 ? 13.027 9.874 3.000 1.00 97.38 317 LYS A CA 1
ATOM 2341 C C . LYS A 1 317 ? 13.052 11.178 2.200 1.00 97.38 317 LYS A C 1
ATOM 2343 O O . LYS A 1 317 ? 12.142 11.438 1.410 1.00 97.38 317 LYS A O 1
ATOM 2348 N N . GLY A 1 318 ? 14.087 11.989 2.409 1.00 96.50 318 GLY A N 1
ATOM 2349 C CA . GLY A 1 318 ? 14.151 13.350 1.905 1.00 96.50 318 GLY A CA 1
ATOM 2350 C C . GLY A 1 318 ? 13.338 14.304 2.773 1.00 96.50 318 GLY A C 1
ATOM 2351 O O . GLY A 1 318 ? 12.941 13.974 3.900 1.00 96.50 318 GLY A O 1
ATOM 2352 N N . GLY A 1 319 ? 13.121 15.498 2.243 1.00 95.88 319 GLY A N 1
ATOM 2353 C CA . GLY A 1 319 ? 12.565 16.606 3.000 1.00 95.88 319 GLY A CA 1
ATOM 2354 C C . GLY A 1 319 ? 13.547 17.210 4.006 1.00 95.88 319 GLY A C 1
ATOM 2355 O O . GLY A 1 319 ? 14.699 16.788 4.134 1.00 95.88 319 GLY A O 1
ATOM 2356 N N . VAL A 1 320 ? 13.089 18.209 4.757 1.00 95.25 320 VAL A N 1
ATOM 2357 C CA . VAL A 1 320 ? 13.920 18.972 5.712 1.00 95.25 320 VAL A CA 1
ATOM 2358 C C . VAL A 1 320 ? 14.576 18.084 6.782 1.00 95.25 320 VAL A C 1
ATOM 2360 O O . VAL A 1 320 ? 15.697 18.368 7.204 1.00 95.25 320 VAL A O 1
ATOM 2363 N N . ASN A 1 321 ? 13.904 17.007 7.203 1.00 94.38 321 ASN A N 1
ATOM 2364 C CA . ASN A 1 321 ? 14.355 16.127 8.291 1.00 94.38 321 ASN A CA 1
ATOM 2365 C C . ASN A 1 321 ? 14.880 14.756 7.822 1.00 94.38 321 ASN A C 1
ATOM 2367 O O . ASN A 1 321 ? 15.140 13.902 8.670 1.00 94.38 321 ASN A O 1
ATOM 2371 N N . ASP A 1 322 ? 14.991 14.517 6.510 1.00 95.94 322 ASP A N 1
ATOM 2372 C CA . ASP A 1 322 ? 15.292 13.197 5.916 1.00 95.94 322 ASP A CA 1
ATOM 2373 C C . ASP A 1 322 ? 14.340 12.074 6.389 1.00 95.94 322 ASP A C 1
ATOM 2375 O O . ASP A 1 322 ? 14.721 10.918 6.589 1.00 95.94 322 ASP A O 1
ATOM 2379 N N . ARG A 1 323 ? 13.073 12.430 6.630 1.00 96.75 323 ARG A N 1
ATOM 2380 C CA . ARG A 1 323 ? 12.041 11.551 7.212 1.00 96.75 323 ARG A CA 1
ATOM 2381 C C . ARG A 1 323 ? 10.802 11.399 6.331 1.00 96.75 323 ARG A C 1
ATOM 2383 O O . ARG A 1 323 ? 9.811 10.824 6.785 1.00 96.75 323 ARG A O 1
ATOM 2390 N N . GLY A 1 324 ? 10.897 11.842 5.080 1.00 97.19 324 GLY A N 1
ATOM 2391 C CA . GLY A 1 324 ? 9.892 11.632 4.047 1.00 97.19 324 GLY A CA 1
ATOM 2392 C C . GLY A 1 324 ? 9.037 12.858 3.771 1.00 97.19 324 GLY A C 1
ATOM 2393 O O . GLY A 1 324 ? 8.957 13.772 4.593 1.00 97.19 324 GLY A O 1
ATOM 2394 N N . THR A 1 325 ? 8.380 12.860 2.615 1.00 97.56 325 THR A N 1
ATOM 2395 C CA . THR A 1 325 ? 7.490 13.947 2.193 1.00 97.56 325 THR A CA 1
ATOM 2396 C C . THR A 1 325 ? 6.139 13.420 1.716 1.00 97.56 325 THR A C 1
ATOM 2398 O O . THR A 1 325 ? 6.008 12.267 1.302 1.00 97.56 325 THR A O 1
ATOM 2401 N N . LEU A 1 326 ? 5.116 14.274 1.785 1.00 97.88 326 LEU A N 1
ATOM 2402 C CA . LEU A 1 326 ? 3.908 14.188 0.963 1.00 97.88 326 LEU A CA 1
ATOM 2403 C C . LEU A 1 326 ? 4.103 15.148 -0.209 1.00 97.88 326 LEU A C 1
ATOM 2405 O O . LEU A 1 326 ? 4.387 16.325 0.017 1.00 97.88 326 LEU A O 1
ATOM 2409 N N . PHE A 1 327 ? 3.904 14.682 -1.436 1.00 98.06 327 PHE A N 1
ATOM 2410 C CA . PHE A 1 327 ? 4.072 15.497 -2.636 1.00 98.06 327 PHE A CA 1
ATOM 2411 C C . PHE A 1 327 ? 2.851 15.429 -3.552 1.00 98.06 327 PHE A C 1
ATOM 2413 O O . PHE A 1 327 ? 2.009 14.528 -3.452 1.00 98.06 327 PHE A O 1
ATOM 2420 N N . LEU A 1 328 ? 2.788 16.385 -4.477 1.00 97.81 328 LEU A N 1
ATOM 2421 C CA . LEU A 1 328 ? 1.991 16.280 -5.691 1.00 97.81 328 LEU A CA 1
ATOM 2422 C C . LEU A 1 328 ? 2.868 16.374 -6.935 1.00 97.81 328 LEU A C 1
ATOM 2424 O O . LEU A 1 328 ? 3.955 16.948 -6.905 1.00 97.81 328 LEU A O 1
ATOM 2428 N N . PHE A 1 329 ? 2.362 15.846 -8.040 1.00 98.00 329 PHE A N 1
ATOM 2429 C CA . PHE A 1 329 ? 2.910 16.048 -9.368 1.00 98.00 329 PHE A CA 1
ATOM 2430 C C . PHE A 1 329 ? 1.780 16.365 -10.350 1.00 98.00 329 PHE A C 1
ATOM 2432 O O . PHE A 1 329 ? 0.835 15.595 -10.524 1.00 98.00 329 PHE A O 1
ATOM 2439 N N . ASP A 1 330 ? 1.871 17.529 -10.980 1.00 97.50 330 ASP A N 1
ATOM 2440 C CA . ASP A 1 330 ? 0.950 17.998 -12.012 1.00 97.50 330 ASP A CA 1
ATOM 2441 C C . ASP A 1 330 ? 1.293 17.302 -13.338 1.00 97.50 330 ASP A C 1
ATOM 2443 O O . ASP A 1 330 ? 2.304 17.629 -13.966 1.00 97.50 330 ASP A O 1
ATOM 2447 N N . LEU A 1 331 ? 0.480 16.320 -13.754 1.00 96.06 331 LEU A N 1
ATOM 2448 C CA . LEU A 1 331 ? 0.737 15.541 -14.969 1.00 96.06 331 LEU A CA 1
ATOM 2449 C C . LEU A 1 331 ? 0.761 16.420 -16.235 1.00 96.06 331 LEU A C 1
ATOM 2451 O O . LEU A 1 331 ? 1.682 16.243 -17.036 1.00 96.06 331 LEU A O 1
ATOM 2455 N N . PRO A 1 332 ? -0.192 17.356 -16.449 1.00 94.75 332 PRO A N 1
ATOM 2456 C CA . PRO A 1 332 ? -0.140 18.281 -17.582 1.00 94.75 332 PRO A CA 1
ATOM 2457 C C . PRO A 1 332 ? 1.128 19.136 -17.664 1.00 94.75 332 PRO A C 1
ATOM 2459 O O . PRO A 1 332 ? 1.680 19.296 -18.753 1.00 94.75 332 PRO A O 1
ATOM 2462 N N . ASN A 1 333 ? 1.574 19.703 -16.540 1.00 95.50 333 ASN A N 1
ATOM 2463 C CA . ASN A 1 333 ? 2.646 20.705 -16.536 1.00 95.50 333 ASN A CA 1
ATOM 2464 C C . ASN A 1 333 ? 4.026 20.139 -16.178 1.00 95.50 333 ASN A C 1
ATOM 2466 O O . ASN A 1 333 ? 5.024 20.848 -16.296 1.00 95.50 333 ASN A O 1
ATOM 2470 N N . GLY A 1 334 ? 4.097 18.880 -15.744 1.00 95.06 334 GLY A N 1
ATOM 2471 C CA . GLY A 1 334 ? 5.345 18.216 -15.379 1.00 95.06 334 GLY A CA 1
ATOM 2472 C C . GLY A 1 334 ? 6.000 18.803 -14.129 1.00 95.06 334 GLY A C 1
ATOM 2473 O O . GLY A 1 334 ? 7.226 18.871 -14.058 1.00 95.06 334 GLY A O 1
ATOM 2474 N N . LYS A 1 335 ? 5.200 19.288 -13.174 1.00 95.19 335 LYS A N 1
ATOM 2475 C CA . LYS A 1 335 ? 5.698 20.003 -11.993 1.00 95.19 335 LYS A CA 1
ATOM 2476 C C . LYS A 1 335 ? 5.430 19.220 -10.714 1.00 95.19 335 LYS A C 1
ATOM 2478 O O . LYS A 1 335 ? 4.276 18.996 -10.360 1.00 95.19 335 LYS A O 1
ATOM 2483 N N . GLU A 1 336 ? 6.502 18.883 -10.005 1.00 96.88 336 GLU A N 1
ATOM 2484 C CA . GLU A 1 336 ? 6.449 18.375 -8.633 1.00 96.88 336 GLU A CA 1
ATOM 2485 C C . GLU A 1 336 ? 6.337 19.531 -7.631 1.00 96.88 336 GLU A C 1
ATOM 2487 O O . GLU A 1 336 ? 6.833 20.641 -7.867 1.00 96.88 336 GLU A O 1
ATOM 2492 N N . LEU A 1 337 ? 5.643 19.274 -6.525 1.00 96.44 337 LEU A N 1
ATOM 2493 C CA . LEU A 1 337 ? 5.680 20.120 -5.345 1.00 96.44 337 LEU A CA 1
ATOM 2494 C C . LEU A 1 337 ? 5.589 19.267 -4.081 1.00 96.44 337 LEU A C 1
ATOM 2496 O O . LEU A 1 337 ? 4.582 18.588 -3.851 1.00 96.44 337 LEU A O 1
ATOM 2500 N N . THR A 1 338 ? 6.576 19.427 -3.205 1.00 97.19 338 THR A N 1
ATOM 2501 C CA . THR A 1 338 ? 6.500 18.930 -1.834 1.00 97.19 338 THR A CA 1
ATOM 2502 C C . THR A 1 338 ? 5.467 19.743 -1.053 1.00 97.19 338 THR A C 1
ATOM 2504 O O . THR A 1 338 ? 5.553 20.966 -0.937 1.00 97.19 338 THR A O 1
ATOM 2507 N N . LEU A 1 339 ? 4.451 19.048 -0.544 1.00 96.69 339 LEU A N 1
ATOM 2508 C CA . LEU A 1 339 ? 3.333 19.617 0.205 1.00 96.69 339 LEU A CA 1
ATOM 2509 C C . LEU A 1 339 ? 3.586 19.625 1.709 1.00 96.69 339 LEU A C 1
ATOM 2511 O O . LEU A 1 339 ? 3.063 20.489 2.410 1.00 96.69 339 LEU A O 1
ATOM 2515 N N . HIS A 1 340 ? 4.330 18.638 2.203 1.00 96.31 340 HIS A N 1
ATOM 2516 C CA . HIS A 1 340 ? 4.637 18.498 3.618 1.00 96.31 340 HIS A CA 1
ATOM 2517 C C . HIS A 1 340 ? 5.914 17.680 3.828 1.00 96.31 340 HIS A C 1
ATOM 2519 O O . HIS A 1 340 ? 6.096 16.645 3.185 1.00 96.31 340 HIS A O 1
ATOM 2525 N N . ASP A 1 341 ? 6.746 18.127 4.766 1.00 96.06 341 ASP A N 1
ATOM 2526 C CA . ASP A 1 341 ? 7.931 17.433 5.262 1.00 96.06 341 ASP A CA 1
ATOM 2527 C C . ASP A 1 341 ? 7.616 16.773 6.604 1.00 96.06 341 ASP A C 1
ATOM 2529 O O . ASP A 1 341 ? 7.282 17.464 7.565 1.00 96.06 341 ASP A O 1
ATOM 2533 N N . PHE A 1 342 ? 7.779 15.457 6.688 1.00 96.44 342 PHE A N 1
ATOM 2534 C CA . PHE A 1 342 ? 7.571 14.709 7.924 1.00 96.44 342 PHE A CA 1
ATOM 2535 C C . PHE A 1 342 ? 8.801 14.769 8.849 1.00 96.44 342 PHE A C 1
ATOM 2537 O O . PHE A 1 342 ? 9.932 15.044 8.427 1.00 96.44 342 PHE A O 1
ATOM 2544 N N . GLY A 1 343 ? 8.609 14.441 10.126 1.00 91.31 343 GLY A N 1
ATOM 2545 C CA . GLY A 1 343 ? 9.663 14.247 11.120 1.00 91.31 343 GLY A CA 1
ATOM 2546 C C . GLY A 1 343 ? 9.960 15.439 12.034 1.00 91.31 343 GLY A C 1
ATOM 2547 O O . GLY A 1 343 ? 10.926 15.363 12.803 1.00 91.31 343 GLY A O 1
ATOM 2548 N N . ALA A 1 344 ? 9.170 16.510 11.969 1.00 82.81 344 ALA A N 1
ATOM 2549 C CA . ALA A 1 344 ? 9.159 17.612 12.919 1.00 82.81 344 ALA A CA 1
ATOM 2550 C C . ALA A 1 344 ? 8.246 17.340 14.142 1.00 82.81 344 ALA A C 1
ATOM 2552 O O . ALA A 1 344 ? 7.042 17.597 14.155 1.00 82.81 344 ALA A O 1
ATOM 2553 N N . GLY A 1 345 ? 8.853 16.950 15.267 1.00 81.19 345 GLY A N 1
ATOM 2554 C CA . GLY A 1 345 ? 8.159 16.867 16.557 1.00 81.19 345 GLY A CA 1
ATOM 2555 C C . GLY A 1 345 ? 7.335 15.588 16.727 1.00 81.19 345 GLY A C 1
ATOM 2556 O O . GLY A 1 345 ? 7.913 14.511 16.840 1.00 81.19 345 GLY A O 1
ATOM 2557 N N . ILE A 1 346 ? 6.007 15.727 16.845 1.00 79.06 346 ILE A N 1
ATOM 2558 C CA . ILE A 1 346 ? 5.051 14.607 16.998 1.00 79.06 346 ILE A CA 1
ATOM 2559 C C . ILE A 1 346 ? 4.303 14.292 15.695 1.00 79.06 346 ILE A C 1
ATOM 2561 O O . ILE A 1 346 ? 3.280 13.608 15.719 1.00 79.06 346 ILE A O 1
ATOM 2565 N N . ASP A 1 347 ? 4.766 14.827 14.570 1.00 87.00 347 ASP A N 1
ATOM 2566 C CA . ASP A 1 347 ? 4.311 14.369 13.267 1.00 87.00 347 ASP A CA 1
ATOM 2567 C C . ASP A 1 347 ? 4.866 12.958 12.974 1.00 87.00 347 ASP A C 1
ATOM 2569 O O . ASP A 1 347 ? 5.661 12.369 13.723 1.00 87.00 347 ASP A O 1
ATOM 2573 N N . GLY A 1 348 ? 4.360 12.355 11.907 1.00 94.25 348 GLY A N 1
ATOM 2574 C CA . GLY A 1 348 ? 4.818 11.051 11.453 1.00 94.25 348 GLY A CA 1
ATOM 2575 C C . GLY A 1 348 ? 6.243 11.058 10.892 1.00 94.25 348 GLY A C 1
ATOM 2576 O O . GLY A 1 348 ? 6.867 12.097 10.725 1.00 94.25 348 GLY A O 1
ATOM 2577 N N . SER A 1 349 ? 6.779 9.882 10.568 1.00 96.38 349 SER A N 1
ATOM 2578 C CA . SER A 1 349 ? 8.029 9.711 9.813 1.00 96.38 349 SER A CA 1
ATOM 2579 C C . SER A 1 349 ? 8.025 8.414 9.008 1.00 96.38 349 SER A C 1
ATOM 2581 O O . SER A 1 349 ? 7.438 7.416 9.435 1.00 96.38 349 SER A O 1
ATOM 2583 N N . TYR A 1 350 ? 8.721 8.426 7.872 1.00 96.31 350 TYR A N 1
ATOM 2584 C CA . TYR A 1 350 ? 8.796 7.320 6.917 1.00 96.31 350 TYR A CA 1
ATOM 2585 C C . TYR A 1 350 ? 7.403 6.911 6.390 1.00 96.31 350 TYR A C 1
ATOM 2587 O O . TYR A 1 350 ? 6.919 5.825 6.715 1.00 96.31 350 TYR A O 1
ATOM 2595 N N . PRO A 1 351 ? 6.721 7.781 5.619 1.00 95.88 351 PRO A N 1
ATOM 2596 C CA . PRO A 1 351 ? 5.462 7.449 4.954 1.00 95.88 351 PRO A CA 1
ATOM 2597 C C . PRO A 1 351 ? 5.713 6.461 3.802 1.00 95.88 351 PRO A C 1
ATOM 2599 O O . PRO A 1 351 ? 6.021 6.850 2.675 1.00 95.88 351 PRO A O 1
ATOM 2602 N N . ASP A 1 352 ? 5.608 5.167 4.090 1.00 90.94 352 ASP A N 1
ATOM 2603 C CA . ASP A 1 352 ? 5.898 4.069 3.162 1.00 90.94 352 ASP A CA 1
ATOM 2604 C C . ASP A 1 352 ? 4.661 3.530 2.426 1.00 90.94 352 ASP A C 1
ATOM 2606 O O . ASP A 1 352 ? 4.787 2.649 1.576 1.00 90.94 352 ASP A O 1
ATOM 2610 N N . SER A 1 353 ? 3.480 4.084 2.708 1.00 89.94 353 SER A N 1
ATOM 2611 C CA . SER A 1 353 ? 2.204 3.664 2.134 1.00 89.94 353 SER A CA 1
ATOM 2612 C C . SER A 1 353 ? 1.544 4.767 1.295 1.00 89.94 353 SER A C 1
ATOM 2614 O O . SER A 1 353 ? 1.820 5.956 1.456 1.00 89.94 353 SER A O 1
ATOM 2616 N N . GLY A 1 354 ? 0.673 4.371 0.358 1.00 89.88 354 GLY A N 1
ATOM 2617 C CA . GLY A 1 354 ? -0.065 5.317 -0.488 1.00 89.88 354 GLY A CA 1
ATOM 2618 C C . GLY A 1 354 ? -1.099 6.137 0.291 1.00 89.88 354 GLY A C 1
ATOM 2619 O O . GLY A 1 354 ? -1.523 5.771 1.389 1.00 89.88 354 GLY A O 1
ATOM 2620 N N . VAL A 1 355 ? -1.594 7.217 -0.309 1.00 94.75 355 VAL A N 1
ATOM 2621 C CA . VAL A 1 355 ? -2.635 8.069 0.292 1.00 94.75 355 VAL A CA 1
ATOM 2622 C C . VAL A 1 355 ? -4.039 7.700 -0.189 1.00 94.75 355 VAL A C 1
ATOM 2624 O O . VAL A 1 355 ? -4.243 7.274 -1.321 1.00 94.75 355 VAL A O 1
ATOM 2627 N N . ALA A 1 356 ? -5.038 7.898 0.666 1.00 93.62 356 ALA A N 1
ATOM 2628 C CA . ALA A 1 356 ? -6.450 7.717 0.355 1.00 93.62 356 ALA A CA 1
ATOM 2629 C C . ALA A 1 356 ? -7.162 9.070 0.250 1.00 93.62 356 ALA A C 1
ATOM 2631 O O . ALA A 1 356 ? -7.051 9.913 1.141 1.00 93.62 356 ALA A O 1
ATOM 2632 N N . LEU A 1 357 ? -7.948 9.270 -0.809 1.00 93.06 357 LEU A N 1
ATOM 2633 C CA . LEU A 1 357 ? -8.756 10.478 -0.981 1.00 93.06 357 LEU A CA 1
ATOM 2634 C C . LEU A 1 357 ? -10.144 10.315 -0.348 1.00 93.06 357 LEU A C 1
ATOM 2636 O O . LEU A 1 357 ? -10.854 9.336 -0.594 1.00 93.06 357 LEU A O 1
ATOM 2640 N N . SER A 1 358 ? -10.589 11.321 0.403 1.00 91.06 358 SER A N 1
ATOM 2641 C CA . SER A 1 358 ? -11.996 11.472 0.776 1.00 91.06 358 SER A CA 1
ATOM 2642 C C . SER A 1 358 ? -12.412 12.937 0.769 1.00 91.06 358 SER A C 1
ATOM 2644 O O . SER A 1 358 ? -11.945 13.744 1.576 1.00 91.06 358 SER A O 1
ATOM 2646 N N . GLY A 1 359 ? -13.311 13.288 -0.153 1.00 88.94 359 GLY A N 1
ATOM 2647 C CA . GLY A 1 359 ? -13.634 14.687 -0.420 1.00 88.94 359 GLY A CA 1
ATOM 2648 C C . GLY A 1 359 ? -12.393 15.422 -0.930 1.00 88.94 359 GLY A C 1
ATOM 2649 O O . GLY A 1 359 ? -11.785 14.988 -1.899 1.00 88.94 359 GLY A O 1
ATOM 2650 N N . SER A 1 360 ? -12.004 16.504 -0.257 1.00 90.56 360 SER A N 1
ATOM 2651 C CA . SER A 1 360 ? -10.802 17.302 -0.554 1.00 90.56 360 SER A CA 1
ATOM 2652 C C . SER A 1 360 ? -9.639 17.040 0.412 1.00 90.56 360 SER A C 1
ATOM 2654 O O . SER A 1 360 ? -8.777 17.902 0.607 1.00 90.56 360 SER A O 1
ATOM 2656 N N . LYS A 1 361 ? -9.640 15.876 1.072 1.00 94.00 361 LYS A N 1
ATOM 2657 C CA . LYS A 1 361 ? -8.632 15.495 2.061 1.00 94.00 361 LYS A CA 1
ATOM 2658 C C . LYS A 1 361 ? -7.946 14.192 1.687 1.00 94.00 361 LYS A C 1
ATOM 2660 O O . LYS A 1 361 ? -8.603 13.235 1.272 1.00 94.00 361 LYS A O 1
ATOM 2665 N N . LEU A 1 362 ? -6.640 14.180 1.894 1.00 95.69 362 LEU A N 1
ATOM 2666 C CA . LEU A 1 362 ? -5.772 13.020 1.806 1.00 95.69 362 LEU A CA 1
ATOM 2667 C C . LEU A 1 362 ? -5.618 12.429 3.198 1.00 95.69 362 LEU A C 1
ATOM 2669 O O . LEU A 1 362 ? -5.436 13.162 4.166 1.00 95.69 362 LEU A O 1
ATOM 2673 N N . TYR A 1 363 ? -5.694 11.114 3.290 1.00 95.62 363 TYR A N 1
ATOM 2674 C CA . TYR A 1 363 ? -5.468 10.359 4.510 1.00 95.62 363 TYR A CA 1
ATOM 2675 C C . TYR A 1 363 ? -4.337 9.386 4.238 1.00 95.62 363 TYR A C 1
ATOM 2677 O O . TYR A 1 363 ? -4.383 8.654 3.251 1.00 95.62 363 TYR A O 1
ATOM 2685 N N . GLY A 1 364 ? -3.329 9.375 5.091 1.00 95.50 364 GLY A N 1
ATOM 2686 C CA . GLY A 1 364 ? -2.184 8.495 4.926 1.00 95.50 364 GLY A CA 1
ATOM 2687 C C . GLY A 1 364 ? -1.639 8.055 6.266 1.00 95.50 364 GLY A C 1
ATOM 2688 O O . GLY A 1 364 ? -2.144 8.440 7.325 1.00 95.50 364 GLY A O 1
ATOM 2689 N N . THR A 1 365 ? -0.612 7.224 6.204 1.00 95.81 365 THR A N 1
ATOM 2690 C CA . THR A 1 365 ? 0.040 6.673 7.383 1.00 95.81 365 THR A CA 1
ATOM 2691 C C . THR A 1 365 ? 1.537 6.911 7.318 1.00 95.81 365 THR A C 1
ATOM 2693 O O . THR A 1 365 ? 2.110 7.112 6.246 1.00 95.81 365 THR A O 1
ATOM 2696 N N . THR A 1 366 ? 2.179 6.909 8.480 1.00 96.38 366 THR A N 1
ATOM 2697 C CA . THR A 1 366 ? 3.637 6.878 8.571 1.00 96.38 366 THR A CA 1
ATOM 2698 C C . THR A 1 366 ? 4.063 5.704 9.434 1.00 96.38 366 THR A C 1
ATOM 2700 O O . THR A 1 366 ? 3.491 5.496 10.507 1.00 96.38 366 THR A O 1
ATOM 2703 N N . ARG A 1 367 ? 5.089 4.962 9.012 1.00 94.81 367 ARG A N 1
ATOM 2704 C CA . A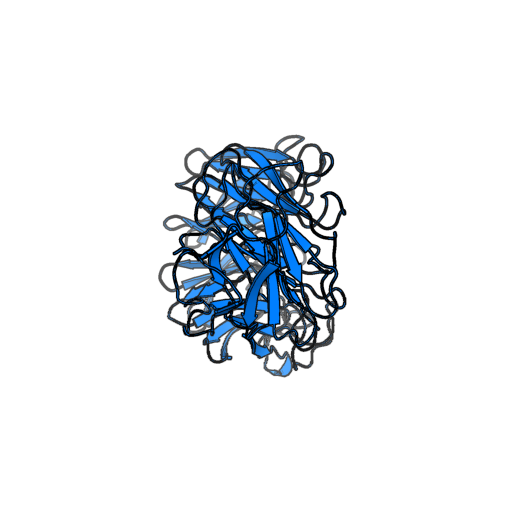RG A 1 367 ? 5.559 3.768 9.727 1.00 94.81 367 ARG A CA 1
ATOM 2705 C C . ARG A 1 367 ? 6.030 4.069 11.152 1.00 94.81 367 ARG A C 1
ATOM 2707 O O . ARG A 1 367 ? 5.842 3.252 12.049 1.00 94.81 367 ARG A O 1
ATOM 2714 N N . SER A 1 368 ? 6.648 5.228 11.365 1.00 95.00 368 SER A N 1
ATOM 2715 C CA . SER A 1 368 ? 7.212 5.625 12.661 1.00 95.00 368 SER A CA 1
ATOM 2716 C C . SER A 1 368 ? 6.846 7.069 13.002 1.00 95.00 368 SER A C 1
ATOM 2718 O O . SER A 1 368 ? 6.163 7.747 12.237 1.00 95.00 368 SER A O 1
ATOM 2720 N N . GLY A 1 369 ? 7.333 7.571 14.137 1.00 93.50 369 GLY A N 1
ATOM 2721 C CA . GLY A 1 369 ? 7.034 8.928 14.609 1.00 93.50 369 GLY A CA 1
ATOM 2722 C C . GLY A 1 369 ? 5.762 8.968 15.451 1.00 93.50 369 GLY A C 1
ATOM 2723 O O . GLY A 1 369 ? 5.329 7.934 15.972 1.00 93.50 369 GLY A O 1
ATOM 2724 N N . GLY A 1 370 ? 5.190 10.156 15.619 1.00 92.81 370 GLY A N 1
ATOM 2725 C CA . GLY A 1 370 ? 4.094 10.370 16.558 1.00 92.81 370 GLY A CA 1
ATOM 2726 C C . GLY A 1 370 ? 4.529 10.334 18.022 1.00 92.81 370 GLY A C 1
ATOM 2727 O O . GLY A 1 370 ? 5.693 10.107 18.367 1.00 92.81 370 GLY A O 1
ATOM 2728 N N . LYS A 1 371 ? 3.559 10.514 18.915 1.00 92.81 371 LYS A N 1
ATOM 2729 C CA . LYS A 1 371 ? 3.752 10.580 20.370 1.00 92.81 371 LYS A CA 1
ATOM 2730 C C . LYS A 1 371 ? 4.463 9.355 20.958 1.00 92.81 371 LYS A C 1
ATOM 2732 O O . LYS A 1 371 ? 5.204 9.495 21.928 1.00 92.81 371 LYS A O 1
ATOM 2737 N N . TYR A 1 372 ? 4.222 8.169 20.399 1.00 91.75 372 TYR A N 1
ATOM 2738 C CA . TYR A 1 372 ? 4.778 6.900 20.888 1.00 91.75 372 TYR A CA 1
ATOM 2739 C C . TYR A 1 372 ? 5.893 6.343 19.992 1.00 91.75 372 TYR A C 1
ATOM 2741 O O . TYR A 1 372 ? 6.452 5.292 20.292 1.00 91.75 372 TYR A O 1
ATOM 2749 N N . GLY A 1 373 ? 6.222 7.022 18.889 1.00 92.44 373 GLY A N 1
ATOM 2750 C CA . GLY A 1 373 ? 7.269 6.597 17.958 1.00 92.44 373 GLY A CA 1
ATOM 2751 C C . GLY A 1 373 ? 6.901 5.417 17.052 1.00 92.44 373 GLY A C 1
ATOM 2752 O O . GLY A 1 373 ? 7.757 4.976 16.287 1.00 92.44 373 GLY A O 1
ATOM 2753 N N . THR A 1 374 ? 5.664 4.908 17.110 1.00 93.44 374 THR A N 1
ATOM 2754 C CA . THR A 1 374 ? 5.232 3.700 16.376 1.00 93.44 374 THR A CA 1
ATOM 2755 C C . THR A 1 374 ? 4.379 3.976 15.137 1.00 93.44 374 THR A C 1
ATOM 2757 O O . THR A 1 374 ? 3.851 3.039 14.539 1.00 93.44 374 THR A O 1
ATOM 2760 N N . GLY A 1 375 ? 4.274 5.246 14.737 1.00 95.12 375 GLY A N 1
ATOM 2761 C CA . GLY A 1 375 ? 3.557 5.660 13.537 1.00 95.12 375 GLY A CA 1
ATOM 2762 C C . GLY A 1 375 ? 2.254 6.392 13.824 1.00 95.12 375 GLY A C 1
ATOM 2763 O O . GLY A 1 375 ? 1.687 6.307 14.916 1.00 95.12 375 GLY A O 1
ATOM 2764 N N . VAL A 1 376 ? 1.780 7.125 12.819 1.00 95.44 376 VAL A N 1
ATOM 2765 C CA . VAL A 1 376 ? 0.537 7.897 12.897 1.00 95.44 376 VAL A CA 1
ATOM 2766 C C . VAL A 1 376 ? -0.346 7.654 11.684 1.00 95.44 376 VAL A C 1
ATOM 2768 O O . VAL A 1 376 ? 0.115 7.227 10.624 1.00 95.44 376 VAL A O 1
ATOM 2771 N N . ILE A 1 377 ? -1.621 7.987 11.842 1.00 95.62 377 ILE A N 1
ATOM 2772 C CA . ILE A 1 377 ? -2.521 8.301 10.736 1.00 95.62 377 ILE A CA 1
ATOM 2773 C C . ILE A 1 377 ? -2.582 9.818 10.649 1.00 95.62 377 ILE A C 1
ATOM 2775 O O . ILE A 1 377 ? -2.895 10.478 11.643 1.00 95.62 377 ILE A O 1
ATOM 2779 N N . TYR A 1 378 ? -2.325 10.368 9.470 1.00 95.44 378 TYR A N 1
ATOM 2780 C CA . TYR A 1 378 ? -2.444 11.794 9.209 1.00 95.44 378 TYR A CA 1
ATOM 2781 C C . TYR A 1 378 ? -3.595 12.099 8.258 1.00 95.44 378 TYR A C 1
ATOM 2783 O O . TYR A 1 378 ? -4.055 11.256 7.482 1.00 95.44 378 TYR A O 1
ATOM 2791 N N . VAL A 1 379 ? -4.052 13.345 8.308 1.00 95.56 379 VAL A N 1
ATOM 2792 C CA . VAL A 1 379 ? -4.956 13.928 7.324 1.00 95.56 379 VAL A CA 1
ATOM 2793 C C . VAL A 1 379 ? -4.345 15.212 6.785 1.00 95.56 379 VAL A C 1
ATOM 2795 O O . VAL A 1 379 ? -3.852 16.030 7.550 1.00 95.56 379 VAL A O 1
ATOM 2798 N N . SER A 1 380 ? -4.401 15.416 5.474 1.00 95.88 380 SER A N 1
ATOM 2799 C CA . SER A 1 380 ? -3.887 16.616 4.818 1.00 95.88 380 SER A CA 1
ATOM 2800 C C . SER A 1 380 ? -4.901 17.190 3.835 1.00 95.88 380 SER A C 1
ATOM 2802 O O . SER A 1 380 ? -5.718 16.461 3.265 1.00 95.88 380 SER A O 1
ATOM 2804 N N . SER A 1 381 ? -4.889 18.507 3.631 1.00 96.75 381 SER A N 1
ATOM 2805 C CA . SER A 1 381 ? -5.556 19.094 2.466 1.00 96.75 381 SER A CA 1
ATOM 2806 C C . SER A 1 381 ? -4.789 18.751 1.185 1.00 96.75 381 SER A C 1
ATOM 2808 O O . SER A 1 381 ? -3.596 18.458 1.214 1.00 96.75 381 SER A O 1
ATOM 2810 N N . LEU A 1 382 ? -5.436 18.898 0.027 1.00 95.94 382 LEU A N 1
ATOM 2811 C CA . LEU A 1 382 ? -4.754 18.812 -1.276 1.00 95.94 382 LEU A CA 1
ATOM 2812 C C . LEU A 1 382 ? -3.647 19.869 -1.478 1.00 95.94 382 LEU A C 1
ATOM 2814 O O . LEU A 1 382 ? -2.916 19.803 -2.460 1.00 95.94 382 LEU A O 1
ATOM 2818 N N . SER A 1 383 ? -3.537 20.838 -0.564 1.00 94.69 383 SER A N 1
ATOM 2819 C CA . SER A 1 383 ? -2.528 21.900 -0.555 1.00 94.69 383 SER A CA 1
ATOM 2820 C C . SER A 1 383 ? -1.478 21.743 0.555 1.00 94.69 383 SER A C 1
ATOM 2822 O O . SER A 1 383 ? -0.728 22.684 0.784 1.00 94.69 383 SER A O 1
ATOM 2824 N N . GLY A 1 384 ? -1.456 20.620 1.284 1.00 93.19 384 GLY A N 1
ATOM 2825 C CA . GLY A 1 384 ? -0.415 20.330 2.280 1.00 93.19 384 GLY A CA 1
ATOM 2826 C C . GLY A 1 384 ? -0.693 20.765 3.720 1.00 93.19 384 GLY A C 1
ATOM 2827 O O . GLY A 1 384 ? 0.205 20.705 4.554 1.00 93.19 384 GLY A O 1
ATOM 2828 N N . ALA A 1 385 ? -1.918 21.184 4.057 1.00 94.62 385 ALA A N 1
ATOM 2829 C CA . ALA A 1 385 ? -2.281 21.445 5.452 1.00 94.62 385 ALA A CA 1
ATOM 2830 C C . ALA A 1 385 ? -2.488 20.117 6.199 1.00 94.62 385 ALA A C 1
ATOM 2832 O O . ALA A 1 385 ? -3.613 19.617 6.283 1.00 94.62 385 ALA A O 1
ATOM 2833 N N . GLU A 1 386 ? -1.385 19.550 6.685 1.00 94.88 386 GLU A N 1
ATOM 2834 C CA . GLU A 1 386 ? -1.309 18.273 7.395 1.00 94.88 386 GLU A CA 1
ATOM 2835 C C . GLU A 1 386 ? -1.676 18.411 8.881 1.00 94.88 386 GLU A C 1
ATOM 2837 O O . GLU A 1 386 ? -1.507 19.464 9.506 1.00 94.88 386 GLU A O 1
ATOM 2842 N N . LYS A 1 387 ? -2.248 17.336 9.428 1.00 94.12 387 LYS A N 1
ATOM 2843 C CA . LYS A 1 387 ? -2.458 17.138 10.855 1.00 94.12 387 LYS A CA 1
ATOM 2844 C C . LYS A 1 387 ? -2.489 15.644 11.205 1.00 94.12 387 LYS A C 1
ATOM 2846 O O . LYS A 1 387 ? -3.282 14.893 10.627 1.00 94.12 387 LYS A O 1
ATOM 2851 N N . THR A 1 388 ? -1.807 15.270 12.289 1.00 94.81 388 THR A N 1
ATOM 2852 C CA . THR A 1 388 ? -1.982 13.969 12.953 1.00 94.81 388 THR A CA 1
ATOM 2853 C C . THR A 1 388 ? -3.438 13.752 13.386 1.00 94.81 388 THR A C 1
ATOM 2855 O O . THR A 1 388 ? -4.013 14.521 14.168 1.00 94.81 388 THR A O 1
ATOM 2858 N N . LEU A 1 389 ? -4.051 12.687 12.870 1.00 93.44 389 LEU A N 1
ATOM 2859 C CA . LEU A 1 389 ? -5.407 12.249 13.198 1.00 93.44 389 LEU A CA 1
ATOM 2860 C C . LEU A 1 389 ? -5.411 11.233 14.345 1.00 93.44 389 LEU A C 1
ATOM 2862 O O . LEU A 1 389 ? -6.334 11.253 15.158 1.00 93.44 389 LEU A O 1
ATOM 2866 N N . TYR A 1 390 ? -4.407 10.354 14.392 1.00 93.31 390 TYR A N 1
ATOM 2867 C CA . TYR A 1 390 ? -4.286 9.304 15.400 1.00 93.31 390 TYR A CA 1
ATOM 2868 C C . TYR A 1 390 ? -2.833 8.848 15.574 1.00 93.31 390 TYR A C 1
ATOM 2870 O O . TYR A 1 390 ? -2.116 8.700 14.586 1.00 93.31 390 TYR A O 1
ATOM 2878 N N . ASP A 1 391 ? -2.432 8.579 16.817 1.00 93.50 391 ASP A N 1
ATOM 2879 C CA . ASP A 1 391 ? -1.116 8.053 17.192 1.00 93.50 391 ASP A CA 1
ATOM 2880 C C . ASP A 1 391 ? -1.237 6.591 17.638 1.00 93.50 391 ASP A C 1
ATOM 2882 O O . ASP A 1 391 ? -1.928 6.297 18.615 1.00 93.50 391 ASP A O 1
ATOM 2886 N N . PHE A 1 392 ? -0.521 5.690 16.967 1.00 93.56 392 PHE A N 1
ATOM 2887 C CA . PHE A 1 392 ? -0.430 4.283 17.366 1.00 93.56 392 PHE A CA 1
ATOM 2888 C C . PHE A 1 392 ? 0.498 4.089 18.572 1.00 93.56 392 PHE A C 1
ATOM 2890 O O . PHE A 1 392 ? 1.430 4.873 18.771 1.00 93.56 392 PHE A O 1
ATOM 2897 N N . GLY A 1 393 ? 0.289 3.025 19.357 1.00 85.19 393 GLY A N 1
ATOM 2898 C CA . GLY A 1 393 ? 1.187 2.605 20.439 1.00 85.19 393 GLY A CA 1
ATOM 2899 C C . GLY A 1 393 ? 0.787 3.066 21.844 1.00 85.19 393 GLY A C 1
ATOM 2900 O O . GLY A 1 393 ? 1.536 2.846 22.797 1.00 85.19 393 GLY A O 1
ATOM 2901 N N . ALA A 1 394 ? -0.386 3.686 22.006 1.00 73.25 394 ALA A N 1
ATOM 2902 C CA . ALA A 1 394 ? -0.925 4.039 23.320 1.00 73.25 394 ALA A CA 1
ATOM 2903 C C . ALA A 1 394 ? -1.457 2.816 24.092 1.00 73.25 394 ALA A C 1
ATOM 2905 O O . ALA A 1 394 ? -1.626 2.886 25.313 1.00 73.25 394 ALA A O 1
ATOM 2906 N N . SER A 1 395 ? -1.775 1.722 23.390 1.00 69.56 395 SER A N 1
ATOM 2907 C CA . SER A 1 395 ? -2.477 0.557 23.934 1.00 69.56 395 SER A CA 1
ATOM 2908 C C . SER A 1 395 ? -2.028 -0.766 23.279 1.00 69.56 395 SER A C 1
ATOM 2910 O O . SER A 1 395 ? -0.971 -0.833 22.663 1.00 69.56 395 SER A O 1
ATOM 2912 N N . LYS A 1 396 ? -2.817 -1.848 23.403 1.00 67.56 396 LYS A N 1
ATOM 2913 C CA . LYS A 1 396 ? -2.672 -3.066 22.569 1.00 67.56 396 LYS A CA 1
ATOM 2914 C C . LYS A 1 396 ? -3.252 -2.854 21.153 1.00 67.56 396 LYS A C 1
ATOM 2916 O O . LYS A 1 396 ? -3.776 -3.795 20.556 1.00 67.56 396 LYS A O 1
ATOM 2921 N N . ASP A 1 397 ? -3.224 -1.616 20.669 1.00 82.44 397 ASP A N 1
ATOM 2922 C CA . ASP A 1 397 ? -3.574 -1.244 19.304 1.00 82.44 397 ASP A CA 1
ATOM 2923 C C . ASP A 1 397 ? -2.458 -1.670 18.336 1.00 82.44 397 ASP A C 1
ATOM 2925 O O . ASP A 1 397 ? -1.578 -2.471 18.669 1.00 82.44 397 ASP A O 1
ATOM 2929 N N . GLY A 1 398 ? -2.559 -1.231 17.088 1.00 90.38 398 GLY A N 1
ATOM 2930 C CA . GLY A 1 398 ? -1.542 -1.498 16.082 1.00 90.38 398 GLY A CA 1
ATOM 2931 C C . GLY A 1 398 ? -0.255 -0.693 16.276 1.00 90.38 398 GLY A C 1
ATOM 2932 O O . GLY A 1 398 ? -0.207 0.252 17.050 1.00 90.38 398 GLY A O 1
ATOM 2933 N N . ALA A 1 399 ? 0.784 -1.048 15.530 1.00 93.25 399 ALA A N 1
ATOM 2934 C CA . ALA A 1 399 ? 2.029 -0.293 15.386 1.00 93.25 399 ALA A CA 1
ATOM 2935 C C . ALA A 1 399 ? 2.601 -0.507 13.977 1.00 93.25 399 ALA A C 1
ATOM 2937 O O . ALA A 1 399 ? 2.414 -1.576 13.401 1.00 93.25 399 ALA A O 1
ATOM 2938 N N . GLN A 1 400 ? 3.338 0.462 13.434 1.00 93.06 400 GLN A N 1
ATOM 2939 C CA . GLN A 1 400 ? 3.863 0.416 12.059 1.00 93.06 400 GLN A CA 1
ATOM 2940 C C . GLN A 1 400 ? 2.735 0.247 11.022 1.00 93.06 400 GLN A C 1
ATOM 2942 O O . GLN A 1 400 ? 2.538 -0.839 10.464 1.00 93.06 400 GLN A O 1
ATOM 2947 N N . PRO A 1 401 ? 1.910 1.292 10.818 1.00 91.81 401 PRO A N 1
ATOM 2948 C CA . PRO A 1 401 ? 0.856 1.281 9.810 1.00 91.81 401 PRO A CA 1
ATOM 2949 C C . PRO A 1 401 ? 1.450 1.374 8.392 1.00 91.81 401 PRO A C 1
ATOM 2951 O O . PRO A 1 401 ? 1.467 2.444 7.791 1.00 91.81 401 PRO A O 1
ATOM 2954 N N . ASP A 1 402 ? 1.908 0.244 7.857 1.00 83.88 402 ASP A N 1
ATOM 2955 C CA . ASP A 1 402 ? 2.597 0.147 6.556 1.00 83.88 402 ASP A CA 1
ATOM 2956 C C . ASP A 1 402 ? 1.635 0.079 5.345 1.00 83.88 402 ASP A C 1
ATOM 2958 O O . ASP A 1 402 ? 2.062 -0.008 4.195 1.00 83.88 402 ASP A O 1
ATOM 2962 N N . SER A 1 403 ? 0.317 0.112 5.577 1.00 85.44 403 SER A N 1
ATOM 2963 C CA . SER A 1 403 ? -0.700 0.029 4.521 1.00 85.44 403 SER A CA 1
ATOM 2964 C C . SER A 1 403 ? -1.424 1.351 4.299 1.00 85.44 403 SER A C 1
ATOM 2966 O O . SER A 1 403 ? -1.764 2.041 5.264 1.00 85.44 403 SER A O 1
ATOM 2968 N N . SER A 1 404 ? -1.812 1.616 3.050 1.00 86.31 404 SER A N 1
ATOM 2969 C CA . SER A 1 404 ? -2.777 2.675 2.753 1.00 86.31 404 SER A CA 1
ATOM 2970 C C . SER A 1 404 ? -4.163 2.345 3.330 1.00 86.31 404 SER A C 1
ATOM 2972 O O . SER A 1 404 ? -4.447 1.222 3.753 1.00 86.31 404 SER A O 1
ATOM 2974 N N . LEU A 1 405 ? -5.054 3.332 3.327 1.00 88.06 405 LEU A N 1
ATOM 2975 C CA . LEU A 1 405 ? -6.389 3.237 3.900 1.00 88.06 405 LEU A CA 1
ATOM 2976 C C . LEU A 1 405 ? -7.447 2.950 2.831 1.00 88.06 405 LEU A C 1
ATOM 2978 O O . LEU A 1 405 ? -7.463 3.551 1.756 1.00 88.06 405 LEU A O 1
ATOM 2982 N N . THR A 1 406 ? -8.407 2.092 3.162 1.00 87.50 406 THR A N 1
ATOM 2983 C CA . THR A 1 406 ? -9.597 1.867 2.337 1.00 87.50 406 THR A CA 1
ATOM 2984 C C . THR A 1 406 ? -10.783 2.615 2.888 1.00 87.50 406 THR A C 1
ATOM 2986 O O . THR A 1 406 ? -11.201 2.410 4.026 1.00 87.50 406 THR A O 1
ATOM 2989 N N . ARG A 1 407 ? -11.367 3.465 2.046 1.00 83.69 407 ARG A N 1
ATOM 2990 C CA . ARG A 1 407 ? -12.602 4.174 2.359 1.00 83.69 407 ARG A CA 1
ATOM 2991 C C . ARG A 1 407 ? -13.813 3.288 2.083 1.00 83.69 407 ARG A C 1
ATOM 2993 O O . ARG A 1 407 ? -13.893 2.658 1.032 1.00 83.69 407 ARG A O 1
ATOM 3000 N N . THR A 1 408 ? -14.798 3.318 2.972 1.00 72.38 408 THR A N 1
ATOM 3001 C CA . THR A 1 408 ? -16.134 2.773 2.685 1.00 72.38 408 THR A CA 1
ATOM 3002 C C . THR A 1 408 ? -17.081 3.830 2.133 1.00 72.38 408 THR A C 1
ATOM 3004 O O . THR A 1 408 ? -16.936 5.029 2.379 1.00 72.38 408 THR A O 1
ATOM 3007 N N . ASN A 1 409 ? -18.075 3.377 1.372 1.00 59.56 409 ASN A N 1
ATOM 3008 C CA . ASN A 1 409 ? -19.185 4.216 0.942 1.00 59.56 409 ASN A CA 1
ATOM 3009 C C . ASN A 1 409 ? -20.298 4.136 1.998 1.00 59.56 409 ASN A C 1
ATOM 3011 O O . ASN A 1 409 ? -20.848 3.064 2.232 1.00 59.56 409 ASN A O 1
ATOM 3015 N N . GLY A 1 410 ? -20.623 5.260 2.637 1.00 58.25 410 GLY A N 1
ATOM 3016 C CA . GLY A 1 410 ? -21.665 5.350 3.662 1.00 58.25 410 GLY A CA 1
ATOM 3017 C C . GLY A 1 410 ? -21.855 6.781 4.172 1.00 58.25 410 GLY A C 1
ATOM 3018 O O . GLY A 1 410 ? -21.055 7.665 3.867 1.00 58.25 410 GLY A O 1
ATOM 3019 N N . SER A 1 411 ? -22.917 7.022 4.950 1.00 47.81 411 SER A N 1
ATOM 3020 C CA . SER A 1 411 ? -23.202 8.340 5.553 1.00 47.81 411 SER A CA 1
ATOM 3021 C C . SER A 1 411 ? -22.168 8.764 6.606 1.00 47.81 411 SER A C 1
ATOM 3023 O O . SER A 1 411 ? -22.057 9.948 6.913 1.00 47.81 411 SER A O 1
ATOM 3025 N N . LEU A 1 412 ? -21.404 7.808 7.144 1.00 58.12 412 LEU A N 1
ATOM 3026 C CA . LEU A 1 412 ? -20.249 8.040 8.005 1.00 58.12 412 LEU A CA 1
ATOM 3027 C C . LEU A 1 412 ? -18.992 7.595 7.257 1.00 58.12 412 LEU A C 1
ATOM 3029 O O . LEU A 1 412 ? -18.918 6.463 6.785 1.00 58.12 412 LEU A O 1
ATOM 3033 N N . ILE A 1 413 ? -18.009 8.489 7.145 1.00 63.12 413 ILE A N 1
ATOM 3034 C CA . ILE A 1 413 ? -16.723 8.176 6.519 1.00 63.12 413 ILE A CA 1
ATOM 3035 C C . ILE A 1 413 ? -15.874 7.422 7.544 1.00 63.12 413 ILE A C 1
ATOM 3037 O O . ILE A 1 413 ? -15.409 8.010 8.526 1.00 63.12 413 ILE A O 1
ATOM 3041 N N . ALA A 1 414 ? -15.677 6.131 7.288 1.00 77.62 414 ALA A N 1
ATOM 3042 C CA . ALA A 1 414 ? -14.723 5.284 7.984 1.00 77.62 414 ALA A CA 1
ATOM 3043 C C . ALA A 1 414 ? -13.656 4.781 7.006 1.00 77.62 414 ALA A C 1
ATOM 3045 O O . ALA A 1 414 ? -13.948 4.449 5.847 1.00 77.62 414 ALA A O 1
ATOM 3046 N N . PHE A 1 415 ? -12.425 4.739 7.498 1.00 87.81 415 PHE A N 1
ATOM 3047 C CA . PHE A 1 415 ? -11.269 4.172 6.829 1.00 87.81 415 PHE A CA 1
ATOM 3048 C C . PHE A 1 415 ? -10.862 2.883 7.522 1.00 87.81 415 PHE A C 1
ATOM 3050 O O . PHE A 1 415 ? -10.959 2.771 8.740 1.00 87.81 415 PHE A O 1
ATOM 3057 N N . TYR A 1 416 ? -10.385 1.931 6.736 1.00 90.50 416 TYR A N 1
ATOM 3058 C CA . TYR A 1 416 ? -9.918 0.643 7.215 1.00 90.50 416 TYR A CA 1
ATOM 3059 C C . TYR A 1 416 ? -8.472 0.473 6.787 1.00 90.50 416 TYR A C 1
ATOM 3061 O O . TYR A 1 416 ? -8.132 0.740 5.634 1.00 90.50 416 TYR A O 1
ATOM 3069 N N . GLY A 1 417 ? -7.631 0.045 7.714 1.00 92.81 417 GLY A N 1
ATOM 3070 C CA . GLY A 1 417 ? -6.208 -0.135 7.480 1.00 92.81 417 GLY A CA 1
ATOM 3071 C C . GLY A 1 417 ? -5.663 -1.267 8.326 1.00 92.81 417 GLY A C 1
ATOM 3072 O O . GLY A 1 417 ? -6.353 -1.809 9.193 1.00 92.81 417 GLY A O 1
ATOM 3073 N N . VAL A 1 418 ? -4.419 -1.633 8.060 1.00 93.62 418 VAL A N 1
ATOM 3074 C CA . VAL A 1 418 ? -3.704 -2.629 8.845 1.00 93.62 418 VAL A CA 1
ATOM 3075 C C . VAL A 1 418 ? -2.441 -2.033 9.442 1.00 93.62 418 VAL A C 1
ATOM 3077 O O . VAL A 1 418 ? -1.923 -1.012 8.990 1.00 93.62 418 VAL A O 1
ATOM 3080 N N . THR A 1 419 ? -1.968 -2.667 10.501 1.00 94.38 419 THR A N 1
ATOM 3081 C CA . THR A 1 419 ? -0.660 -2.403 11.086 1.00 94.38 419 THR A CA 1
ATOM 3082 C C . THR A 1 419 ? 0.154 -3.682 11.040 1.00 94.38 419 THR A C 1
ATOM 3084 O O . THR A 1 419 ? -0.364 -4.756 11.356 1.00 94.38 419 THR A O 1
ATOM 3087 N N . ALA A 1 420 ? 1.413 -3.591 10.617 1.00 92.25 420 ALA A N 1
ATOM 3088 C CA . ALA A 1 420 ? 2.268 -4.766 10.494 1.00 92.25 420 ALA A CA 1
ATOM 3089 C C . ALA A 1 420 ? 2.695 -5.297 11.873 1.00 92.25 420 ALA A C 1
ATOM 3091 O O . ALA A 1 420 ? 2.911 -6.498 12.034 1.00 92.25 420 ALA A O 1
ATOM 3092 N N . ALA A 1 421 ? 2.774 -4.419 12.876 1.00 92.12 421 ALA A N 1
ATOM 3093 C CA . ALA A 1 421 ? 3.170 -4.727 14.243 1.00 92.12 421 ALA A CA 1
ATOM 3094 C C . ALA A 1 421 ? 2.098 -4.297 15.260 1.00 92.12 421 ALA A C 1
ATOM 3096 O O . ALA A 1 421 ? 1.028 -3.800 14.916 1.00 92.12 421 ALA A O 1
ATOM 3097 N N . GLY A 1 422 ? 2.374 -4.515 16.546 1.00 90.06 422 GLY A N 1
ATOM 3098 C CA . GLY A 1 422 ? 1.396 -4.281 17.610 1.00 90.06 422 GLY A CA 1
ATOM 3099 C C . GLY A 1 422 ? 0.345 -5.391 17.687 1.00 90.06 422 GLY A C 1
ATOM 3100 O O . GLY A 1 422 ? 0.521 -6.479 17.129 1.00 90.06 422 GLY A O 1
ATOM 3101 N N . GLY A 1 423 ? -0.728 -5.144 18.431 1.00 86.44 423 GLY A N 1
ATOM 3102 C CA . GLY A 1 423 ? -1.733 -6.153 18.742 1.00 86.44 423 GLY A CA 1
ATOM 3103 C C . GLY A 1 423 ? -1.208 -7.309 19.605 1.00 86.44 423 GLY A C 1
ATOM 3104 O O . GLY A 1 423 ? -0.179 -7.229 20.281 1.00 86.44 423 GLY A O 1
ATOM 3105 N N . GLU A 1 424 ? -1.939 -8.417 19.599 1.00 79.88 424 GLU A N 1
ATOM 3106 C CA . GLU A 1 424 ? -1.583 -9.670 20.243 1.00 79.88 424 GLU A CA 1
ATOM 3107 C C . GLU A 1 424 ? -0.256 -10.209 19.687 1.00 79.88 424 GLU A C 1
ATOM 3109 O O . GLU A 1 424 ? -0.080 -10.403 18.486 1.00 79.88 424 GLU A O 1
ATOM 3114 N N . ASN A 1 425 ? 0.713 -10.442 20.576 1.00 82.44 425 ASN A N 1
ATOM 3115 C CA . ASN A 1 425 ? 2.043 -10.960 20.236 1.00 82.44 425 ASN A CA 1
ATOM 3116 C C . ASN A 1 425 ? 2.828 -10.133 19.190 1.00 82.44 425 ASN A C 1
ATOM 3118 O O . ASN A 1 425 ? 3.798 -10.644 18.629 1.00 82.44 425 ASN A O 1
ATOM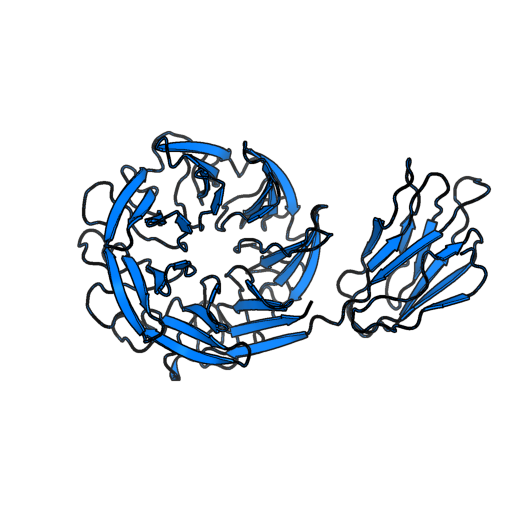 3122 N N . GLY A 1 426 ? 2.442 -8.877 18.926 1.00 88.38 426 GLY A N 1
ATOM 3123 C CA . GLY A 1 426 ? 3.153 -7.991 17.999 1.00 88.38 426 GLY A CA 1
ATOM 3124 C C . GLY A 1 426 ? 3.026 -8.376 16.520 1.00 88.38 426 GLY A C 1
ATOM 3125 O O . GLY A 1 426 ? 3.922 -8.062 15.741 1.00 88.38 426 GLY A O 1
ATOM 3126 N N . ARG A 1 427 ? 1.969 -9.104 16.137 1.00 90.25 427 ARG A N 1
ATOM 3127 C CA . ARG A 1 427 ? 1.774 -9.657 14.780 1.00 90.25 427 ARG A CA 1
ATOM 3128 C C . ARG A 1 427 ? 0.836 -8.834 13.893 1.00 90.25 427 ARG A C 1
ATOM 3130 O O . ARG A 1 427 ? 0.513 -9.276 12.787 1.00 90.25 427 ARG A O 1
ATOM 3137 N N . GLY A 1 428 ? 0.429 -7.660 14.366 1.00 92.44 428 GLY A N 1
ATOM 3138 C CA . GLY A 1 428 ? -0.351 -6.698 13.604 1.00 92.44 428 GLY A CA 1
ATOM 3139 C C . GLY A 1 428 ? -1.835 -6.678 13.947 1.00 92.44 428 GLY A C 1
ATOM 3140 O O . GLY A 1 428 ? -2.386 -7.576 14.604 1.00 92.44 428 GLY A O 1
ATOM 3141 N N . THR A 1 429 ? -2.507 -5.637 13.466 1.00 91.69 429 THR A N 1
ATOM 3142 C CA . THR A 1 429 ? -3.953 -5.444 13.615 1.00 91.69 429 THR A CA 1
ATOM 3143 C C . THR A 1 429 ? -4.612 -5.042 12.301 1.00 91.69 429 THR A C 1
ATOM 3145 O O . THR A 1 429 ? -3.967 -4.546 11.383 1.00 91.69 429 THR A O 1
ATOM 3148 N N . LEU A 1 430 ? -5.920 -5.264 12.218 1.00 91.50 430 LEU A N 1
ATOM 3149 C CA . LEU A 1 430 ? -6.826 -4.628 11.265 1.00 91.50 430 LEU A CA 1
ATOM 3150 C C . LEU A 1 430 ? -7.720 -3.688 12.069 1.00 91.50 430 LEU A C 1
ATOM 3152 O O . LEU A 1 430 ? -8.307 -4.114 13.068 1.00 91.50 430 LEU A O 1
ATOM 3156 N N . TYR A 1 431 ? -7.826 -2.438 11.640 1.00 88.94 431 TYR A N 1
ATOM 3157 C CA . TYR A 1 431 ? -8.545 -1.397 12.362 1.00 88.94 431 TYR A CA 1
ATOM 3158 C C . TYR A 1 431 ? -9.522 -0.633 11.468 1.00 88.94 431 TYR A C 1
ATOM 3160 O O . TYR A 1 431 ? -9.386 -0.582 10.246 1.00 88.94 431 TYR A O 1
ATOM 3168 N N . GLU A 1 432 ? -10.509 -0.026 12.116 1.00 88.31 432 GLU A N 1
ATOM 3169 C CA . GLU A 1 432 ? -11.383 1.016 11.587 1.00 88.31 432 GLU A CA 1
ATOM 3170 C C . GLU A 1 432 ? -10.969 2.352 12.211 1.00 88.31 432 GLU A C 1
ATOM 3172 O O . GLU A 1 432 ? -10.728 2.418 13.411 1.00 88.31 432 GLU A O 1
ATOM 3177 N N . ILE A 1 433 ? -10.941 3.437 11.445 1.00 87.69 433 ILE A N 1
ATOM 3178 C CA . ILE A 1 433 ? -10.815 4.796 11.974 1.00 87.69 433 ILE A CA 1
ATOM 3179 C C . ILE A 1 433 ? -11.849 5.712 11.330 1.00 87.69 433 ILE A C 1
ATOM 3181 O O . ILE A 1 433 ? -12.056 5.704 10.115 1.00 87.69 433 ILE A O 1
ATOM 3185 N N . ASN A 1 434 ? -12.514 6.530 12.140 1.00 85.31 434 ASN A N 1
ATOM 3186 C CA . ASN A 1 434 ? -13.451 7.527 11.630 1.00 85.31 434 ASN A CA 1
ATOM 3187 C C . ASN A 1 434 ? -12.786 8.894 11.408 1.00 85.31 434 ASN A C 1
ATOM 3189 O O . ASN A 1 434 ? -11.685 9.176 11.877 1.00 85.31 434 ASN A O 1
ATOM 3193 N N . SER A 1 435 ? -13.496 9.801 10.738 1.00 82.06 435 SER A N 1
ATOM 3194 C CA . SER A 1 435 ? -13.007 11.160 10.467 1.00 82.06 435 SER A CA 1
ATOM 3195 C C . SER A 1 435 ? -12.744 12.023 11.714 1.00 82.06 435 SER A C 1
ATOM 3197 O O . SER A 1 435 ? -12.207 13.120 11.575 1.00 82.06 435 SER A O 1
ATOM 3199 N N . ALA A 1 436 ? -13.163 11.581 12.904 1.00 82.12 436 ALA A N 1
ATOM 3200 C CA . ALA A 1 436 ? -12.897 12.248 14.178 1.00 82.12 436 ALA A CA 1
ATOM 3201 C C . ALA A 1 436 ? -11.643 11.707 14.892 1.00 82.12 436 ALA A C 1
ATOM 3203 O O . ALA A 1 436 ? -11.316 12.207 15.964 1.00 82.12 436 ALA A O 1
ATOM 3204 N N . GLY A 1 437 ? -10.955 10.716 14.315 1.00 85.75 437 GLY A N 1
ATOM 3205 C CA . GLY A 1 437 ? -9.752 10.118 14.897 1.00 85.75 437 GLY A CA 1
ATOM 3206 C C . GLY A 1 437 ? -10.037 9.070 15.969 1.00 85.75 437 GLY A C 1
ATOM 3207 O O . GLY A 1 437 ? -9.161 8.753 16.765 1.00 85.75 437 GLY A O 1
ATOM 3208 N N . VAL A 1 438 ? -11.259 8.532 16.017 1.00 84.81 438 VAL A N 1
ATOM 3209 C CA . VAL A 1 438 ? -11.561 7.382 16.876 1.00 84.81 438 VAL A CA 1
ATOM 3210 C C . VAL A 1 438 ? -11.207 6.119 16.103 1.00 84.81 438 VAL A C 1
ATOM 3212 O O . VAL A 1 438 ? -11.899 5.769 15.143 1.00 84.81 438 VAL A O 1
ATOM 3215 N N . GLU A 1 439 ? -10.110 5.489 16.509 1.00 88.06 439 GLU A N 1
ATOM 3216 C CA . GLU A 1 439 ? -9.662 4.186 16.022 1.00 88.06 439 GLU A CA 1
ATOM 3217 C C . GLU A 1 439 ? -10.387 3.059 16.757 1.00 88.06 439 GLU A C 1
ATOM 3219 O O . GLU A 1 439 ? -10.844 3.198 17.897 1.00 88.06 439 GLU A O 1
ATOM 3224 N N . THR A 1 440 ? -10.540 1.928 16.079 1.00 84.12 440 THR A N 1
ATOM 3225 C CA . THR A 1 440 ? -10.915 0.677 16.711 1.00 84.12 440 THR A CA 1
ATOM 3226 C C . THR A 1 440 ? -10.286 -0.518 16.027 1.00 84.12 440 THR A C 1
ATOM 3228 O O . THR A 1 440 ? -10.581 -0.813 14.868 1.00 84.12 440 THR A O 1
ATOM 3231 N N . VAL A 1 441 ? -9.538 -1.286 16.809 1.00 86.50 441 VAL A N 1
ATOM 3232 C CA . VAL A 1 441 ? -9.057 -2.613 16.432 1.00 86.50 441 VAL A CA 1
ATOM 3233 C C . VAL A 1 441 ? -10.235 -3.560 16.192 1.00 86.50 441 VAL A C 1
ATOM 3235 O O . VAL A 1 441 ? -10.956 -3.932 17.120 1.00 86.50 441 VAL A O 1
ATOM 3238 N N . LEU A 1 442 ? -10.398 -3.988 14.941 1.00 84.50 442 LEU A N 1
ATOM 3239 C CA . LEU A 1 442 ? -11.396 -4.974 14.516 1.00 84.50 442 LEU A CA 1
ATOM 3240 C C . LEU A 1 442 ? -10.878 -6.402 14.662 1.00 84.50 442 LEU A C 1
ATOM 3242 O O . LEU A 1 442 ? -11.643 -7.323 14.936 1.00 84.50 442 LEU A O 1
ATOM 3246 N N . ASN A 1 443 ? -9.577 -6.589 14.449 1.00 86.62 443 ASN A N 1
ATOM 3247 C CA . ASN A 1 443 ? -8.916 -7.870 14.610 1.00 86.62 443 ASN A CA 1
ATOM 3248 C C . ASN A 1 443 ? -7.457 -7.674 15.017 1.00 86.62 443 ASN A C 1
ATOM 3250 O O . ASN A 1 443 ? -6.770 -6.805 14.482 1.00 86.62 443 ASN A O 1
ATOM 3254 N N . SER A 1 444 ? -6.965 -8.558 15.881 1.00 89.25 444 SER A N 1
ATOM 3255 C CA . SER A 1 444 ? -5.535 -8.757 16.067 1.00 89.25 444 SER A CA 1
ATOM 3256 C C . SER A 1 444 ? -5.119 -10.120 15.528 1.00 89.25 444 SER A C 1
ATOM 3258 O O . SER A 1 444 ? -5.880 -11.085 15.592 1.00 89.25 444 SER A O 1
ATOM 3260 N N . PHE A 1 445 ? -3.957 -10.173 14.893 1.00 87.88 445 PHE A N 1
ATOM 3261 C CA . PHE A 1 445 ? -3.441 -11.384 14.274 1.00 87.88 445 PHE A CA 1
ATOM 3262 C C . PHE A 1 445 ? -2.647 -12.194 15.304 1.00 87.88 445 PHE A C 1
ATOM 3264 O O . PHE A 1 445 ? -1.720 -11.689 15.924 1.00 87.88 445 PHE A O 1
ATOM 3271 N N . GLY A 1 446 ? -3.012 -13.458 15.505 1.00 83.25 446 GLY A N 1
ATOM 3272 C CA . GLY A 1 446 ? -2.375 -14.387 16.438 1.00 83.25 446 GLY A CA 1
ATOM 3273 C C . GLY A 1 446 ? -1.282 -15.248 15.798 1.00 83.25 446 GLY A C 1
ATOM 3274 O O . GLY A 1 446 ? -0.527 -15.910 16.509 1.00 83.25 446 GLY A O 1
ATOM 3275 N N . GLY A 1 447 ? -1.138 -15.239 14.472 1.00 81.44 447 GLY A N 1
ATOM 3276 C CA . GLY A 1 447 ? -0.097 -15.919 13.695 1.00 81.44 447 GLY A CA 1
ATOM 3277 C C . GLY A 1 447 ? -0.550 -17.191 12.995 1.00 81.44 447 GLY A C 1
ATOM 3278 O O . GLY A 1 447 ? -0.199 -17.394 11.838 1.00 81.44 447 GLY A O 1
ATOM 3279 N N . SER A 1 448 ? -1.352 -18.045 13.634 1.00 81.00 448 SER A N 1
ATOM 3280 C CA . SER A 1 448 ? -2.001 -19.162 12.922 1.00 81.00 448 SER A CA 1
ATOM 3281 C C . SER A 1 448 ? -3.062 -18.657 11.942 1.00 81.00 448 SER A C 1
ATOM 3283 O O . SER A 1 448 ? -3.258 -19.229 10.874 1.00 81.00 448 SER A O 1
ATOM 3285 N N . ASP A 1 449 ? -3.693 -17.545 12.294 1.00 80.81 449 ASP A N 1
ATOM 3286 C CA . ASP A 1 449 ? -4.733 -16.822 11.572 1.00 80.81 449 ASP A CA 1
ATOM 3287 C C . ASP A 1 449 ? -4.184 -15.665 10.706 1.00 80.81 449 ASP A C 1
ATOM 3289 O O . ASP A 1 449 ? -4.935 -14.764 10.330 1.00 80.81 449 ASP A O 1
ATOM 3293 N N . GLY A 1 450 ? -2.877 -15.692 10.416 1.00 90.00 450 GLY A N 1
ATOM 3294 C CA . GLY A 1 450 ? -2.136 -14.658 9.690 1.00 90.00 450 GLY A CA 1
ATOM 3295 C C . GLY A 1 450 ? -1.191 -13.858 10.594 1.00 90.00 450 GLY A C 1
ATOM 3296 O O . GLY A 1 450 ? -1.364 -13.831 11.807 1.00 90.00 450 GLY A O 1
ATOM 3297 N N . ALA A 1 451 ? -0.161 -13.235 10.018 1.00 91.06 451 ALA A N 1
ATOM 3298 C CA . ALA A 1 451 ? 0.753 -12.310 10.695 1.00 91.06 451 ALA A CA 1
ATOM 3299 C C . ALA A 1 451 ? 1.369 -11.309 9.709 1.00 91.06 451 ALA A C 1
ATOM 3301 O O . ALA A 1 451 ? 1.623 -11.663 8.553 1.00 91.06 451 ALA A O 1
ATOM 3302 N N . TYR A 1 452 ? 1.658 -10.098 10.192 1.00 91.88 452 TYR A N 1
ATOM 3303 C CA . TYR A 1 452 ? 2.247 -9.003 9.413 1.00 91.88 452 TYR A CA 1
ATOM 3304 C C . TYR A 1 452 ? 1.387 -8.663 8.182 1.00 91.88 452 TYR A C 1
ATOM 3306 O O . TYR A 1 452 ? 1.797 -8.906 7.044 1.00 91.88 452 TYR A O 1
ATOM 3314 N N . PRO A 1 453 ? 0.139 -8.200 8.380 1.00 92.56 453 PRO A N 1
ATOM 3315 C CA . PRO A 1 453 ? -0.659 -7.674 7.276 1.00 92.56 453 PRO A CA 1
ATOM 3316 C C . PRO A 1 453 ? 0.051 -6.451 6.667 1.00 92.56 453 PRO A C 1
ATOM 3318 O O . PRO A 1 453 ? 0.578 -5.620 7.403 1.00 92.56 453 PRO A O 1
ATOM 3321 N N . TYR A 1 454 ? 0.090 -6.362 5.335 1.00 88.00 454 TYR A N 1
ATOM 3322 C CA . TYR A 1 454 ? 0.889 -5.348 4.624 1.00 88.00 454 TYR A CA 1
ATOM 3323 C C . TYR A 1 454 ? 0.081 -4.593 3.563 1.00 88.00 454 TYR A C 1
ATOM 3325 O O . TYR A 1 454 ? 0.057 -3.367 3.559 1.00 88.00 454 TYR A O 1
ATOM 3333 N N . GLY A 1 455 ? -0.638 -5.317 2.701 1.00 86.12 455 GLY A N 1
ATOM 3334 C CA . GLY A 1 455 ? -1.491 -4.707 1.681 1.00 86.12 455 GLY A CA 1
ATOM 3335 C C . GLY A 1 455 ? -2.707 -3.987 2.273 1.00 86.12 455 GLY A C 1
ATOM 3336 O O . GLY A 1 455 ? -3.261 -4.389 3.303 1.00 86.12 455 GLY A O 1
ATOM 3337 N N . ARG A 1 456 ? -3.168 -2.940 1.585 1.00 91.25 456 ARG A N 1
ATOM 3338 C CA . ARG A 1 456 ? -4.405 -2.223 1.908 1.00 91.25 456 ARG A CA 1
ATOM 3339 C C . ARG A 1 456 ? -5.606 -3.183 1.840 1.00 91.25 456 ARG A C 1
ATOM 3341 O O . ARG A 1 456 ? -5.773 -3.879 0.833 1.00 91.25 456 ARG A O 1
ATOM 3348 N N . PRO A 1 457 ? -6.499 -3.196 2.850 1.00 92.06 457 PRO A N 1
ATOM 3349 C CA . PRO A 1 457 ? -7.704 -4.023 2.818 1.00 92.06 457 PRO A CA 1
ATOM 3350 C C . PRO A 1 457 ? -8.624 -3.675 1.643 1.00 92.06 457 PRO A C 1
ATOM 3352 O O . PRO A 1 457 ? -9.079 -2.547 1.517 1.00 92.06 457 PRO A O 1
ATOM 3355 N N . LEU A 1 458 ? -8.987 -4.635 0.809 1.00 92.44 458 LEU A N 1
ATOM 3356 C CA . LEU A 1 458 ? -9.952 -4.468 -0.274 1.00 92.44 458 LEU A CA 1
ATOM 3357 C C . LEU A 1 458 ? -11.386 -4.495 0.268 1.00 92.44 458 LEU A C 1
ATOM 3359 O O . LEU A 1 458 ? -11.785 -5.469 0.900 1.00 92.44 458 LEU A O 1
ATOM 3363 N N . SER A 1 459 ? -12.196 -3.478 -0.037 1.00 89.75 459 SER A N 1
ATOM 3364 C CA . SER A 1 459 ? -13.644 -3.535 0.206 1.00 89.75 459 SER A CA 1
ATOM 3365 C C . SER A 1 459 ? -14.365 -4.152 -0.993 1.00 89.75 459 SER A C 1
ATOM 3367 O O . SER A 1 459 ? -14.233 -3.671 -2.118 1.00 89.75 459 SER A O 1
ATOM 3369 N N . PHE A 1 460 ? -15.142 -5.211 -0.766 1.00 87.50 460 PHE A N 1
ATOM 3370 C CA . PHE A 1 460 ? -15.925 -5.876 -1.808 1.00 87.50 460 PHE A CA 1
ATOM 3371 C C . PHE A 1 460 ? -17.208 -6.479 -1.223 1.00 87.50 460 PHE A C 1
ATOM 3373 O O . PHE A 1 460 ? -17.164 -7.259 -0.273 1.00 87.50 460 PHE A O 1
ATOM 3380 N N . ASN A 1 461 ? -18.369 -6.123 -1.785 1.00 84.31 461 ASN A N 1
ATOM 3381 C CA . ASN A 1 461 ? -19.691 -6.606 -1.353 1.00 84.31 461 ASN A CA 1
ATOM 3382 C C . ASN A 1 461 ? -19.949 -6.485 0.165 1.00 84.31 461 ASN A C 1
ATOM 3384 O O . ASN A 1 461 ? -20.451 -7.416 0.792 1.00 84.31 461 ASN A O 1
ATOM 3388 N N . GLY A 1 462 ? -19.580 -5.347 0.762 1.00 78.12 462 GLY A N 1
ATOM 3389 C CA . GLY A 1 462 ? -19.811 -5.074 2.187 1.00 78.12 462 GLY A CA 1
ATOM 3390 C C . GLY A 1 462 ? -18.879 -5.819 3.147 1.00 78.12 462 GLY A C 1
ATOM 3391 O O . GLY A 1 462 ? -19.093 -5.768 4.352 1.00 78.12 462 GLY A O 1
ATOM 3392 N N . LYS A 1 463 ? -17.846 -6.494 2.633 1.00 85.00 463 LYS A N 1
ATOM 3393 C CA . LYS A 1 463 ? -16.800 -7.155 3.419 1.00 85.00 463 LYS A CA 1
ATOM 3394 C C . LYS A 1 463 ? -15.429 -6.583 3.088 1.00 85.00 463 LYS A C 1
ATOM 3396 O O . LYS A 1 463 ? -15.257 -5.941 2.048 1.00 85.00 463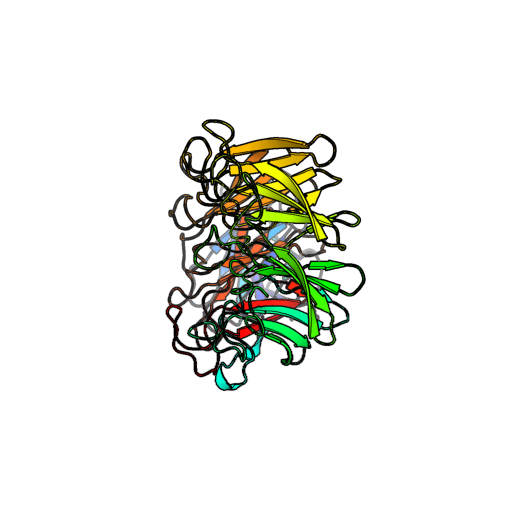 LYS A O 1
ATOM 3401 N N . PHE A 1 464 ? -14.459 -6.861 3.949 1.00 88.88 464 PHE A N 1
ATOM 3402 C CA . PHE A 1 464 ? -13.055 -6.550 3.719 1.00 88.88 464 PHE A CA 1
ATOM 3403 C C . PHE A 1 464 ? -12.253 -7.809 3.459 1.00 88.88 464 PHE A C 1
ATOM 3405 O O . PHE A 1 464 ? -12.461 -8.827 4.111 1.00 88.88 464 PHE A O 1
ATOM 3412 N N . TYR A 1 465 ? -11.313 -7.715 2.533 1.00 92.69 465 TYR A N 1
ATOM 3413 C CA . TYR A 1 465 ? -10.397 -8.786 2.187 1.00 92.69 465 TYR A CA 1
ATOM 3414 C C . TYR A 1 465 ? -8.976 -8.260 2.253 1.00 92.69 465 TYR A C 1
ATOM 3416 O O . TYR A 1 465 ? -8.720 -7.108 1.920 1.00 92.69 465 TYR A O 1
ATOM 3424 N N . GLY A 1 466 ? -8.038 -9.095 2.657 1.00 93.75 466 GLY A N 1
ATOM 3425 C CA . GLY A 1 466 ? -6.636 -8.715 2.683 1.00 93.75 466 GLY A CA 1
ATOM 3426 C C . GLY A 1 466 ? -5.741 -9.927 2.796 1.00 93.75 466 GLY A C 1
ATOM 3427 O O . GLY A 1 466 ? -6.214 -11.067 2.860 1.00 93.75 466 GLY A O 1
ATOM 3428 N N . THR A 1 467 ? -4.442 -9.668 2.817 1.00 94.00 467 THR A N 1
ATOM 3429 C CA . THR A 1 467 ? -3.421 -10.701 2.927 1.00 94.00 467 THR A CA 1
ATOM 3430 C C . THR A 1 467 ? -2.500 -10.442 4.107 1.00 94.00 467 THR A C 1
ATOM 3432 O O . THR A 1 467 ? -2.371 -9.320 4.602 1.00 94.00 467 THR A O 1
ATOM 3435 N N . THR A 1 468 ? -1.861 -11.506 4.576 1.00 93.88 468 THR A N 1
ATOM 3436 C CA . THR A 1 468 ? -0.813 -11.443 5.596 1.00 93.88 468 THR A CA 1
ATOM 3437 C C . THR A 1 468 ? 0.460 -12.068 5.054 1.00 93.88 468 THR A C 1
ATOM 3439 O O . THR A 1 468 ? 0.398 -13.121 4.415 1.00 93.88 468 THR A O 1
ATOM 3442 N N . LEU A 1 469 ? 1.616 -11.457 5.322 1.00 92.94 469 LEU A N 1
ATOM 3443 C CA . LEU A 1 469 ? 2.897 -11.933 4.792 1.00 92.94 469 LEU A CA 1
ATOM 3444 C C . LEU A 1 469 ? 3.304 -13.299 5.369 1.00 92.94 469 LEU A C 1
ATOM 3446 O O . LEU A 1 469 ? 4.002 -14.068 4.711 1.00 92.94 469 LEU A O 1
ATOM 3450 N N . ALA A 1 470 ? 2.853 -13.616 6.582 1.00 91.75 470 ALA A N 1
ATOM 3451 C CA . ALA A 1 470 ? 3.084 -14.903 7.226 1.00 91.75 470 ALA A CA 1
ATOM 3452 C C . ALA A 1 470 ? 1.799 -15.473 7.845 1.00 91.75 470 ALA A C 1
ATOM 3454 O O . ALA A 1 470 ? 0.720 -14.873 7.768 1.00 91.75 470 ALA A O 1
ATOM 3455 N N . GLY A 1 471 ? 1.923 -16.655 8.447 1.00 89.31 471 GLY A N 1
ATOM 3456 C CA . GLY A 1 471 ? 0.824 -17.399 9.052 1.00 89.31 471 GLY A CA 1
ATOM 3457 C C . GLY A 1 471 ? 0.148 -18.396 8.114 1.00 89.31 471 GLY A C 1
ATOM 3458 O O . GLY A 1 471 ? 0.609 -18.642 6.996 1.00 89.31 471 GLY A O 1
ATOM 3459 N N . GLY A 1 472 ? -0.941 -18.993 8.600 1.00 84.25 472 GLY A N 1
ATOM 3460 C CA . GLY A 1 472 ? -1.646 -20.082 7.924 1.00 84.25 472 GLY A CA 1
ATOM 3461 C C . GLY A 1 472 ? -1.034 -21.458 8.189 1.00 84.25 472 GLY A C 1
ATOM 3462 O O . GLY A 1 472 ? -0.090 -21.616 8.964 1.00 84.25 472 GLY A O 1
ATOM 3463 N N . SER A 1 473 ? -1.593 -22.477 7.537 1.00 77.44 473 SER A N 1
ATOM 3464 C CA . SER A 1 473 ? -1.182 -23.882 7.688 1.00 77.44 473 SER A CA 1
ATOM 3465 C C . SER A 1 473 ? -0.073 -24.326 6.724 1.00 77.44 473 SER A C 1
ATOM 3467 O O . SER A 1 473 ? 0.383 -25.466 6.806 1.00 77.44 473 SER A O 1
ATOM 3469 N N . GLY A 1 474 ? 0.367 -23.453 5.811 1.00 69.50 474 GLY A N 1
ATOM 3470 C CA . GLY A 1 474 ? 1.387 -23.770 4.810 1.00 69.50 474 GLY A CA 1
ATOM 3471 C C . GLY A 1 474 ? 2.768 -24.043 5.411 1.00 69.50 474 GLY A C 1
ATOM 3472 O O . GLY A 1 474 ? 3.193 -23.404 6.376 1.00 69.50 474 GLY A O 1
ATOM 3473 N N . SER A 1 475 ? 3.514 -24.974 4.814 1.00 71.62 475 SER A N 1
ATOM 3474 C CA . SER A 1 475 ? 4.868 -25.326 5.251 1.00 71.62 475 SER A CA 1
ATOM 3475 C C . SER A 1 475 ? 5.905 -24.339 4.705 1.00 71.62 475 SER A C 1
ATOM 3477 O O . SER A 1 475 ? 6.641 -24.645 3.767 1.00 71.62 475 SER A O 1
ATOM 3479 N N . CYS A 1 476 ? 5.977 -23.150 5.304 1.00 77.06 476 CYS A N 1
ATOM 3480 C CA . CYS A 1 476 ? 7.077 -22.209 5.100 1.00 77.06 476 CYS A CA 1
ATOM 3481 C C . CYS A 1 476 ? 7.720 -21.822 6.429 1.00 77.06 476 CYS A C 1
ATOM 3483 O O . CYS A 1 476 ? 7.039 -21.514 7.409 1.00 77.06 476 CYS A O 1
ATOM 3485 N N . SER A 1 477 ? 9.049 -21.801 6.430 1.00 64.75 477 SER A N 1
ATOM 3486 C CA . SER A 1 477 ? 9.869 -21.146 7.443 1.00 64.75 477 SER A CA 1
ATOM 3487 C C . SER A 1 477 ? 10.599 -19.995 6.762 1.00 64.75 477 SER A C 1
ATOM 3489 O O . SER A 1 477 ? 11.490 -20.232 5.943 1.00 64.75 477 SER A O 1
ATOM 3491 N N . GLY A 1 478 ? 10.187 -18.764 7.049 1.00 60.56 478 GLY A N 1
ATOM 3492 C CA . GLY A 1 478 ? 10.806 -17.560 6.503 1.00 60.56 478 GLY A CA 1
ATOM 3493 C C . GLY A 1 478 ? 11.296 -16.616 7.602 1.00 60.56 478 GLY A C 1
ATOM 3494 O O . GLY A 1 478 ? 10.951 -16.800 8.771 1.00 60.56 478 GLY A O 1
ATOM 3495 N N . PRO A 1 479 ? 12.053 -15.564 7.239 1.00 53.00 479 PRO A N 1
ATOM 3496 C CA . PRO A 1 479 ? 12.459 -14.514 8.178 1.00 53.00 479 PRO A CA 1
ATOM 3497 C C . PRO A 1 479 ? 11.261 -13.805 8.834 1.00 53.00 479 PRO A C 1
ATOM 3499 O O . PRO A 1 479 ? 11.413 -13.223 9.900 1.00 53.00 479 PRO A O 1
ATOM 3502 N N . GLN A 1 480 ? 10.069 -13.900 8.234 1.00 60.75 480 GLN A N 1
ATOM 3503 C CA . GLN A 1 480 ? 8.817 -13.351 8.760 1.00 60.75 480 GLN A CA 1
ATOM 3504 C C . GLN A 1 480 ? 7.973 -14.358 9.570 1.00 60.75 480 GLN A C 1
ATOM 3506 O O . GLN A 1 480 ? 6.804 -14.113 9.831 1.00 60.75 480 GLN A O 1
ATOM 3511 N N . GLY A 1 481 ? 8.529 -15.501 9.987 1.00 63.16 481 GLY A N 1
ATOM 3512 C CA . GLY A 1 481 ? 7.849 -16.458 10.870 1.00 63.16 481 GLY A CA 1
ATOM 3513 C C . GLY A 1 481 ? 7.352 -17.740 10.188 1.00 63.16 481 GLY A C 1
ATOM 3514 O O . GLY A 1 481 ? 7.831 -18.131 9.122 1.00 63.16 481 GLY A O 1
ATOM 3515 N N . LYS A 1 482 ? 6.440 -18.452 10.871 1.00 69.31 482 LYS A N 1
ATOM 3516 C CA . LYS A 1 482 ? 5.842 -19.714 10.397 1.00 69.31 482 LYS A CA 1
ATOM 3517 C C . LYS A 1 482 ? 4.678 -19.432 9.441 1.00 69.31 482 LYS A C 1
ATOM 3519 O O . LYS A 1 482 ? 3.856 -18.566 9.731 1.00 69.31 482 LYS A O 1
ATOM 3524 N N . GLY A 1 483 ? 4.578 -20.217 8.371 1.00 81.31 483 GLY A N 1
ATOM 3525 C CA . GLY A 1 483 ? 3.507 -20.112 7.377 1.00 81.31 483 GLY A CA 1
ATOM 3526 C C . GLY A 1 483 ? 3.886 -19.231 6.187 1.00 81.31 483 GLY A C 1
ATOM 3527 O O . GLY A 1 483 ? 4.758 -18.372 6.292 1.00 81.31 483 GLY A O 1
ATOM 3528 N N . CYS A 1 484 ? 3.277 -19.483 5.028 1.00 89.38 484 CYS A N 1
ATOM 3529 C CA . CYS A 1 484 ? 3.618 -18.789 3.779 1.00 89.38 484 CYS A CA 1
ATOM 3530 C C . CYS A 1 484 ? 2.796 -17.507 3.559 1.00 89.38 484 CYS A C 1
ATOM 3532 O O . CYS A 1 484 ? 2.995 -16.834 2.550 1.00 89.38 484 CYS A O 1
ATOM 3534 N N . GLY A 1 485 ? 1.873 -17.194 4.475 1.00 92.44 485 GLY A N 1
ATOM 3535 C CA . GLY A 1 485 ? 0.914 -16.105 4.343 1.00 92.44 485 GLY A CA 1
ATOM 3536 C C . GLY A 1 485 ? -0.520 -16.600 4.182 1.00 92.44 485 GLY A C 1
ATOM 3537 O O . GLY A 1 485 ? -0.775 -17.771 3.884 1.00 92.44 485 GLY A O 1
ATOM 3538 N N . THR A 1 486 ? -1.476 -15.698 4.386 1.00 93.06 486 THR A N 1
ATOM 3539 C CA . THR A 1 486 ? -2.911 -16.011 4.317 1.00 93.06 486 THR A CA 1
ATOM 3540 C C . THR A 1 486 ? -3.671 -14.973 3.509 1.00 93.06 486 THR A C 1
ATOM 3542 O O . THR A 1 486 ? -3.186 -13.857 3.323 1.00 93.06 486 THR A O 1
ATOM 3545 N N . ALA A 1 487 ? -4.871 -15.339 3.058 1.00 94.38 487 ALA A N 1
ATOM 3546 C CA . ALA A 1 487 ? -5.897 -14.383 2.671 1.00 94.38 487 ALA A CA 1
ATOM 3547 C C . ALA A 1 487 ? -7.071 -14.481 3.653 1.00 94.38 487 ALA A C 1
ATOM 3549 O O . ALA A 1 487 ? -7.594 -15.572 3.925 1.00 94.38 487 ALA A O 1
ATOM 3550 N N . PHE A 1 488 ? -7.480 -13.333 4.184 1.00 92.38 488 PHE A N 1
ATOM 3551 C CA . PHE A 1 488 ? -8.549 -13.225 5.168 1.00 92.38 488 PHE A CA 1
ATOM 3552 C C . PHE A 1 488 ? -9.722 -12.417 4.622 1.00 92.38 488 PHE A C 1
ATOM 3554 O O . PHE A 1 488 ? -9.562 -11.513 3.806 1.00 92.38 488 PHE A O 1
A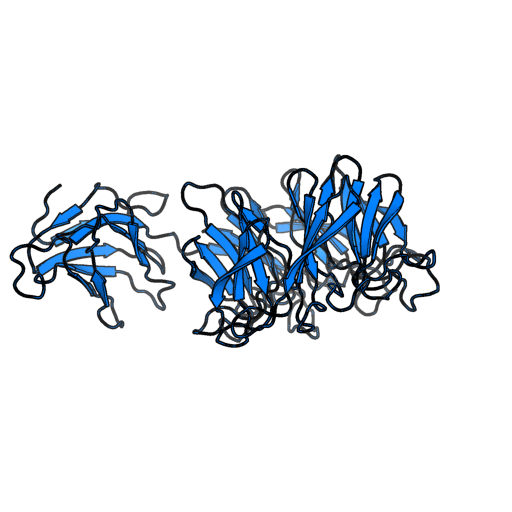TOM 3561 N N . GLU A 1 489 ? -10.905 -12.748 5.115 1.00 91.38 489 GLU A N 1
ATOM 3562 C CA . GLU A 1 489 ? -12.137 -11.993 4.961 1.00 91.38 489 GLU A CA 1
ATOM 3563 C C . GLU A 1 489 ? -12.566 -11.495 6.342 1.00 91.38 489 GLU A C 1
ATOM 3565 O O . GLU A 1 489 ? -12.500 -12.246 7.317 1.00 91.38 489 GLU A O 1
ATOM 3570 N N . LEU A 1 490 ? -13.039 -10.256 6.415 1.00 86.31 490 LEU A N 1
ATOM 3571 C CA . LEU A 1 490 ? -13.711 -9.691 7.573 1.00 86.31 490 LEU A CA 1
ATOM 3572 C C . LEU A 1 490 ? -15.096 -9.191 7.153 1.00 86.31 490 LEU A C 1
ATOM 3574 O O . LEU A 1 490 ? -15.213 -8.312 6.297 1.00 86.31 490 LEU A O 1
ATOM 3578 N N . ALA A 1 491 ? -16.139 -9.736 7.773 1.00 78.25 491 ALA A N 1
ATOM 3579 C CA . ALA A 1 491 ? -17.472 -9.146 7.736 1.00 78.25 491 ALA A CA 1
ATOM 3580 C C . ALA A 1 491 ? -17.603 -8.172 8.926 1.00 78.25 491 ALA A C 1
ATOM 3582 O O . ALA A 1 491 ? -17.519 -8.658 10.055 1.00 78.25 491 ALA A O 1
ATOM 3583 N N . PRO A 1 492 ? -17.706 -6.848 8.692 1.00 61.53 492 PRO A N 1
ATOM 3584 C CA . PRO A 1 492 ? -17.825 -5.837 9.748 1.00 61.53 492 PRO A CA 1
ATOM 3585 C C . PRO A 1 492 ? -19.172 -5.852 10.486 1.00 61.53 492 PRO A C 1
ATOM 3587 O O . PRO A 1 492 ? -20.137 -6.467 9.973 1.00 61.53 492 PRO A O 1
#

pLDDT: mean 88.09, std 10.88, range [47.75, 98.5]